Protein AF-0000000071407576 (afdb_homodimer)

Foldseek 3Di:
DPPDALVNDALVLLVVLLVLLPPFPLPWDLFDKDWPVPFPFDDPFAFTEIEGEQCPTRLRFLLLLLVSQVVVPDDQAAAAEEEDLDSNLSSNLSVCLVSVHAYEYEYEPPRDPVSVVNSVVSPYHYHYDHPVCRVVVVVCCCVVVVHHYDYRAQDPSSLSSLLSNLVSVCVVVVAFQEEEEEAALQSNVLSNQCNNVSSPNQNHAYEYEAAPQAPQLQVCLVVVAKDADCGDAQLVVRRDRIHHGNSSSSCNVGHNHYFYDHNLLLLVQQVSVVVRPDAAGSSQRRRVSCVVVVVDPDRHHGYYYTYRGGRPDDPVNNVPGDD/DPPDALVNDALVLLVVLLVLLPPFPLPWDLFDKAWPVPFPFDDPFAFTEIEGEQCPTRLRFLLLLLVSQVVVPDDQAAAAEEEDLDSNLSSNLSVCLVSVHAYEYEYEPPRDPVSVVNSVVSPYHYHYDHPVCRVVVVVCCCVVVVHHYDYRAQDPSSLSSLLSNLVSVCVVVVAFQEEEEEAALQSNVLSNQCNNVSVPNQNHAYEYEAAPQAPQLQVCLVVVAKDADCGDAQLVVRRDRIHHGNSSSSCNVGHNHYFYDHNLLLLVQQVSVVVRPDAAGSSQRRRVSCVVVVVDPDRHHGYYYTYRGGRPDDPVNNVPGDD

pLDDT: mean 95.44, std 6.48, range [39.06, 98.94]

Radius of gyration: 26.15 Å; Cα contacts (8 Å, |Δi|>4): 1557; chains: 2; bounding box: 48×75×64 Å

Secondary structure (DSSP, 8-state):
-----GGG--HHHHHHHHHHHHT-TT------EEEGGGS-----SS-EEEEEEGGGSGGGBTHHHHHHHHHHTS-TT-EEEEE-SSHHHHHHHHHHHHHT-EEEEEEETTS-HHHHHHHHHTT-EEEEE-GGGHHHHHHHHHHHH-PEE--SSS-HHHHHHHHHHHHHHHHH-SS-SEEEEE-SSSHHHHHHHHHHHHTT-TT-EEEEEEEGGG-HHHHHHHHTS--B-----S-GGG--SB--HHHHHHHHHH--EEEEE-HHHHHHHHHHHHHTTB---TGGGHHHHHHHTT-SSS-TT-EEEEEE-B----HHHHTTS--/-----GGG--HHHHHHHHHHHHT-TT------EEEGGGS-----SS-EEEEEEGGGSGGGBTHHHHHHHHHHTS-TT-EEEEE-SSHHHHHHHHHHHHHT-EEEEEEETTS-HHHHHHHHHTT-EEEEE-GGGHHHHHHHHHHHH-PEE--SSS-HHHHHHHHHHHHHHHHHSSS-SEEEEE-SSSHHHHHHHHHHHHTT-TT-EEEEEEEGGG-HHHHHHHHTS--B-----S-GGG--SB--HHHHHHHHHH--EEEEE-HHHHHHHHHHHHHTTB---TGGGHHHHHHHTT-SSS-TT-EEEEEE-B----HHHHTTS--

Solvent-accessible surface area (backbone atoms only — not comparable to full-atom values): 31237 Å² total; per-residue (Å²): 125,84,85,69,46,54,84,66,65,45,60,66,55,32,52,52,22,26,50,41,23,68,66,27,93,80,56,54,47,70,40,51,69,44,52,45,79,33,42,61,62,85,71,94,57,67,48,48,40,33,38,35,38,25,15,23,20,42,87,19,20,50,47,36,33,12,49,38,20,40,51,70,75,42,69,86,62,41,43,36,33,37,76,36,68,48,64,52,31,43,30,51,20,51,49,24,50,73,62,63,27,51,38,36,33,34,27,44,64,81,51,60,64,69,44,54,52,54,32,36,73,38,71,24,47,72,44,70,32,57,71,93,44,41,62,56,54,53,48,45,41,32,70,75,65,66,28,44,78,53,61,88,29,62,30,73,49,28,20,29,9,25,13,34,55,23,50,55,48,38,72,78,44,74,74,45,42,33,39,33,28,40,27,27,28,21,17,55,39,21,12,25,34,49,38,39,43,65,69,68,39,74,79,36,42,27,33,35,24,22,41,65,48,15,40,26,47,50,50,13,64,75,67,73,44,63,32,64,50,92,37,47,54,82,28,55,77,21,27,46,58,36,23,17,61,49,17,42,50,33,30,69,74,47,39,71,48,61,41,71,38,50,62,66,47,21,40,50,32,32,37,53,39,39,69,36,20,34,34,47,14,45,39,12,20,33,18,52,25,31,56,76,64,66,61,56,80,88,48,72,74,27,40,33,38,34,33,31,44,15,21,76,56,55,52,72,61,48,59,77,41,64,131,124,82,86,69,48,54,86,69,64,44,60,66,57,32,52,52,22,26,51,41,23,68,66,29,92,81,56,53,47,72,41,52,67,45,53,46,78,32,42,61,62,86,72,93,60,68,48,50,41,32,38,35,38,24,13,23,21,40,86,17,20,51,46,36,32,12,46,37,20,38,51,70,76,42,69,86,62,42,44,37,33,36,76,37,68,48,63,50,30,43,29,51,22,51,51,23,49,72,61,61,27,50,37,35,33,33,28,44,63,81,52,61,63,70,44,53,51,51,31,36,72,38,70,24,46,72,45,70,31,58,70,92,43,42,64,56,53,52,48,46,41,30,70,76,65,64,27,45,78,54,62,88,29,61,27,73,48,28,18,29,8,25,13,34,56,24,52,56,47,36,74,78,43,73,73,43,42,32,39,33,28,40,26,29,28,23,17,54,38,20,12,25,35,48,38,38,43,65,68,69,41,73,78,35,39,29,33,34,24,20,42,65,49,15,39,26,49,49,50,12,64,75,67,71,45,64,34,63,50,91,37,49,56,82,28,58,78,22,28,45,57,35,23,18,62,49,17,43,50,33,30,70,73,48,40,71,48,62,41,70,38,50,63,67,47,20,40,52,32,33,36,54,40,39,69,36,20,33,36,48,14,44,40,12,20,32,18,51,25,30,57,77,65,66,62,56,79,87,47,72,74,28,41,32,39,32,32,31,44,15,21,76,55,55,53,70,61,49,58,76,41,64,131

Structure (mmCIF, N/CA/C/O backbone):
data_AF-0000000071407576-model_v1
#
loop_
_entity.id
_entity.type
_entity.pdbx_description
1 polymer 'L-serine ammonia-lyase'
#
loop_
_atom_site.group_PDB
_atom_site.id
_atom_site.type_symbol
_atom_site.label_atom_id
_atom_site.label_alt_id
_atom_site.label_comp_id
_atom_site.label_asym_id
_atom_site.label_entity_id
_atom_site.label_seq_id
_atom_site.pdbx_PDB_ins_code
_atom_site.Cartn_x
_atom_site.Cartn_y
_atom_site.Cartn_z
_atom_site.occupancy
_atom_site.B_iso_or_equiv
_atom_site.auth_seq_id
_atom_site.auth_comp_id
_atom_site.auth_asym_id
_atom_site.auth_atom_id
_atom_site.pdbx_PDB_model_num
ATOM 1 N N . MET A 1 1 ? 9.75 -35.781 -19.766 1 39.06 1 MET A N 1
ATOM 2 C CA . MET A 1 1 ? 9.711 -34.906 -18.594 1 39.06 1 MET A CA 1
ATOM 3 C C . MET A 1 1 ? 9.719 -35.719 -17.312 1 39.06 1 MET A C 1
ATOM 5 O O . MET A 1 1 ? 8.906 -36.656 -17.156 1 39.06 1 MET A O 1
ATOM 9 N N . VAL A 1 2 ? 10.781 -35.969 -16.719 1 46.72 2 VAL A N 1
ATOM 10 C CA . VAL A 1 2 ? 10.875 -36.844 -15.539 1 46.72 2 VAL A CA 1
ATOM 11 C C . VAL A 1 2 ? 9.703 -36.562 -14.602 1 46.72 2 VAL A C 1
ATOM 13 O O . VAL A 1 2 ? 9.422 -35.406 -14.273 1 46.72 2 VAL A O 1
ATOM 16 N N . ASP A 1 3 ? 8.742 -37.531 -14.492 1 62.62 3 ASP A N 1
ATOM 17 C CA . ASP A 1 3 ? 7.527 -37.531 -13.688 1 62.62 3 ASP A CA 1
ATOM 18 C C . ASP A 1 3 ? 7.82 -37.125 -12.25 1 62.62 3 ASP A C 1
ATOM 20 O O . ASP A 1 3 ? 8.453 -37.875 -11.492 1 62.62 3 ASP A O 1
ATOM 24 N N . VAL A 1 4 ? 7.973 -35.688 -12.055 1 75.44 4 VAL A N 1
ATOM 25 C CA . VAL A 1 4 ? 8.281 -35.156 -10.727 1 75.44 4 VAL A CA 1
ATOM 26 C C . VAL A 1 4 ? 7.07 -35.344 -9.812 1 75.44 4 VAL A C 1
ATOM 28 O O . VAL A 1 4 ? 5.957 -34.938 -10.164 1 75.44 4 VAL A O 1
ATOM 31 N N . SER A 1 5 ? 7.188 -36.219 -8.898 1 87.25 5 SER A N 1
ATOM 32 C CA . SER A 1 5 ? 6.172 -36.375 -7.863 1 87.25 5 SER A CA 1
ATOM 33 C C . SER A 1 5 ? 6.453 -35.5 -6.648 1 87.25 5 SER A C 1
ATOM 35 O O . SER A 1 5 ? 7.52 -34.906 -6.551 1 87.25 5 SER A O 1
ATOM 37 N N . ALA A 1 6 ? 5.438 -35.344 -5.812 1 91.75 6 ALA A N 1
ATOM 38 C CA . ALA A 1 6 ? 5.57 -34.562 -4.598 1 91.75 6 ALA A CA 1
ATOM 39 C C . ALA A 1 6 ? 6.766 -35.031 -3.768 1 91.75 6 ALA A C 1
ATOM 41 O O . ALA A 1 6 ? 7.449 -34.219 -3.141 1 91.75 6 ALA A O 1
ATOM 42 N N . ASP A 1 7 ? 7.078 -36.281 -3.818 1 92.56 7 ASP A N 1
ATOM 43 C CA . ASP A 1 7 ? 8.156 -36.844 -3.012 1 92.56 7 ASP A CA 1
ATOM 44 C C . ASP A 1 7 ? 9.523 -36.438 -3.562 1 92.56 7 ASP A C 1
ATOM 46 O O . ASP A 1 7 ? 10.531 -36.531 -2.859 1 92.56 7 ASP A O 1
ATOM 50 N N . SER A 1 8 ? 9.469 -36.062 -4.781 1 94.19 8 SER A N 1
ATOM 51 C CA . SER A 1 8 ? 10.727 -35.656 -5.414 1 94.19 8 SER A CA 1
ATOM 52 C C . SER A 1 8 ? 11.133 -34.25 -5.031 1 94.19 8 SER A C 1
ATOM 54 O O . SER A 1 8 ? 12.273 -33.844 -5.246 1 94.19 8 SER A O 1
ATOM 56 N N . ILE A 1 9 ? 10.195 -33.531 -4.512 1 97.06 9 ILE A N 1
ATOM 57 C CA . ILE A 1 9 ? 10.477 -32.156 -4.09 1 97.06 9 ILE A CA 1
ATOM 58 C C . ILE A 1 9 ? 11.133 -32.156 -2.709 1 97.06 9 ILE A C 1
ATOM 60 O O . ILE A 1 9 ? 10.516 -32.594 -1.725 1 97.06 9 ILE A O 1
ATOM 64 N N . THR A 1 10 ? 12.391 -31.734 -2.627 1 97.5 10 THR A N 1
ATOM 65 C CA . THR A 1 10 ? 13.141 -31.75 -1.372 1 97.5 10 THR A CA 1
ATOM 66 C C . THR A 1 10 ? 13.414 -30.328 -0.892 1 97.5 10 THR A C 1
ATOM 68 O O . THR A 1 10 ? 13.273 -29.375 -1.658 1 97.5 10 THR A O 1
ATOM 71 N N . LEU A 1 11 ? 13.773 -30.266 0.368 1 98.31 11 LEU A N 1
ATOM 72 C CA . LEU A 1 11 ? 14.141 -28.984 0.939 1 98.31 11 LEU A CA 1
ATOM 73 C C . LEU A 1 11 ? 15.32 -28.375 0.199 1 98.31 11 LEU A C 1
ATOM 75 O O . LEU A 1 11 ? 15.367 -27.156 -0.024 1 98.31 11 LEU A O 1
ATOM 79 N N . GLU A 1 12 ? 16.25 -29.188 -0.174 1 98.19 12 GLU A N 1
ATOM 80 C CA . GLU A 1 12 ? 17.438 -28.719 -0.899 1 98.19 12 GLU A CA 1
ATOM 81 C C . GLU A 1 12 ? 17.062 -28.125 -2.25 1 98.19 12 GLU A C 1
ATOM 83 O O . GLU A 1 12 ? 17.562 -27.062 -2.633 1 98.19 12 GLU A O 1
ATOM 88 N N . MET A 1 13 ? 16.156 -28.781 -2.914 1 97.62 13 MET A N 1
ATOM 89 C CA . MET A 1 13 ? 15.664 -28.297 -4.195 1 97.62 13 MET A CA 1
ATOM 90 C C . MET A 1 13 ? 15 -26.922 -4.031 1 97.62 13 MET A C 1
ATOM 92 O O . MET A 1 13 ? 15.219 -26.016 -4.84 1 97.62 13 MET A O 1
ATOM 96 N N . LEU A 1 14 ? 14.203 -26.828 -2.98 1 98.75 14 LEU A N 1
ATOM 97 C CA . LEU A 1 14 ? 13.484 -25.578 -2.727 1 98.75 14 LEU A CA 1
ATOM 98 C C . LEU A 1 14 ? 14.453 -24.453 -2.381 1 98.75 14 LEU A C 1
ATOM 100 O O . LEU A 1 14 ? 14.281 -23.328 -2.826 1 98.75 14 LEU A O 1
ATOM 104 N N . ARG A 1 15 ? 15.453 -24.703 -1.637 1 98.69 15 ARG A N 1
ATOM 105 C CA . ARG A 1 15 ? 16.453 -23.703 -1.256 1 98.69 15 ARG A CA 1
ATOM 106 C C . ARG A 1 15 ? 17.25 -23.234 -2.467 1 98.69 15 ARG A C 1
ATOM 108 O O . ARG A 1 15 ? 17.547 -22.047 -2.596 1 98.69 15 ARG A O 1
ATOM 115 N N . GLU A 1 16 ? 17.594 -24.188 -3.295 1 98.38 16 GLU A N 1
ATOM 116 C CA . GLU A 1 16 ? 18.297 -23.844 -4.523 1 98.38 16 GLU A CA 1
ATOM 117 C C . GLU A 1 16 ? 17.438 -22.922 -5.398 1 98.38 16 GLU A C 1
ATOM 119 O O . GLU A 1 16 ? 17.953 -21.953 -5.969 1 98.38 16 GLU A O 1
ATOM 124 N N . ALA A 1 17 ? 16.188 -23.25 -5.531 1 98.62 17 ALA A N 1
ATOM 125 C CA . ALA A 1 17 ? 15.273 -22.422 -6.297 1 98.62 17 ALA A CA 1
ATOM 126 C C . ALA A 1 17 ? 15.156 -21.031 -5.684 1 98.62 17 ALA A C 1
ATOM 128 O O . ALA A 1 17 ? 15.062 -20.031 -6.402 1 98.62 17 ALA A O 1
ATOM 129 N N . CYS A 1 18 ? 15.133 -21 -4.352 1 98.69 18 CYS A N 1
ATOM 130 C CA . CYS A 1 18 ? 15.055 -19.719 -3.646 1 98.69 18 CYS A CA 1
ATOM 131 C C . CYS A 1 18 ? 16.25 -18.844 -3.988 1 98.69 18 CYS A C 1
ATOM 133 O O . CYS A 1 18 ? 16.094 -17.625 -4.195 1 98.69 18 CYS A O 1
ATOM 135 N N . VAL A 1 19 ? 17.406 -19.422 -4.066 1 98.38 19 VAL A N 1
ATOM 136 C CA . VAL A 1 19 ? 18.609 -18.688 -4.434 1 98.38 19 VAL A CA 1
ATOM 137 C C . VAL A 1 19 ? 18.484 -18.172 -5.867 1 98.38 19 VAL A C 1
ATOM 139 O O . VAL A 1 19 ? 18.812 -17.016 -6.152 1 98.38 19 VAL A O 1
ATOM 142 N N . SER A 1 20 ? 17.953 -19.031 -6.746 1 97.81 20 SER A N 1
ATOM 143 C CA . SER A 1 20 ? 17.734 -18.641 -8.141 1 97.81 20 SER A CA 1
ATOM 144 C C . SER A 1 20 ? 16.797 -17.453 -8.242 1 97.81 20 SER A C 1
ATOM 146 O O . SER A 1 20 ? 17.031 -16.531 -9.031 1 97.81 20 SER A O 1
ATOM 148 N N . VAL A 1 21 ? 15.781 -17.438 -7.453 1 98.69 21 VAL A N 1
ATOM 149 C CA . VAL A 1 21 ? 14.789 -16.359 -7.465 1 98.69 21 VAL A CA 1
ATOM 150 C C . VAL A 1 21 ? 15.406 -15.078 -6.914 1 98.69 21 VAL A C 1
ATOM 152 O O . VAL A 1 21 ? 15.297 -14.016 -7.531 1 98.69 21 VAL A O 1
ATOM 155 N N . ARG A 1 22 ? 16.156 -15.148 -5.82 1 97.81 22 ARG A N 1
ATOM 156 C CA . ARG A 1 22 ? 16.719 -13.992 -5.137 1 97.81 22 ARG A CA 1
ATOM 157 C C . ARG A 1 22 ? 17.797 -13.336 -5.984 1 97.81 22 ARG A C 1
ATOM 159 O O . ARG A 1 22 ? 17.969 -12.109 -5.949 1 97.81 22 ARG A O 1
ATOM 166 N N . CYS A 1 23 ? 18.453 -14.102 -6.797 1 97.38 23 CYS A N 1
ATOM 167 C CA . CYS A 1 23 ? 19.562 -13.594 -7.59 1 97.38 23 CYS A CA 1
ATOM 168 C C . CYS A 1 23 ? 19.172 -13.406 -9.047 1 97.38 23 CYS A C 1
ATOM 170 O O . CYS A 1 23 ? 20.016 -13.156 -9.906 1 97.38 23 CYS A O 1
ATOM 172 N N . SER A 1 24 ? 17.922 -13.555 -9.297 1 97.56 24 SER A N 1
ATOM 173 C CA . SER A 1 24 ? 17.453 -13.516 -10.672 1 97.56 24 SER A CA 1
ATOM 174 C C . SER A 1 24 ? 17.656 -12.141 -11.289 1 97.56 24 SER A C 1
ATOM 176 O O . SER A 1 24 ? 17.453 -11.117 -10.633 1 97.56 24 SER A O 1
ATOM 178 N N . PRO A 1 25 ? 18.047 -12.055 -12.555 1 96.19 25 PRO A N 1
ATOM 179 C CA . PRO A 1 25 ? 18.172 -10.766 -13.242 1 96.19 25 PRO A CA 1
ATOM 180 C C . PRO A 1 25 ? 16.828 -10.109 -13.516 1 96.19 25 PRO A C 1
ATOM 182 O O . PRO A 1 25 ? 16.766 -8.969 -13.961 1 96.19 25 PRO A O 1
ATOM 185 N N . LEU A 1 26 ? 15.75 -10.844 -13.219 1 97.38 26 LEU A N 1
ATOM 186 C CA . LEU A 1 26 ? 14.414 -10.297 -13.406 1 97.38 26 LEU A CA 1
ATOM 187 C C . LEU A 1 26 ? 14.039 -9.359 -12.266 1 97.38 26 LEU A C 1
ATOM 189 O O . LEU A 1 26 ? 12.945 -8.789 -12.258 1 97.38 26 LEU A O 1
ATOM 193 N N . ASP A 1 27 ? 14.852 -9.219 -11.312 1 96 27 ASP A N 1
ATOM 194 C CA . ASP A 1 27 ? 14.727 -8.258 -10.211 1 96 27 ASP A CA 1
ATOM 195 C C . ASP A 1 27 ? 13.492 -8.562 -9.367 1 96 27 ASP A C 1
ATOM 197 O O . ASP A 1 27 ? 12.656 -7.68 -9.141 1 96 27 ASP A O 1
ATOM 201 N N . VAL A 1 28 ? 13.383 -9.859 -9 1 98.38 28 VAL A N 1
ATOM 202 C CA . VAL A 1 28 ? 12.32 -10.266 -8.078 1 98.38 28 VAL A CA 1
ATOM 203 C C . VAL A 1 28 ? 12.539 -9.609 -6.719 1 98.38 28 VAL A C 1
ATOM 205 O O . VAL A 1 28 ? 13.648 -9.609 -6.191 1 98.38 28 VAL A O 1
ATOM 208 N N . ILE A 1 29 ? 11.477 -9.078 -6.184 1 97.38 29 ILE A N 1
ATOM 209 C CA . ILE A 1 29 ? 11.562 -8.297 -4.953 1 97.38 29 ILE A CA 1
ATOM 210 C C . ILE A 1 29 ? 11.211 -9.18 -3.76 1 97.38 29 ILE A C 1
ATOM 212 O O . ILE A 1 29 ? 10.305 -10.016 -3.84 1 97.38 29 ILE A O 1
ATOM 216 N N . ASN A 1 30 ? 12.039 -9.094 -2.65 1 98.31 30 ASN A N 1
ATOM 217 C CA . ASN A 1 30 ? 11.5 -9.523 -1.363 1 98.31 30 ASN A CA 1
ATOM 218 C C . ASN A 1 30 ? 10.453 -8.555 -0.839 1 98.31 30 ASN A C 1
ATOM 220 O O . ASN A 1 30 ? 10.781 -7.551 -0.202 1 98.31 30 ASN A O 1
ATOM 224 N N . THR A 1 31 ? 9.188 -8.789 -1.126 1 98.56 31 THR A N 1
ATOM 225 C CA . THR A 1 31 ? 8.109 -7.836 -0.88 1 98.56 31 THR A CA 1
ATOM 226 C C . THR A 1 31 ? 7.922 -7.609 0.616 1 98.56 31 THR A C 1
ATOM 228 O O . THR A 1 31 ? 8.312 -8.445 1.432 1 98.56 31 THR A O 1
ATOM 231 N N . PRO A 1 32 ? 7.305 -6.488 0.977 1 98.19 32 PRO A N 1
ATOM 232 C CA . PRO A 1 32 ? 7.094 -6.203 2.398 1 98.19 32 PRO A CA 1
ATOM 233 C C . PRO A 1 32 ? 6.121 -7.18 3.059 1 98.19 32 PRO A C 1
ATOM 235 O O . PRO A 1 32 ? 5.215 -7.691 2.4 1 98.19 32 PRO A O 1
ATOM 238 N N . MET A 1 33 ? 6.387 -7.488 4.25 1 98.19 33 MET A N 1
ATOM 239 C CA . MET A 1 33 ? 5.43 -8.102 5.164 1 98.19 33 MET A CA 1
ATOM 240 C C . MET A 1 33 ? 5.168 -7.199 6.363 1 98.19 33 MET A C 1
ATOM 242 O O . MET A 1 33 ? 6.102 -6.832 7.082 1 98.19 33 MET A O 1
ATOM 246 N N . ILE A 1 34 ? 3.898 -6.797 6.555 1 97.44 34 ILE A N 1
ATOM 247 C CA . ILE A 1 34 ? 3.613 -5.824 7.602 1 97.44 34 ILE A CA 1
ATOM 248 C C . ILE A 1 34 ? 2.607 -6.41 8.594 1 97.44 34 ILE A C 1
ATOM 250 O O . ILE A 1 34 ? 1.793 -7.262 8.227 1 97.44 34 ILE A O 1
ATOM 254 N N . PRO A 1 35 ? 2.699 -5.996 9.875 1 96.38 35 PRO A N 1
ATOM 255 C CA . PRO A 1 35 ? 1.669 -6.414 10.836 1 96.38 35 PRO A CA 1
ATOM 256 C C . PRO A 1 35 ? 0.309 -5.781 10.547 1 96.38 35 PRO A C 1
ATOM 258 O O . PRO A 1 35 ? 0.237 -4.613 10.156 1 96.38 35 PRO A O 1
ATOM 261 N N . TRP A 1 36 ? -0.654 -6.551 10.727 1 95.94 36 TRP A N 1
ATOM 262 C CA . TRP A 1 36 ? -2.023 -6.062 10.602 1 95.94 36 TRP A CA 1
ATOM 263 C C . TRP A 1 36 ? -2.26 -4.859 11.508 1 95.94 36 TRP A C 1
ATOM 265 O O . TRP A 1 36 ? -3.025 -3.957 11.164 1 95.94 36 TRP A O 1
ATOM 275 N N . SER A 1 37 ? -1.545 -4.766 12.656 1 93.88 37 SER A N 1
ATOM 276 C CA . SER A 1 37 ? -1.707 -3.701 13.641 1 93.88 37 SER A CA 1
ATOM 277 C C . SER A 1 37 ? -1.198 -2.367 13.109 1 93.88 37 SER A C 1
ATOM 279 O O . SER A 1 37 ? -1.493 -1.312 13.672 1 93.88 37 SER A O 1
ATOM 281 N N . GLN A 1 38 ? -0.494 -2.359 12.008 1 95.81 38 GLN A N 1
ATOM 282 C CA . GLN A 1 38 ? -0.009 -1.13 11.391 1 95.81 38 GLN A CA 1
ATOM 283 C C . GLN A 1 38 ? -0.892 -0.717 10.219 1 95.81 38 GLN A C 1
ATOM 285 O O . GLN A 1 38 ? -0.467 0.052 9.352 1 95.81 38 GLN A O 1
ATOM 290 N N . THR A 1 39 ? -2.029 -1.319 10.156 1 96.44 39 THR A N 1
ATOM 291 C CA . THR A 1 39 ? -2.996 -0.972 9.125 1 96.44 39 THR A CA 1
ATOM 292 C C . THR A 1 39 ? -4.312 -0.515 9.742 1 96.44 39 THR A C 1
ATOM 294 O O . THR A 1 39 ? -4.508 -0.631 10.953 1 96.44 39 THR A O 1
ATOM 297 N N . THR A 1 40 ? -5.172 0.024 8.898 1 96.81 40 THR A N 1
ATOM 298 C CA . THR A 1 40 ? -6.504 0.43 9.328 1 96.81 40 THR A CA 1
ATOM 299 C C . THR A 1 40 ? -7.516 -0.689 9.094 1 96.81 40 THR A C 1
ATOM 301 O O . THR A 1 40 ? -8.719 -0.483 9.227 1 96.81 40 THR A O 1
ATOM 304 N N . LEU A 1 41 ? -6.988 -1.859 8.664 1 95.38 41 LEU A N 1
ATOM 305 C CA . LEU A 1 41 ? -7.859 -2.984 8.352 1 95.38 41 LEU A CA 1
ATOM 306 C C . LEU A 1 41 ? -8.578 -3.486 9.594 1 95.38 41 LEU A C 1
ATOM 308 O O . LEU A 1 41 ? -8 -3.5 10.688 1 95.38 41 LEU A O 1
ATOM 312 N N . PRO A 1 42 ? -9.773 -3.9 9.414 1 88 42 PRO A N 1
ATOM 313 C CA . PRO A 1 42 ? -10.547 -4.375 10.562 1 88 42 PRO A CA 1
ATOM 314 C C . PRO A 1 42 ? -10.078 -5.746 11.055 1 88 42 PRO A C 1
ATOM 316 O O . PRO A 1 42 ? -9.688 -6.594 10.25 1 88 42 PRO A O 1
ATOM 319 N N . LEU A 1 43 ? -10.023 -5.797 12.352 1 81.25 43 LEU A N 1
ATOM 320 C CA . LEU A 1 43 ? -9.703 -7.082 12.961 1 81.25 43 LEU A CA 1
ATOM 321 C C . LEU A 1 43 ? -10.836 -7.551 13.867 1 81.25 43 LEU A C 1
ATOM 323 O O . LEU A 1 43 ? -11.211 -6.852 14.805 1 81.25 43 LEU A O 1
ATOM 327 N N . ASN A 1 44 ? -11.391 -8.633 13.523 1 76.94 44 ASN A N 1
ATOM 328 C CA . ASN A 1 44 ? -12.531 -9.141 14.281 1 76.94 44 ASN A CA 1
ATOM 329 C C . ASN A 1 44 ? -12.078 -9.953 15.492 1 76.94 44 ASN A C 1
ATOM 331 O O . ASN A 1 44 ? -12.836 -10.109 16.453 1 76.94 44 ASN A O 1
ATOM 335 N N . ASN A 1 45 ? -10.867 -10.531 15.406 1 77.19 45 ASN A N 1
ATOM 336 C CA . ASN A 1 45 ? -10.406 -11.398 16.484 1 77.19 45 ASN A CA 1
ATOM 337 C C . ASN A 1 45 ? -9.016 -11 16.969 1 77.19 45 ASN A C 1
ATOM 339 O O . ASN A 1 45 ? -8.266 -10.344 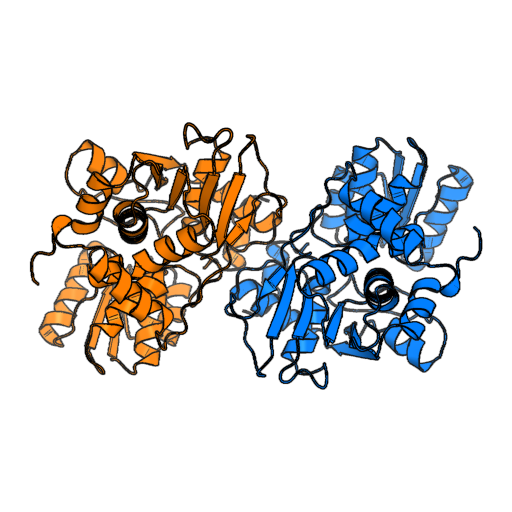16.25 1 77.19 45 ASN A O 1
ATOM 343 N N . PRO A 1 46 ? -8.859 -11.281 18.219 1 79.75 46 PRO A N 1
ATOM 344 C CA . PRO A 1 46 ? -7.52 -11.016 18.75 1 79.75 46 PRO A CA 1
ATOM 345 C C . PRO A 1 46 ? -6.453 -11.938 18.172 1 79.75 46 PRO A C 1
ATOM 347 O O . PRO A 1 46 ? -6.484 -13.148 18.406 1 79.75 46 PRO A O 1
ATOM 350 N N . CYS A 1 47 ? -5.875 -11.641 17.156 1 84.75 47 CYS A N 1
ATOM 351 C CA . CYS A 1 47 ? -4.781 -12.406 16.562 1 84.75 47 CYS A CA 1
ATOM 352 C C . CYS A 1 47 ? -3.666 -11.484 16.078 1 84.75 47 CYS A C 1
ATOM 354 O O . CYS A 1 47 ? -3.828 -10.258 16.062 1 84.75 47 CYS A O 1
ATOM 356 N N . HIS A 1 48 ? -2.541 -12.172 15.961 1 93.38 48 HIS A N 1
ATOM 357 C CA . HIS A 1 48 ? -1.404 -11.477 15.359 1 93.38 48 HIS A CA 1
ATOM 358 C C . HIS A 1 48 ? -1.283 -11.797 13.875 1 93.38 48 HIS A C 1
ATOM 360 O O . HIS A 1 48 ? -0.752 -12.852 13.5 1 93.38 48 HIS A O 1
ATOM 366 N N . ILE A 1 49 ? -1.739 -10.914 13.117 1 96.44 49 ILE A N 1
ATOM 367 C CA . ILE A 1 49 ? -1.782 -11.164 11.68 1 96.44 49 ILE A CA 1
ATOM 368 C C . ILE A 1 49 ? -0.688 -10.359 10.984 1 96.44 49 ILE A C 1
ATOM 370 O O . ILE A 1 49 ? -0.461 -9.195 11.312 1 96.44 49 ILE A O 1
ATOM 374 N N . HIS A 1 50 ? 0.053 -11.031 10.125 1 98 50 HIS A N 1
ATOM 375 C CA . HIS A 1 50 ? 0.955 -10.383 9.18 1 98 50 HIS A CA 1
ATOM 376 C C . HIS A 1 50 ? 0.44 -10.508 7.75 1 98 50 HIS A C 1
ATOM 378 O O . HIS A 1 50 ? -0.121 -11.539 7.375 1 98 50 HIS A O 1
ATOM 384 N N . ILE A 1 51 ? 0.637 -9.477 7.012 1 98.31 51 ILE A N 1
ATOM 385 C CA . ILE A 1 51 ? 0.207 -9.461 5.617 1 98.31 51 ILE A CA 1
ATOM 386 C C . ILE A 1 51 ? 1.428 -9.398 4.703 1 98.31 51 ILE A C 1
ATOM 388 O O . ILE A 1 51 ? 2.277 -8.516 4.852 1 98.31 51 ILE A O 1
ATOM 392 N N . LYS A 1 52 ? 1.604 -10.367 3.836 1 98.88 52 LYS A N 1
ATOM 393 C CA . LYS A 1 52 ? 2.668 -10.383 2.836 1 98.88 52 LYS A CA 1
ATOM 394 C C . LYS A 1 52 ? 2.211 -9.734 1.535 1 98.88 52 LYS A C 1
ATOM 396 O O . LYS A 1 52 ? 1.236 -10.172 0.921 1 98.88 52 LYS A O 1
ATOM 401 N N . LEU A 1 53 ? 2.916 -8.719 1.054 1 98.81 53 LEU A N 1
ATOM 402 C CA . LEU A 1 53 ? 2.402 -7.785 0.054 1 98.81 53 LEU A CA 1
ATOM 403 C C . LEU A 1 53 ? 2.963 -8.109 -1.327 1 98.81 53 LEU A C 1
ATOM 405 O O . LEU A 1 53 ? 3.652 -7.281 -1.929 1 98.81 53 LEU A O 1
ATOM 409 N N . GLU A 1 54 ? 2.498 -9.211 -1.929 1 98.81 54 GLU A N 1
ATOM 410 C CA . GLU A 1 54 ? 2.939 -9.586 -3.268 1 98.81 54 GLU A CA 1
ATOM 411 C C . GLU A 1 54 ? 2.273 -8.719 -4.332 1 98.81 54 GLU A C 1
ATOM 413 O O . GLU A 1 54 ? 2.676 -8.742 -5.496 1 98.81 54 GLU A O 1
ATOM 418 N N . ASN A 1 55 ? 1.242 -7.926 -3.951 1 98.69 55 ASN A N 1
ATOM 419 C CA . ASN A 1 55 ? 0.696 -6.914 -4.852 1 98.69 55 ASN A CA 1
ATOM 420 C C . ASN A 1 55 ? 1.749 -5.879 -5.234 1 98.69 55 ASN A C 1
ATOM 422 O O . ASN A 1 55 ? 1.567 -5.129 -6.195 1 98.69 55 ASN A O 1
ATOM 426 N N . MET A 1 56 ? 2.85 -5.895 -4.512 1 98.56 56 MET A N 1
ATOM 427 C CA . MET A 1 56 ? 3.908 -4.914 -4.742 1 98.56 56 MET A CA 1
ATOM 428 C C . MET A 1 56 ? 5.086 -5.547 -5.473 1 98.56 56 MET A C 1
ATOM 430 O O . MET A 1 56 ? 6.148 -4.934 -5.602 1 98.56 56 MET A O 1
ATOM 434 N N . GLN A 1 57 ? 4.984 -6.691 -5.98 1 98.75 57 GLN A N 1
ATOM 435 C CA . GLN A 1 57 ? 6.059 -7.445 -6.617 1 98.75 57 GLN A CA 1
ATOM 436 C C . GLN A 1 57 ? 6.27 -6.984 -8.062 1 98.75 57 GLN A C 1
ATOM 438 O O . GLN A 1 57 ? 5.383 -6.379 -8.656 1 98.75 57 GLN A O 1
ATOM 443 N N . ARG A 1 58 ? 7.508 -7.242 -8.547 1 98.12 58 ARG A N 1
ATOM 444 C CA . ARG A 1 58 ? 7.816 -7.062 -9.961 1 98.12 58 ARG A CA 1
ATOM 445 C C . ARG A 1 58 ? 6.754 -7.715 -10.844 1 98.12 58 ARG A C 1
ATOM 447 O O . ARG A 1 58 ? 6.312 -8.836 -10.562 1 98.12 58 ARG A O 1
ATOM 454 N N . THR A 1 59 ? 6.242 -7.02 -11.828 1 97.88 59 THR A N 1
ATOM 455 C CA . THR A 1 59 ? 5.176 -7.414 -12.734 1 97.88 59 THR A CA 1
ATOM 456 C C . THR A 1 59 ? 3.828 -7.418 -12.023 1 97.88 59 THR A C 1
ATOM 458 O O . THR A 1 59 ? 2.818 -7.84 -12.594 1 97.88 59 THR A O 1
ATOM 461 N N . GLY A 1 60 ? 3.77 -7.109 -10.742 1 98.06 60 GLY A N 1
ATOM 462 C CA . GLY A 1 60 ? 2.521 -6.828 -10.047 1 98.06 60 GLY A CA 1
ATOM 463 C C . GLY A 1 60 ? 1.946 -8.039 -9.336 1 98.06 60 GLY A C 1
ATOM 464 O O . GLY A 1 60 ? 0.822 -7.996 -8.836 1 98.06 60 GLY A O 1
ATOM 465 N N . SER A 1 61 ? 2.707 -9.18 -9.32 1 98.62 61 SER A N 1
ATOM 466 C CA . SER A 1 61 ? 2.172 -10.367 -8.656 1 98.62 61 SER A CA 1
ATOM 467 C C . SER A 1 61 ? 3.279 -11.359 -8.328 1 98.62 61 SER A C 1
ATOM 469 O O . SER A 1 61 ? 4.406 -11.227 -8.805 1 98.62 61 SER A O 1
ATOM 471 N N . PHE A 1 62 ? 2.918 -12.359 -7.609 1 98.81 62 PHE A N 1
ATOM 472 C CA . PHE A 1 62 ? 3.818 -13.414 -7.156 1 98.81 62 PHE A CA 1
ATOM 473 C C . PHE A 1 62 ? 4.352 -14.211 -8.336 1 98.81 62 PHE A C 1
ATOM 475 O O . PHE A 1 62 ? 5.363 -14.914 -8.219 1 98.81 62 PHE A O 1
ATOM 482 N N . LYS A 1 63 ? 3.719 -14.125 -9.516 1 98.81 63 LYS A N 1
ATOM 483 C CA . LYS A 1 63 ? 4.004 -15.031 -10.625 1 98.81 63 LYS A CA 1
ATOM 484 C C . LYS A 1 63 ? 5.465 -14.922 -11.055 1 98.81 63 LYS A C 1
ATOM 486 O O . LYS A 1 63 ? 6.062 -15.914 -11.484 1 98.81 63 LYS A O 1
ATOM 491 N N . ILE A 1 64 ? 6.039 -13.797 -10.883 1 98.81 64 ILE A N 1
ATOM 492 C CA . ILE A 1 64 ? 7.402 -13.57 -11.352 1 98.81 64 ILE A CA 1
ATOM 493 C C . ILE A 1 64 ? 8.367 -14.469 -10.586 1 98.81 64 ILE A C 1
ATOM 495 O O . ILE A 1 64 ? 9.453 -14.789 -11.078 1 98.81 64 ILE A O 1
ATOM 499 N N . ARG A 1 65 ? 8.055 -14.906 -9.352 1 98.88 65 ARG A N 1
ATOM 500 C CA . ARG A 1 65 ? 8.922 -15.781 -8.57 1 98.88 65 ARG A CA 1
ATOM 501 C C . ARG A 1 65 ? 9.125 -17.125 -9.281 1 98.88 65 ARG A C 1
ATOM 503 O O . ARG A 1 65 ? 10.266 -17.562 -9.453 1 98.88 65 ARG A O 1
ATOM 510 N N . GLY A 1 66 ? 7.977 -17.734 -9.633 1 98.75 66 GLY A N 1
ATOM 511 C CA . GLY A 1 66 ? 8.07 -18.984 -10.367 1 98.75 66 GLY A CA 1
ATOM 512 C C . GLY A 1 66 ? 8.734 -18.844 -11.719 1 98.75 66 GLY A C 1
ATOM 513 O O . GLY A 1 66 ? 9.57 -19.672 -12.094 1 98.75 66 GLY A O 1
ATOM 514 N N . VAL A 1 67 ? 8.359 -17.75 -12.422 1 98.5 67 VAL A N 1
ATOM 515 C CA . VAL A 1 67 ? 8.906 -17.484 -13.75 1 98.5 67 VAL A CA 1
ATOM 516 C C . VAL A 1 67 ? 10.422 -17.328 -13.672 1 98.5 67 VAL A C 1
ATOM 518 O O . VAL A 1 67 ? 11.148 -17.812 -14.539 1 98.5 67 VAL A O 1
ATOM 521 N N . ALA A 1 68 ? 10.906 -16.672 -12.633 1 98.56 68 ALA A N 1
ATOM 522 C CA . ALA A 1 68 ? 12.336 -16.469 -12.453 1 98.56 68 ALA A CA 1
ATOM 523 C C . ALA A 1 68 ? 13.086 -17.797 -12.406 1 98.56 68 ALA A C 1
ATOM 525 O O . ALA A 1 68 ? 14.102 -17.969 -13.078 1 98.56 68 ALA A O 1
ATOM 526 N N . ASN A 1 69 ? 12.578 -18.734 -11.641 1 98.5 69 ASN A N 1
ATOM 527 C CA . ASN A 1 69 ? 13.234 -20.031 -11.531 1 98.5 69 ASN A CA 1
ATOM 528 C C . ASN A 1 69 ? 13.023 -20.859 -12.797 1 98.5 69 ASN A C 1
ATOM 530 O O . ASN A 1 69 ? 13.93 -21.578 -13.227 1 98.5 69 ASN A O 1
ATOM 534 N N . GLN A 1 70 ? 11.797 -20.812 -13.32 1 96.81 70 GLN A N 1
ATOM 535 C CA . GLN A 1 70 ? 11.461 -21.531 -14.547 1 96.81 70 GLN A CA 1
ATOM 536 C C . GLN A 1 70 ? 12.422 -21.156 -15.672 1 96.81 70 GLN A C 1
ATOM 538 O O . GLN A 1 70 ? 12.93 -22.047 -16.375 1 96.81 70 GLN A O 1
ATOM 543 N N . PHE A 1 71 ? 12.727 -19.891 -15.859 1 96.31 71 PHE A N 1
ATOM 544 C CA . PHE A 1 71 ? 13.602 -19.406 -16.922 1 96.31 71 PHE A CA 1
ATOM 545 C C . PHE A 1 71 ? 15.062 -19.688 -16.594 1 96.31 71 PHE A C 1
ATOM 547 O O . PHE A 1 71 ? 15.867 -19.953 -17.484 1 96.31 71 PHE A O 1
ATOM 554 N N . ALA A 1 72 ? 15.414 -19.594 -15.328 1 95.12 72 ALA A N 1
ATOM 555 C CA . ALA A 1 72 ? 16.797 -19.875 -14.922 1 95.12 72 ALA A CA 1
ATOM 556 C C . ALA A 1 72 ? 17.188 -21.312 -15.258 1 95.12 72 ALA A C 1
ATOM 558 O O . ALA A 1 72 ? 18.359 -21.594 -15.492 1 95.12 72 ALA A O 1
ATOM 559 N N . ARG A 1 73 ? 16.203 -22.188 -15.305 1 92.06 73 ARG A N 1
ATOM 560 C CA . ARG A 1 73 ? 16.469 -23.609 -15.555 1 92.06 73 ARG A CA 1
ATOM 561 C C . ARG A 1 73 ? 16.453 -23.922 -17.047 1 92.06 73 ARG A C 1
ATOM 563 O O . ARG A 1 73 ? 16.641 -25.062 -17.453 1 92.06 73 ARG A O 1
ATOM 570 N N . ARG A 1 74 ? 16.25 -22.891 -17.781 1 88.69 74 ARG A N 1
ATOM 571 C CA . ARG A 1 74 ? 16.156 -23.109 -19.234 1 88.69 74 ARG A CA 1
ATOM 572 C C . ARG A 1 74 ? 17.234 -22.328 -19.969 1 88.69 74 ARG A C 1
ATOM 574 O O . ARG A 1 74 ? 17.781 -21.359 -19.438 1 88.69 74 ARG A O 1
ATOM 581 N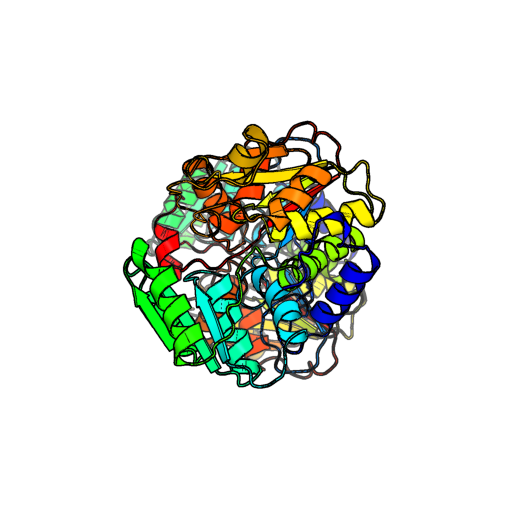 N . LEU A 1 75 ? 17.531 -22.797 -21.047 1 68.44 75 LEU A N 1
ATOM 582 C CA . LEU A 1 75 ? 18.641 -22.281 -21.828 1 68.44 75 LEU A CA 1
ATOM 583 C C . LEU A 1 75 ? 18.344 -20.875 -22.344 1 68.44 75 LEU A C 1
ATOM 585 O O . LEU A 1 75 ? 17.203 -20.562 -22.672 1 68.44 75 LEU A O 1
ATOM 589 N N . LYS A 1 76 ? 19.406 -20.125 -22.422 1 72.56 76 LYS A N 1
ATOM 590 C CA . LYS A 1 76 ? 19.344 -18.797 -23.016 1 72.56 76 LYS A CA 1
ATOM 591 C C . LYS A 1 76 ? 18.953 -18.875 -24.484 1 72.56 76 LYS A C 1
ATOM 593 O O . LYS A 1 76 ? 19.422 -19.75 -25.219 1 72.56 76 LYS A O 1
ATOM 598 N N . GLY A 1 77 ? 18 -18.078 -24.922 1 69.62 77 GLY A N 1
ATOM 599 C CA . GLY A 1 77 ? 17.594 -17.984 -26.312 1 69.62 77 GLY A CA 1
ATOM 600 C C . GLY A 1 77 ? 16.562 -19.016 -26.719 1 69.62 77 GLY A C 1
ATOM 601 O O . GLY A 1 77 ? 16.422 -19.328 -27.891 1 69.62 77 GLY A O 1
ATOM 602 N N . GLY A 1 78 ? 15.852 -19.516 -25.844 1 84.69 78 GLY A N 1
ATOM 603 C CA . GLY A 1 78 ? 14.82 -20.484 -26.156 1 84.69 78 GLY A CA 1
ATOM 604 C C . GLY A 1 78 ? 13.586 -19.875 -26.797 1 84.69 78 GLY A C 1
ATOM 605 O O . GLY A 1 78 ? 13.453 -18.656 -26.844 1 84.69 78 GLY A O 1
ATOM 606 N N . TYR A 1 79 ? 12.82 -20.734 -27.438 1 93.94 79 TYR A N 1
ATOM 607 C CA . TYR A 1 79 ? 11.523 -20.406 -28 1 93.94 79 TYR A CA 1
ATOM 608 C C . TYR A 1 79 ? 10.391 -21 -27.172 1 93.94 79 TYR A C 1
ATOM 610 O O . TYR A 1 79 ? 10.234 -22.219 -27.109 1 93.94 79 TYR A O 1
ATOM 618 N N . PHE A 1 80 ? 9.672 -20.062 -26.547 1 97 80 PHE A N 1
ATOM 619 C CA . PHE A 1 80 ? 8.727 -20.547 -25.562 1 97 80 PHE A CA 1
ATOM 620 C C . PHE A 1 80 ? 7.301 -20.172 -25.938 1 97 80 PHE A C 1
ATOM 622 O O . PHE A 1 80 ? 7.082 -19.141 -26.594 1 97 80 PHE A O 1
ATOM 629 N N . VAL A 1 81 ? 6.328 -21.016 -25.578 1 97.5 81 VAL A N 1
ATOM 630 C CA . VAL A 1 81 ? 4.91 -20.719 -25.75 1 97.5 81 VAL A CA 1
ATOM 631 C C . VAL A 1 81 ? 4.168 -21 -24.438 1 97.5 81 VAL A C 1
ATOM 633 O O . VAL A 1 81 ? 4.555 -21.891 -23.672 1 97.5 81 VAL A O 1
ATOM 636 N N . THR A 1 82 ? 3.211 -20.172 -24.125 1 97.31 82 THR A N 1
ATOM 637 C CA . THR A 1 82 ? 2.35 -20.406 -22.969 1 97.31 82 THR A CA 1
ATOM 638 C C . THR A 1 82 ? 0.908 -20.016 -23.281 1 97.31 82 THR A C 1
ATOM 640 O O . THR A 1 82 ? 0.614 -19.531 -24.375 1 97.31 82 THR A O 1
ATOM 643 N N . MET A 1 83 ? 0.061 -20.391 -22.344 1 95 83 MET A N 1
ATOM 644 C CA . MET A 1 83 ? -1.355 -20.047 -22.438 1 95 83 MET A CA 1
ATOM 645 C C . MET A 1 83 ? -1.806 -19.266 -21.203 1 95 83 MET A C 1
ATOM 647 O O . MET A 1 83 ? -2.066 -19.859 -20.156 1 95 83 MET A O 1
ATOM 651 N N . SER A 1 84 ? -1.916 -17.969 -21.266 1 93.62 84 SER A N 1
ATOM 652 C CA . SER A 1 84 ? -2.318 -17.141 -20.141 1 93.62 84 SER A CA 1
ATOM 653 C C . SER A 1 84 ? -2.496 -15.68 -20.547 1 93.62 84 SER A C 1
ATOM 655 O O . SER A 1 84 ? -1.586 -15.078 -21.109 1 93.62 84 SER A O 1
ATOM 657 N N . ALA A 1 85 ? -3.623 -15.164 -20.203 1 88.06 85 ALA A N 1
ATOM 658 C CA . ALA A 1 85 ? -3.865 -13.734 -20.422 1 88.06 85 ALA A CA 1
ATOM 659 C C . ALA A 1 85 ? -3.65 -12.945 -19.141 1 88.06 85 ALA A C 1
ATOM 661 O O . ALA A 1 85 ? -3.807 -11.719 -19.125 1 88.06 85 ALA A O 1
ATOM 662 N N . GLY A 1 86 ? -3.254 -13.562 -18.094 1 94.19 86 GLY A N 1
ATOM 663 C CA . GLY A 1 86 ? -3.221 -12.906 -16.797 1 94.19 86 GLY A CA 1
ATOM 664 C C . GLY A 1 86 ? -1.813 -12.664 -16.281 1 94.19 86 GLY A C 1
ATOM 665 O O . GLY A 1 86 ? -0.913 -12.336 -17.062 1 94.19 86 GLY A O 1
ATOM 666 N N . ASN A 1 87 ? -1.639 -12.805 -15.008 1 97.19 87 ASN A N 1
ATOM 667 C CA . ASN A 1 87 ? -0.402 -12.469 -14.312 1 97.19 87 ASN A CA 1
ATOM 668 C C . ASN A 1 87 ? 0.767 -13.312 -14.805 1 97.19 87 ASN A C 1
ATOM 670 O O . ASN A 1 87 ? 1.889 -12.82 -14.93 1 97.19 87 ASN A O 1
ATOM 674 N N . TYR A 1 88 ? 0.494 -14.562 -15.062 1 98 88 TYR A N 1
ATOM 675 C CA . TYR A 1 88 ? 1.582 -15.391 -15.578 1 98 88 TYR A CA 1
ATOM 676 C C . TYR A 1 88 ? 2.02 -14.922 -16.953 1 98 88 TYR A C 1
ATOM 678 O O . TYR A 1 88 ? 3.217 -14.828 -17.234 1 98 88 TYR A O 1
ATOM 686 N N . GLY A 1 89 ? 0.987 -14.695 -17.844 1 97.88 89 GLY A N 1
ATOM 687 C CA . GLY A 1 89 ? 1.315 -14.195 -19.172 1 97.88 89 GLY A CA 1
ATOM 688 C C . GLY A 1 89 ? 2.172 -12.945 -19.141 1 97.88 89 GLY A C 1
ATOM 689 O O . GLY A 1 89 ? 3.135 -12.828 -19.906 1 97.88 89 GLY A O 1
ATOM 690 N N . LYS A 1 90 ? 1.868 -12.07 -18.312 1 97.44 90 LYS A N 1
ATOM 691 C CA . LYS A 1 90 ? 2.623 -10.828 -18.156 1 97.44 90 LYS A CA 1
ATOM 692 C C . LYS A 1 90 ? 4.051 -11.109 -17.703 1 97.44 90 LYS A C 1
ATOM 694 O O . LYS A 1 90 ? 5.008 -10.562 -18.266 1 97.44 90 LYS A O 1
ATOM 699 N N . SER A 1 91 ? 4.223 -11.906 -16.656 1 98.44 91 SER A N 1
ATOM 700 C CA . SER A 1 91 ? 5.539 -12.242 -16.141 1 98.44 91 SER A CA 1
ATOM 701 C C . SER A 1 91 ? 6.375 -12.992 -17.172 1 98.44 91 SER A C 1
ATOM 703 O O . SER A 1 91 ? 7.582 -12.766 -17.281 1 98.44 91 SER A O 1
ATOM 705 N N . PHE A 1 92 ? 5.676 -13.898 -17.891 1 98 92 PHE A N 1
ATOM 706 C CA . PHE A 1 92 ? 6.305 -14.648 -18.969 1 98 92 PHE A CA 1
ATOM 707 C C . PHE A 1 92 ? 6.855 -13.703 -20.031 1 98 92 PHE A C 1
ATOM 709 O O . PHE A 1 92 ? 8.016 -13.812 -20.422 1 98 92 PHE A O 1
ATOM 716 N N . ALA A 1 93 ? 6.051 -12.766 -20.453 1 97.81 93 ALA A N 1
ATOM 717 C CA . ALA A 1 93 ? 6.461 -11.789 -21.453 1 97.81 93 ALA A CA 1
ATOM 718 C C . ALA A 1 93 ? 7.613 -10.93 -20.953 1 97.81 93 ALA A C 1
ATOM 720 O O . ALA A 1 93 ? 8.562 -10.656 -21.688 1 97.81 93 ALA A O 1
ATOM 721 N N . TYR A 1 94 ? 7.551 -10.531 -19.719 1 97.69 94 TYR A N 1
ATOM 722 C CA . TYR A 1 94 ? 8.609 -9.758 -19.078 1 97.69 94 TYR A CA 1
ATOM 723 C C . TYR A 1 94 ? 9.93 -10.508 -19.094 1 97.69 94 TYR A C 1
ATOM 725 O O . TYR A 1 94 ? 10.977 -9.938 -19.422 1 97.69 94 TYR A O 1
ATOM 733 N N . ALA A 1 95 ? 9.922 -11.773 -18.781 1 97.19 95 ALA A N 1
ATOM 734 C CA . ALA A 1 95 ? 11.117 -12.609 -18.766 1 97.19 95 ALA A CA 1
ATOM 735 C C . ALA A 1 95 ? 11.672 -12.797 -20.172 1 97.19 95 ALA A C 1
ATOM 737 O O . ALA A 1 95 ? 12.891 -12.734 -20.391 1 97.19 95 ALA A O 1
ATOM 738 N N . CYS A 1 96 ? 10.781 -13.07 -21.141 1 96.31 96 CYS A N 1
ATOM 739 C CA . CYS A 1 96 ? 11.219 -13.227 -22.531 1 96.31 96 CYS A CA 1
ATOM 740 C C . CYS A 1 96 ? 11.969 -11.984 -23.016 1 96.31 96 CYS A C 1
ATOM 742 O O . CYS A 1 96 ? 13.023 -12.102 -23.641 1 96.31 96 CYS A O 1
ATOM 744 N N . LYS A 1 97 ? 11.406 -10.859 -22.734 1 95 97 LYS A N 1
ATOM 745 C CA . LYS A 1 97 ? 12.031 -9.594 -23.141 1 95 97 LYS A CA 1
ATOM 746 C C . LYS A 1 97 ? 13.414 -9.453 -22.5 1 95 97 LYS A C 1
ATOM 748 O O . LYS A 1 97 ? 14.375 -9.094 -23.188 1 95 97 LYS A O 1
ATOM 753 N N . HIS A 1 98 ? 13.531 -9.734 -21.25 1 94.31 98 HIS A N 1
ATOM 754 C CA . HIS A 1 98 ? 14.789 -9.57 -20.531 1 94.31 98 HIS A CA 1
ATOM 755 C C . HIS A 1 98 ? 15.859 -10.508 -21.078 1 94.31 98 HIS A C 1
ATOM 757 O O . HIS A 1 98 ? 17.016 -10.102 -21.25 1 94.31 98 HIS A O 1
ATOM 763 N N . TYR A 1 99 ? 15.5 -11.734 -21.344 1 93.88 99 TYR A N 1
ATOM 764 C CA . TYR A 1 99 ? 16.469 -12.75 -21.75 1 93.88 99 TYR A CA 1
ATOM 765 C C . TYR A 1 99 ? 16.656 -12.75 -23.266 1 93.88 99 TYR A C 1
ATOM 767 O O . TYR A 1 99 ? 17.5 -13.477 -23.781 1 93.88 99 TYR A O 1
ATOM 775 N N . GLY A 1 100 ? 15.852 -11.938 -23.953 1 91.81 100 GLY A N 1
ATOM 776 C CA . GLY A 1 100 ? 15.914 -11.945 -25.406 1 91.81 100 GLY A CA 1
ATOM 777 C C . GLY A 1 100 ? 15.398 -13.227 -26.031 1 91.81 100 GLY A C 1
ATOM 778 O O . GLY A 1 100 ? 15.891 -13.664 -27.062 1 91.81 100 GLY A O 1
ATOM 779 N N . ALA A 1 101 ? 14.531 -13.914 -25.375 1 92.75 101 ALA A N 1
ATOM 780 C CA . ALA A 1 101 ? 13.93 -15.156 -25.859 1 92.75 101 ALA A CA 1
ATOM 781 C C . ALA A 1 101 ? 12.719 -14.867 -26.75 1 92.75 101 ALA A C 1
ATOM 783 O O . ALA A 1 101 ? 12.055 -13.836 -26.594 1 92.75 101 ALA A O 1
ATOM 784 N N . LYS A 1 102 ? 12.508 -15.719 -27.688 1 93.62 102 LYS A N 1
ATOM 785 C CA . LYS A 1 102 ? 11.273 -15.656 -28.453 1 93.62 102 LYS A CA 1
ATOM 786 C C . LYS A 1 102 ? 10.109 -16.281 -27.688 1 93.62 102 LYS A C 1
ATOM 788 O O . LYS A 1 102 ? 10.234 -17.391 -27.156 1 93.62 102 LYS A O 1
ATOM 793 N N . GLY A 1 103 ? 9.078 -15.477 -27.562 1 95.75 103 GLY A N 1
ATOM 794 C CA . GLY A 1 103 ? 7.941 -15.953 -26.797 1 95.75 103 GLY A CA 1
ATOM 795 C C . GLY A 1 103 ? 6.613 -15.75 -27.516 1 95.75 103 GLY A C 1
ATOM 796 O O . GLY A 1 103 ? 6.473 -14.836 -28.328 1 95.75 103 GLY A O 1
ATOM 797 N N . LYS A 1 104 ? 5.707 -16.656 -27.234 1 97.56 104 LYS A N 1
ATOM 798 C CA . LYS A 1 104 ? 4.328 -16.578 -27.703 1 97.56 104 LYS A CA 1
ATOM 799 C C . LYS A 1 104 ? 3.342 -16.828 -26.562 1 97.56 104 LYS A C 1
ATOM 801 O O . LYS A 1 104 ? 3.551 -17.734 -25.75 1 97.56 104 LYS A O 1
ATOM 806 N N . VAL A 1 105 ? 2.342 -15.969 -26.531 1 98 105 VAL A N 1
ATOM 807 C CA . VAL A 1 105 ? 1.265 -16.156 -25.562 1 98 105 VAL A CA 1
ATOM 808 C C . VAL A 1 105 ? -0.049 -16.422 -26.297 1 98 105 VAL A C 1
ATOM 810 O O . VAL A 1 105 ? -0.465 -15.625 -27.141 1 98 105 VAL A O 1
ATOM 813 N N . VAL A 1 106 ? -0.657 -17.594 -25.984 1 97.56 106 VAL A N 1
ATOM 814 C CA . VAL A 1 106 ? -1.989 -17.922 -26.484 1 97.56 106 VAL A CA 1
ATOM 815 C C . VAL A 1 106 ? -3.035 -17.578 -25.422 1 97.56 106 VAL A C 1
ATOM 817 O O . VAL A 1 106 ? -2.875 -17.922 -24.25 1 97.56 106 VAL A O 1
ATOM 820 N N . MET A 1 107 ? -4.066 -16.812 -25.797 1 96.19 107 MET A N 1
ATOM 821 C CA . MET A 1 107 ? -5.094 -16.422 -24.844 1 96.19 107 MET A CA 1
ATOM 822 C C . MET A 1 107 ? -6.48 -16.453 -25.484 1 96.19 107 MET A C 1
ATOM 824 O O . MET A 1 107 ? -6.602 -16.453 -26.703 1 96.19 107 MET A O 1
ATOM 828 N N . PRO A 1 108 ? -7.539 -16.594 -24.656 1 92.62 108 PRO A N 1
ATOM 829 C CA . PRO A 1 108 ? -8.898 -16.625 -25.203 1 92.62 108 PRO A CA 1
ATOM 830 C C . PRO A 1 108 ? -9.273 -15.312 -25.906 1 92.62 108 PRO A C 1
ATOM 832 O O . PRO A 1 108 ? -8.859 -14.234 -25.453 1 92.62 108 PRO A O 1
ATOM 835 N N . GLU A 1 109 ? -10.102 -15.414 -26.812 1 92.88 109 GLU A N 1
ATOM 836 C CA . GLU A 1 109 ? -10.602 -14.242 -27.516 1 92.88 109 GLU A CA 1
ATOM 837 C C . GLU A 1 109 ? -11.391 -13.328 -26.578 1 92.88 109 GLU A C 1
ATOM 839 O O . GLU A 1 109 ? -11.492 -12.125 -26.828 1 92.88 109 GLU A O 1
ATOM 844 N N . THR A 1 110 ? -11.844 -13.875 -25.531 1 87.88 110 THR A N 1
ATOM 845 C CA . THR A 1 110 ? -12.672 -13.141 -24.578 1 87.88 110 THR A CA 1
ATOM 846 C C . THR A 1 110 ? -11.805 -12.367 -23.594 1 87.88 110 THR A C 1
ATOM 848 O O . THR A 1 110 ? -12.305 -11.508 -22.859 1 87.88 110 THR A O 1
ATOM 851 N N . ALA A 1 111 ? -10.562 -12.648 -23.562 1 87.94 111 ALA A N 1
ATOM 852 C CA . ALA A 1 111 ? -9.68 -11.93 -22.641 1 87.94 111 ALA A CA 1
ATOM 853 C C . ALA A 1 111 ? -9.672 -10.438 -22.953 1 87.94 111 ALA A C 1
ATOM 855 O O . ALA A 1 111 ? -9.742 -10.031 -24.109 1 87.94 111 ALA A O 1
ATOM 856 N N . PRO A 1 112 ? -9.641 -9.633 -21.953 1 85.94 112 PRO A N 1
ATOM 857 C CA . PRO A 1 112 ? -9.609 -8.18 -22.172 1 85.94 112 PRO A CA 1
ATOM 858 C C . PRO A 1 112 ? -8.492 -7.754 -23.125 1 85.94 112 PRO A C 1
ATOM 860 O O . PRO A 1 112 ? -7.363 -8.234 -23.016 1 85.94 112 PRO A O 1
ATOM 863 N N . THR A 1 113 ? -8.812 -6.812 -23.969 1 90.5 113 THR A N 1
ATOM 864 C CA . THR A 1 113 ? -7.875 -6.316 -24.969 1 90.5 113 THR A CA 1
ATOM 865 C C . THR A 1 113 ? -6.688 -5.629 -24.297 1 90.5 113 THR A C 1
ATOM 867 O O . THR A 1 113 ? -5.562 -5.695 -24.812 1 90.5 113 THR A O 1
ATOM 870 N N . SER A 1 114 ? -6.992 -5.012 -23.172 1 88.88 114 SER A N 1
ATOM 871 C CA . SER A 1 114 ? -5.934 -4.309 -22.469 1 88.88 114 SER A CA 1
ATOM 872 C C . SER A 1 114 ? -4.812 -5.262 -22.062 1 88.88 114 SER A C 1
ATOM 874 O O . SER A 1 114 ? -3.635 -4.898 -22.109 1 88.88 114 SER A O 1
ATOM 876 N N . ARG A 1 115 ? -5.113 -6.469 -21.75 1 90.5 115 ARG A N 1
ATOM 877 C CA . ARG A 1 115 ? -4.121 -7.465 -21.359 1 90.5 115 ARG A CA 1
ATOM 878 C C . ARG A 1 115 ? -3.295 -7.914 -22.562 1 90.5 115 ARG A C 1
ATOM 880 O O . ARG A 1 115 ? -2.072 -8.055 -22.453 1 90.5 115 ARG A O 1
ATOM 887 N N . SER A 1 116 ? -4.02 -8.117 -23.625 1 93.75 116 SER A N 1
ATOM 888 C CA . SER A 1 116 ? -3.336 -8.516 -24.844 1 93.75 116 SER A CA 1
ATOM 889 C C . SER A 1 116 ? -2.348 -7.449 -25.312 1 93.75 116 SER A C 1
ATOM 891 O O . SER A 1 116 ? -1.215 -7.762 -25.672 1 93.75 116 SER A O 1
ATOM 893 N N . VAL A 1 117 ? -2.779 -6.238 -25.266 1 94.12 117 VAL A N 1
ATOM 894 C CA . VAL A 1 117 ? -1.946 -5.121 -25.703 1 94.12 117 VAL A CA 1
ATOM 895 C C . VAL A 1 117 ? -0.722 -5.004 -24.797 1 94.12 117 VAL A C 1
ATOM 897 O O . VAL A 1 117 ? 0.396 -4.809 -25.281 1 94.12 117 VAL A O 1
ATOM 900 N N . LEU A 1 118 ? -0.935 -5.148 -23.531 1 93.06 118 LEU A N 1
ATOM 901 C CA . LEU A 1 118 ? 0.164 -5.059 -22.578 1 93.06 118 LEU A CA 1
ATOM 902 C C . LEU A 1 118 ? 1.187 -6.164 -22.828 1 93.06 118 LEU A C 1
ATOM 904 O O . LEU A 1 118 ? 2.389 -5.898 -22.891 1 93.06 118 LEU A O 1
ATOM 908 N N . ILE A 1 119 ? 0.758 -7.352 -22.969 1 96 119 ILE A N 1
ATOM 909 C CA . ILE A 1 119 ? 1.634 -8.508 -23.156 1 96 119 ILE A CA 1
ATOM 910 C C . ILE A 1 119 ? 2.381 -8.375 -24.484 1 96 119 ILE A C 1
ATOM 912 O O . ILE A 1 119 ? 3.59 -8.609 -24.547 1 96 119 ILE A O 1
ATOM 916 N N . GLN A 1 120 ? 1.688 -7.91 -25.469 1 95.94 120 GLN A N 1
ATOM 917 C CA . GLN A 1 120 ? 2.309 -7.684 -26.781 1 95.94 120 GLN A CA 1
ATOM 918 C C . GLN A 1 120 ? 3.367 -6.586 -26.703 1 95.94 120 GLN A C 1
ATOM 920 O O . GLN A 1 120 ? 4.414 -6.68 -27.344 1 95.94 120 GLN A O 1
ATOM 925 N N . SER A 1 121 ? 3.092 -5.621 -25.969 1 95.75 121 SER A N 1
ATOM 926 C CA . SER A 1 121 ? 4.012 -4.496 -25.844 1 95.75 121 SER A CA 1
ATOM 927 C C . SER A 1 121 ? 5.328 -4.922 -25.203 1 95.75 121 SER A C 1
ATOM 929 O O . SER A 1 121 ? 6.34 -4.234 -25.328 1 95.75 121 SER A O 1
ATOM 931 N N . LEU A 1 122 ? 5.324 -6.047 -24.562 1 95.56 122 LEU A N 1
ATOM 932 C CA . LEU A 1 122 ? 6.535 -6.562 -23.922 1 95.56 122 LEU A CA 1
ATOM 933 C C . LEU A 1 122 ? 7.352 -7.391 -24.906 1 95.56 122 LEU A C 1
ATOM 935 O O . LEU A 1 122 ? 8.375 -7.969 -24.547 1 95.56 122 LEU A O 1
ATOM 939 N N . GLY A 1 123 ? 6.883 -7.543 -26.125 1 94.56 123 GLY A N 1
ATOM 940 C CA . GLY A 1 123 ? 7.73 -8.07 -27.188 1 94.56 123 GLY A CA 1
ATOM 941 C C . GLY A 1 123 ? 7.395 -9.5 -27.562 1 94.56 123 GLY A C 1
ATOM 942 O O . GLY A 1 123 ? 8.102 -10.125 -28.359 1 94.56 123 GLY A O 1
ATOM 943 N N . VAL A 1 124 ? 6.332 -10.055 -26.984 1 96.56 124 VAL A N 1
ATOM 944 C CA . VAL A 1 124 ? 5.988 -11.438 -27.312 1 96.56 124 VAL A CA 1
ATOM 945 C C . VAL A 1 124 ? 4.832 -11.469 -28.297 1 96.56 124 VAL A C 1
ATOM 947 O O . VAL A 1 124 ? 4.055 -10.508 -28.391 1 96.56 124 VAL A O 1
ATOM 950 N N . GLU A 1 125 ? 4.777 -12.531 -29.047 1 96.81 125 GLU A N 1
ATOM 951 C CA . GLU A 1 125 ? 3.629 -12.758 -29.922 1 96.81 125 GLU A CA 1
ATOM 952 C C . GLU A 1 125 ? 2.389 -13.141 -29.125 1 96.81 125 GLU A C 1
ATOM 954 O O . GLU A 1 125 ? 2.482 -13.891 -28.141 1 96.81 125 GLU A O 1
ATOM 959 N N . VAL A 1 126 ? 1.25 -12.586 -29.562 1 97.75 126 VAL A N 1
ATOM 960 C CA . VAL A 1 126 ? -0.01 -12.938 -28.922 1 97.75 126 VAL A CA 1
ATOM 961 C C . VAL A 1 126 ? -0.976 -13.516 -29.938 1 97.75 126 VAL A C 1
ATOM 963 O O . VAL A 1 126 ? -1.189 -12.93 -31 1 97.75 126 VAL A O 1
ATOM 966 N N . GLU A 1 127 ? -1.446 -14.664 -29.656 1 97.19 127 GLU A N 1
ATOM 967 C CA . GLU A 1 127 ? -2.484 -15.289 -30.469 1 97.19 127 GLU A CA 1
ATOM 968 C C . GLU A 1 127 ? -3.77 -15.484 -29.672 1 97.19 127 GLU A C 1
ATOM 970 O O . GLU A 1 127 ? -3.748 -16.047 -28.578 1 97.19 127 GLU A O 1
ATOM 975 N N . ARG A 1 128 ? -4.809 -14.953 -30.172 1 96.12 128 ARG A N 1
ATOM 976 C CA . ARG A 1 128 ? -6.117 -15.148 -29.562 1 96.12 128 ARG A CA 1
ATOM 977 C C . ARG A 1 128 ? -6.891 -16.25 -30.281 1 96.12 128 ARG A C 1
ATOM 979 O O . ARG A 1 128 ? -6.852 -16.359 -31.5 1 96.12 128 ARG A O 1
ATOM 986 N N . ALA A 1 129 ? -7.488 -17.156 -29.516 1 94.88 129 ALA A N 1
ATOM 987 C CA . ALA A 1 129 ? -8.242 -18.281 -30.047 1 94.88 129 ALA A CA 1
ATOM 988 C C . ALA A 1 129 ? -9.445 -18.609 -29.172 1 94.88 129 ALA A C 1
ATOM 990 O O . ALA A 1 129 ? -9.492 -18.203 -28 1 94.88 129 ALA A O 1
ATOM 991 N N . PRO A 1 130 ? -10.5 -19.25 -29.766 1 92.69 130 PRO A N 1
ATOM 992 C CA . PRO A 1 130 ? -11.578 -19.734 -28.906 1 92.69 130 PRO A CA 1
ATOM 993 C C . PRO A 1 130 ? -11.086 -20.672 -27.797 1 92.69 130 PRO A C 1
ATOM 995 O O . PRO A 1 130 ? -10.156 -21.453 -28.016 1 92.69 130 PRO A O 1
ATOM 998 N N . THR A 1 131 ? -11.711 -20.641 -26.688 1 87 131 THR A N 1
ATOM 999 C CA . THR A 1 131 ? -11.273 -21.344 -25.484 1 87 131 THR A CA 1
ATOM 1000 C C . THR A 1 131 ? -11.016 -22.828 -25.781 1 87 131 THR A C 1
ATOM 1002 O O . THR A 1 131 ? -9.984 -23.375 -25.391 1 87 131 THR A O 1
ATOM 1005 N N . PRO A 1 132 ? -11.891 -23.484 -26.516 1 87.12 132 PRO A N 1
ATOM 1006 C CA . PRO A 1 132 ? -11.68 -24.906 -26.75 1 87.12 132 PRO A CA 1
ATOM 1007 C C . PRO A 1 132 ? -10.477 -25.172 -27.656 1 87.12 132 PRO A C 1
ATOM 1009 O O . PRO A 1 132 ? -10 -26.312 -27.75 1 87.12 132 PRO A O 1
ATOM 1012 N N . ARG A 1 133 ? -9.961 -24.141 -28.312 1 92.56 133 ARG A N 1
ATOM 1013 C CA . ARG A 1 133 ? -8.906 -24.312 -29.312 1 92.56 133 ARG A CA 1
ATOM 1014 C C . ARG A 1 133 ? -7.578 -23.766 -28.797 1 92.56 133 ARG A C 1
ATOM 1016 O O . ARG A 1 133 ? -6.598 -23.719 -29.531 1 92.56 133 ARG A O 1
ATOM 1023 N N . LEU A 1 134 ? -7.543 -23.359 -27.594 1 92.62 134 LEU A N 1
ATOM 1024 C CA . LEU A 1 134 ? -6.336 -22.75 -27.047 1 92.62 134 LEU A CA 1
ATOM 1025 C C . LEU A 1 134 ? -5.18 -23.75 -27.062 1 92.62 134 LEU A C 1
ATOM 1027 O O . LEU A 1 134 ? -4.078 -23.422 -27.516 1 92.62 134 LEU A O 1
ATOM 1031 N N . MET A 1 135 ? -5.453 -24.953 -26.609 1 91.69 135 MET A N 1
ATOM 1032 C CA . MET A 1 135 ? -4.387 -25.953 -26.531 1 91.69 135 MET A CA 1
ATOM 1033 C C . MET A 1 135 ? -3.951 -26.375 -27.938 1 91.69 135 MET A C 1
ATOM 1035 O O . MET A 1 135 ? -2.785 -26.719 -28.156 1 91.69 135 MET A O 1
ATOM 1039 N N . ASP A 1 136 ? -4.859 -26.312 -28.828 1 95.12 136 ASP A N 1
ATOM 1040 C CA . ASP A 1 136 ? -4.508 -26.594 -30.219 1 95.12 136 ASP A CA 1
ATOM 1041 C C . ASP A 1 136 ? -3.479 -25.594 -30.734 1 95.12 136 ASP A C 1
ATOM 1043 O O . ASP A 1 136 ? -2.541 -25.969 -31.438 1 95.12 136 ASP A O 1
ATOM 1047 N N . ALA A 1 137 ? -3.736 -24.422 -30.406 1 95.75 137 ALA A N 1
ATOM 1048 C CA . ALA A 1 137 ? -2.809 -23.375 -30.812 1 95.75 137 ALA A CA 1
ATOM 1049 C C . ALA A 1 137 ? -1.434 -23.578 -30.188 1 95.75 137 ALA A C 1
ATOM 1051 O O . ALA A 1 137 ? -0.409 -23.406 -30.844 1 95.75 137 ALA A O 1
ATOM 1052 N N . VAL A 1 138 ? -1.394 -23.922 -28.953 1 96.12 138 VAL A N 1
ATOM 1053 C CA . VAL A 1 138 ? -0.143 -24.203 -28.25 1 96.12 138 VAL A CA 1
ATOM 1054 C C . VAL A 1 138 ? 0.574 -25.375 -28.906 1 96.12 138 VAL A C 1
ATOM 1056 O O . VAL A 1 138 ? 1.767 -25.281 -29.219 1 96.12 138 VAL A O 1
ATOM 1059 N N . ASN A 1 139 ? -0.17 -26.406 -29.188 1 96.5 139 ASN A N 1
ATOM 1060 C CA . ASN A 1 139 ? 0.406 -27.594 -29.797 1 96.5 139 ASN A CA 1
ATOM 1061 C C . ASN A 1 139 ? 0.958 -27.312 -31.188 1 96.5 139 ASN A C 1
ATOM 1063 O O . ASN A 1 139 ? 1.98 -27.875 -31.578 1 96.5 139 ASN A O 1
ATOM 1067 N N . ARG A 1 140 ? 0.244 -26.516 -31.875 1 96.75 140 ARG A N 1
ATOM 1068 C CA . ARG A 1 140 ? 0.726 -26.109 -33.188 1 96.75 140 ARG A CA 1
ATOM 1069 C C . ARG A 1 140 ? 2.072 -25.406 -33.094 1 96.75 140 ARG A C 1
ATOM 1071 O O . ARG A 1 140 ? 2.975 -25.656 -33.875 1 96.75 140 ARG A O 1
ATOM 1078 N N . SER A 1 141 ? 2.209 -24.531 -32.125 1 96 141 SER A N 1
ATOM 1079 C CA . SER A 1 141 ? 3.459 -23.812 -31.906 1 96 141 SER A CA 1
ATOM 1080 C C . SER A 1 141 ? 4.598 -24.766 -31.547 1 96 141 SER A C 1
ATOM 1082 O O . SER A 1 141 ? 5.73 -24.562 -32 1 96 141 SER A O 1
ATOM 1084 N N . ILE A 1 142 ? 4.293 -25.75 -30.766 1 95.56 142 ILE A N 1
ATOM 1085 C CA . ILE A 1 142 ? 5.281 -26.75 -30.375 1 95.56 142 ILE A CA 1
ATOM 1086 C C . ILE A 1 142 ? 5.715 -27.547 -31.609 1 95.56 142 ILE A C 1
ATOM 1088 O O . ILE A 1 142 ? 6.91 -27.688 -31.875 1 95.56 142 ILE A O 1
ATOM 1092 N N . ARG A 1 143 ? 4.762 -27.953 -32.406 1 96.44 143 ARG A N 1
ATOM 1093 C CA . ARG A 1 143 ? 5.023 -28.844 -33.531 1 96.44 143 ARG A CA 1
ATOM 1094 C C . ARG A 1 143 ? 5.68 -28.078 -34.688 1 96.44 143 ARG A C 1
ATOM 1096 O O . ARG A 1 143 ? 6.656 -28.562 -35.25 1 96.44 143 ARG A O 1
ATOM 1103 N N . GLU A 1 144 ? 5.152 -26.984 -34.938 1 95.56 144 GLU A N 1
ATOM 1104 C CA . GLU A 1 144 ? 5.559 -26.281 -36.156 1 95.56 144 GLU A CA 1
ATOM 1105 C C . GLU A 1 144 ? 6.781 -25.406 -35.906 1 95.56 144 GLU A C 1
ATOM 1107 O O . GLU A 1 144 ? 7.594 -25.188 -36.812 1 95.56 144 GLU A O 1
ATOM 1112 N N . HIS A 1 145 ? 6.941 -24.984 -34.75 1 93.75 145 HIS A N 1
ATOM 1113 C CA . HIS A 1 145 ? 8 -24.016 -34.5 1 93.75 145 HIS A CA 1
ATOM 1114 C C . HIS A 1 145 ? 8.969 -24.5 -33.438 1 93.75 145 HIS A C 1
ATOM 1116 O O . HIS A 1 145 ? 9.836 -23.766 -32.969 1 93.75 1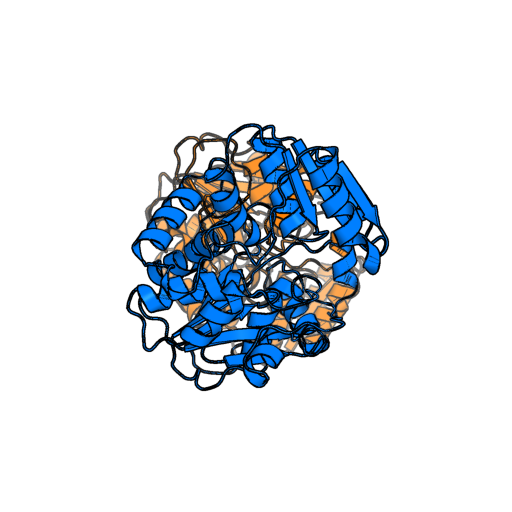45 HIS A O 1
ATOM 1122 N N . SER A 1 146 ? 8.758 -25.719 -32.938 1 93.75 146 SER A N 1
ATOM 1123 C CA . SER A 1 146 ? 9.625 -26.359 -31.953 1 93.75 146 SER A CA 1
ATOM 1124 C C . SER A 1 146 ? 9.719 -25.516 -30.688 1 93.75 146 SER A C 1
ATOM 1126 O O . SER A 1 146 ? 10.797 -25.391 -30.094 1 93.75 146 SER A O 1
ATOM 1128 N N . MET A 1 147 ? 8.562 -24.906 -30.375 1 95.44 147 MET A N 1
ATOM 1129 C CA . MET A 1 147 ? 8.531 -24.109 -29.141 1 95.44 147 MET A CA 1
ATOM 1130 C C . MET A 1 147 ? 8.375 -25.016 -27.922 1 95.44 147 MET A C 1
ATOM 1132 O O . MET A 1 147 ? 7.809 -26.109 -28.031 1 95.44 147 MET A O 1
ATOM 1136 N N . THR A 1 148 ? 8.945 -24.609 -26.844 1 95.12 148 THR A N 1
ATOM 1137 C CA . THR A 1 148 ? 8.773 -25.297 -25.578 1 95.12 148 THR A CA 1
ATOM 1138 C C . THR A 1 148 ? 7.613 -24.688 -24.781 1 95.12 148 THR A C 1
ATOM 1140 O O . THR A 1 148 ? 7.574 -23.484 -24.562 1 95.12 148 THR A O 1
ATOM 1143 N N . PHE A 1 149 ? 6.688 -25.547 -24.359 1 96.44 149 PHE A N 1
ATOM 1144 C CA . PHE A 1 149 ? 5.551 -25.078 -23.578 1 96.44 149 PHE A CA 1
ATOM 1145 C C . PHE A 1 149 ? 5.941 -24.875 -22.125 1 96.44 149 PHE A C 1
ATOM 1147 O O . PHE A 1 149 ? 6.488 -25.781 -21.5 1 96.44 149 PHE A O 1
ATOM 1154 N N . LEU A 1 150 ? 5.699 -23.75 -21.594 1 96.5 150 LEU A N 1
ATOM 1155 C CA . LEU A 1 150 ? 5.871 -23.453 -20.188 1 96.5 150 LEU A CA 1
ATOM 1156 C C . LEU A 1 150 ? 4.523 -23.328 -19.484 1 96.5 150 LEU A C 1
ATOM 1158 O O . LEU A 1 150 ? 3.734 -22.438 -19.797 1 96.5 150 LEU A O 1
ATOM 1162 N N . HIS A 1 151 ? 4.297 -24.188 -18.547 1 96.56 151 HIS A N 1
ATOM 1163 C CA . HIS A 1 151 ? 3.018 -24.219 -17.844 1 96.56 151 HIS A CA 1
ATOM 1164 C C . HIS A 1 151 ? 2.957 -23.156 -16.766 1 96.56 151 HIS A C 1
ATOM 1166 O O . HIS A 1 151 ? 3.951 -22.891 -16.078 1 96.56 151 HIS A O 1
ATOM 1172 N N . SER A 1 152 ? 1.794 -22.688 -16.484 1 97.19 152 SER A N 1
ATOM 1173 C CA . SER A 1 152 ? 1.647 -21.531 -15.609 1 97.19 152 SER A CA 1
ATOM 1174 C C . SER A 1 152 ? 1.439 -21.938 -14.156 1 97.19 152 SER A C 1
ATOM 1176 O O . SER A 1 152 ? 1.484 -21.109 -13.25 1 97.19 152 SER A O 1
ATOM 1178 N N . PHE A 1 153 ? 1.209 -23.281 -13.852 1 97.56 153 PHE A N 1
ATOM 1179 C CA . PHE A 1 153 ? 1.061 -23.656 -12.453 1 97.56 153 PHE A CA 1
ATOM 1180 C C . PHE A 1 153 ? 1.471 -25.109 -12.242 1 97.56 153 PHE A C 1
ATOM 1182 O O . PHE A 1 153 ? 1.734 -25.531 -11.109 1 97.56 153 PHE A O 1
ATOM 1189 N N . ASP A 1 154 ? 1.52 -25.922 -13.344 1 97.25 154 ASP A N 1
ATOM 1190 C CA . ASP A 1 154 ? 1.86 -27.344 -13.203 1 97.25 154 ASP A CA 1
ATOM 1191 C C . ASP A 1 154 ? 3.26 -27.625 -13.75 1 97.25 154 ASP A C 1
ATOM 1193 O O . ASP A 1 154 ? 3.436 -28.484 -14.609 1 97.25 154 ASP A O 1
ATOM 1197 N N . ASP A 1 155 ? 4.168 -26.906 -13.289 1 97.19 155 ASP A N 1
ATOM 1198 C CA . ASP A 1 155 ? 5.586 -26.969 -13.625 1 97.19 155 ASP A CA 1
ATOM 1199 C C . ASP A 1 155 ? 6.445 -26.984 -12.367 1 97.19 155 ASP A C 1
ATOM 1201 O O . ASP A 1 155 ? 6.406 -26.031 -11.57 1 97.19 155 ASP A O 1
ATOM 1205 N N . PRO A 1 156 ? 7.25 -28.125 -12.172 1 97.62 156 PRO A N 1
ATOM 1206 C CA . PRO A 1 156 ? 8.039 -28.234 -10.938 1 97.62 156 PRO A CA 1
ATOM 1207 C C . PRO A 1 156 ? 8.984 -27.047 -10.742 1 97.62 156 PRO A C 1
ATOM 1209 O O . PRO A 1 156 ? 9.188 -26.609 -9.609 1 97.62 156 PRO A O 1
ATOM 1212 N N . ASP A 1 157 ? 9.562 -26.547 -11.812 1 97.62 157 ASP A N 1
ATOM 1213 C CA . ASP A 1 157 ? 10.477 -25.406 -11.695 1 97.62 157 ASP A CA 1
ATOM 1214 C C . ASP A 1 157 ? 9.727 -24.156 -11.25 1 97.62 157 ASP A C 1
ATOM 1216 O O . ASP A 1 157 ? 10.258 -23.359 -10.469 1 97.62 157 ASP A O 1
ATOM 1220 N N . LEU A 1 158 ? 8.547 -24 -11.781 1 98.38 158 LEU A N 1
ATOM 1221 C CA . LEU A 1 158 ? 7.711 -22.875 -11.383 1 98.38 158 LEU A CA 1
ATOM 1222 C C . LEU A 1 158 ? 7.316 -22.984 -9.914 1 98.38 158 LEU A C 1
ATOM 1224 O O . LEU A 1 158 ? 7.457 -22.016 -9.156 1 98.38 158 LEU A O 1
ATOM 1228 N N . ILE A 1 159 ? 6.871 -24.125 -9.508 1 98.75 159 ILE A N 1
ATOM 1229 C CA . ILE A 1 159 ? 6.383 -24.375 -8.156 1 98.75 159 ILE A CA 1
ATOM 1230 C C . ILE A 1 159 ? 7.512 -24.156 -7.152 1 98.75 159 ILE A C 1
ATOM 1232 O O . ILE A 1 159 ? 7.316 -23.5 -6.125 1 98.75 159 ILE A O 1
ATOM 1236 N N . THR A 1 160 ? 8.719 -24.688 -7.469 1 98.69 160 THR A N 1
ATOM 1237 C CA . THR A 1 160 ? 9.844 -24.516 -6.562 1 98.69 160 THR A CA 1
ATOM 1238 C C . THR A 1 160 ? 10.266 -23.047 -6.484 1 98.69 160 THR A C 1
ATOM 1240 O O . THR A 1 160 ? 10.719 -22.594 -5.438 1 98.69 160 THR A O 1
ATOM 1243 N N . GLY A 1 161 ? 10.055 -22.297 -7.574 1 98.81 161 GLY A N 1
ATOM 1244 C CA . GLY A 1 161 ? 10.281 -20.859 -7.52 1 98.81 161 GLY A CA 1
ATOM 1245 C C . GLY A 1 161 ? 9.328 -20.141 -6.578 1 98.81 161 GLY A C 1
ATOM 1246 O O . GLY A 1 161 ? 9.742 -19.25 -5.832 1 98.81 161 GLY A O 1
ATOM 1247 N N . HIS A 1 162 ? 8.055 -20.547 -6.609 1 98.88 162 HIS A N 1
ATOM 1248 C CA . HIS A 1 162 ? 7.051 -19.953 -5.734 1 98.88 162 HIS A CA 1
ATOM 1249 C C . HIS A 1 162 ? 7.371 -20.219 -4.266 1 98.88 162 HIS A C 1
ATOM 1251 O O . HIS A 1 162 ? 6.961 -19.453 -3.389 1 98.88 162 HIS A O 1
ATOM 1257 N N . ALA A 1 163 ? 8.172 -21.266 -3.98 1 98.81 163 ALA A N 1
ATOM 1258 C CA . ALA A 1 163 ? 8.539 -21.641 -2.617 1 98.81 163 ALA A CA 1
ATOM 1259 C C . ALA A 1 163 ? 9.359 -20.531 -1.948 1 98.81 163 ALA A C 1
ATOM 1261 O O . ALA A 1 163 ? 9.422 -20.453 -0.719 1 98.81 163 ALA A O 1
ATOM 1262 N N . SER A 1 164 ? 9.984 -19.672 -2.746 1 98.88 164 SER A N 1
ATOM 1263 C CA . SER A 1 164 ? 10.773 -18.578 -2.193 1 98.88 164 SER A CA 1
ATOM 1264 C C . SER A 1 164 ? 9.922 -17.688 -1.28 1 98.88 164 SER A C 1
ATOM 1266 O O . SER A 1 164 ? 10.422 -17.172 -0.284 1 98.88 164 SER A O 1
ATOM 1268 N N . LEU A 1 165 ? 8.672 -17.594 -1.621 1 98.94 165 LEU A N 1
ATOM 1269 C CA . LEU A 1 165 ? 7.758 -16.812 -0.8 1 98.94 165 LEU A CA 1
ATOM 1270 C C . LEU A 1 165 ? 7.609 -17.422 0.587 1 98.94 165 LEU A C 1
ATOM 1272 O O . LEU A 1 165 ? 7.57 -16.703 1.589 1 98.94 165 LEU A O 1
ATOM 1276 N N . GLY A 1 166 ? 7.508 -18.75 0.635 1 98.94 166 GLY A N 1
ATOM 1277 C CA . GLY A 1 166 ? 7.441 -19.422 1.92 1 98.94 166 GLY A CA 1
ATOM 1278 C C . GLY A 1 166 ? 8.648 -19.156 2.801 1 98.94 166 GLY A C 1
ATOM 1279 O O . GLY A 1 166 ? 8.5 -18.938 4.004 1 98.94 166 GLY A O 1
ATOM 1280 N N . PHE A 1 167 ? 9.805 -19.156 2.221 1 98.88 167 PHE A N 1
ATOM 1281 C CA . PHE A 1 167 ? 11.031 -18.891 2.969 1 98.88 167 PHE A CA 1
ATOM 1282 C C . PHE A 1 167 ? 11.047 -17.469 3.494 1 98.88 167 PHE A C 1
ATOM 1284 O O . PHE A 1 167 ? 11.484 -17.219 4.617 1 98.88 167 PHE A O 1
ATOM 1291 N N . GLU A 1 168 ? 10.594 -16.547 2.676 1 98.81 168 GLU A N 1
ATOM 1292 C CA . GLU A 1 168 ? 10.531 -15.156 3.123 1 98.81 168 GLU A CA 1
ATOM 1293 C C . GLU A 1 168 ? 9.578 -15 4.305 1 98.81 168 GLU A C 1
ATOM 1295 O O . GLU A 1 168 ? 9.844 -14.219 5.223 1 98.81 168 GLU A O 1
ATOM 1300 N N . ILE A 1 169 ? 8.461 -15.695 4.25 1 98.81 169 ILE A N 1
ATOM 1301 C CA . ILE A 1 169 ? 7.52 -15.68 5.363 1 98.81 169 ILE A CA 1
ATOM 1302 C C . ILE A 1 169 ? 8.219 -16.141 6.637 1 98.81 169 ILE A C 1
ATOM 1304 O O . ILE A 1 169 ? 8.125 -15.477 7.676 1 98.81 169 ILE A O 1
ATOM 1308 N N . LEU A 1 170 ? 8.992 -17.219 6.578 1 98.75 170 LEU A N 1
ATOM 1309 C CA . LEU A 1 170 ? 9.633 -17.828 7.742 1 98.75 170 LEU A CA 1
ATOM 1310 C C . LEU A 1 170 ? 10.727 -16.906 8.297 1 98.75 170 LEU A C 1
ATOM 1312 O O . LEU A 1 170 ? 11.07 -17 9.477 1 98.75 170 LEU A O 1
ATOM 1316 N N . GLU A 1 171 ? 11.297 -16.047 7.406 1 98.06 171 GLU A N 1
ATOM 1317 C CA . GLU A 1 171 ? 12.297 -15.094 7.867 1 98.06 171 GLU A CA 1
ATOM 1318 C C . GLU A 1 171 ? 11.695 -14.086 8.844 1 98.06 171 GLU A C 1
ATOM 1320 O O . GLU A 1 171 ? 12.367 -13.633 9.766 1 98.06 171 GLU A O 1
ATOM 1325 N N . VAL A 1 172 ? 10.43 -13.766 8.695 1 97.5 172 VAL A N 1
ATOM 1326 C CA . VAL A 1 172 ? 9.766 -12.742 9.5 1 97.5 172 VAL A CA 1
ATOM 1327 C C . VAL A 1 172 ? 8.961 -13.406 10.617 1 97.5 172 VAL A C 1
ATOM 1329 O O . VAL A 1 172 ? 8.961 -12.922 11.75 1 97.5 172 VAL A O 1
ATOM 1332 N N . VAL A 1 173 ? 8.258 -14.461 10.273 1 98.06 173 VAL A N 1
ATOM 1333 C CA . VAL A 1 173 ? 7.492 -15.258 11.219 1 98.06 173 VAL A CA 1
ATOM 1334 C C . VAL A 1 173 ? 8.008 -16.703 11.219 1 98.06 173 VAL A C 1
ATOM 1336 O O . VAL A 1 173 ? 7.469 -17.562 10.516 1 98.06 173 VAL A O 1
ATOM 1339 N N . PRO A 1 174 ? 8.922 -17 12.039 1 97.44 174 PRO A N 1
ATOM 1340 C CA . PRO A 1 174 ? 9.641 -18.266 11.969 1 97.44 174 PRO A CA 1
ATOM 1341 C C . PRO A 1 174 ? 8.734 -19.469 12.195 1 97.44 174 PRO A C 1
ATOM 1343 O O . PRO A 1 174 ? 9.023 -20.578 11.703 1 97.44 174 PRO A O 1
ATOM 1346 N N . SER A 1 175 ? 7.676 -19.328 13 1 96.62 175 SER A N 1
ATOM 1347 C CA . SER A 1 175 ? 6.758 -20.422 13.273 1 96.62 175 SER A CA 1
ATOM 1348 C C . SER A 1 175 ? 5.305 -19.969 13.188 1 96.62 175 SER A C 1
ATOM 1350 O O . SER A 1 175 ? 4.586 -19.984 14.188 1 96.62 175 SER A O 1
ATOM 1352 N N . PRO A 1 176 ? 4.875 -19.641 12.023 1 98.56 176 PRO A N 1
ATOM 1353 C CA . PRO A 1 176 ? 3.471 -19.25 11.906 1 98.56 176 PRO A CA 1
ATOM 1354 C C . PRO A 1 176 ? 2.504 -20.375 12.266 1 98.56 176 PRO A C 1
ATOM 1356 O O . PRO A 1 176 ? 2.768 -21.531 11.961 1 98.56 176 PRO A O 1
ATOM 1359 N N . ASP A 1 177 ? 1.421 -19.984 12.938 1 98.56 177 ASP A N 1
ATOM 1360 C CA . ASP A 1 177 ? 0.387 -20.953 13.266 1 98.56 177 ASP A CA 1
ATOM 1361 C C . ASP A 1 177 ? -0.497 -21.25 12.055 1 98.56 177 ASP A C 1
ATOM 1363 O O . ASP A 1 177 ? -0.894 -22.391 11.82 1 98.56 177 ASP A O 1
ATOM 1367 N N . VAL A 1 178 ? -0.822 -20.203 11.344 1 98.56 178 VAL A N 1
ATOM 1368 C CA . VAL A 1 178 ? -1.743 -20.281 10.211 1 98.56 178 VAL A CA 1
ATOM 1369 C C . VAL A 1 178 ? -1.191 -19.469 9.039 1 98.56 178 VAL A C 1
ATOM 1371 O O . VAL A 1 178 ? -0.667 -18.375 9.219 1 98.56 178 VAL A O 1
ATOM 1374 N N . VAL A 1 179 ? -1.188 -20.031 7.855 1 98.88 179 VAL A N 1
ATOM 1375 C CA . VAL A 1 179 ? -0.862 -19.328 6.617 1 98.88 179 VAL A CA 1
ATOM 1376 C C . VAL A 1 179 ? -2.008 -19.484 5.617 1 98.88 179 VAL A C 1
ATOM 1378 O O . VAL A 1 179 ? -2.486 -20.609 5.383 1 98.88 179 VAL A O 1
ATOM 1381 N N . VAL A 1 180 ? -2.492 -18.375 5.09 1 98.88 180 VAL A N 1
ATOM 1382 C CA . VAL A 1 180 ? -3.621 -18.375 4.168 1 98.88 180 VAL A CA 1
ATOM 1383 C C . VAL A 1 180 ? -3.164 -17.906 2.793 1 98.88 180 VAL A C 1
ATOM 1385 O O . VAL A 1 180 ? -2.609 -16.812 2.66 1 98.88 180 VAL A O 1
ATOM 1388 N N . VAL A 1 181 ? -3.371 -18.75 1.761 1 98.94 181 VAL A N 1
ATOM 1389 C CA . VAL A 1 181 ? -2.812 -18.531 0.431 1 98.94 181 VAL A CA 1
ATOM 1390 C C . VAL A 1 181 ? -3.92 -18.609 -0.616 1 98.94 181 VAL A C 1
ATOM 1392 O O . VAL A 1 181 ? -4.785 -19.484 -0.542 1 98.94 181 VAL A O 1
ATOM 1395 N N . CYS A 1 182 ? -3.914 -17.688 -1.609 1 98.81 182 CYS A N 1
ATOM 1396 C CA . CYS A 1 182 ? -4.809 -17.797 -2.756 1 98.81 182 CYS A CA 1
ATOM 1397 C C . CYS A 1 182 ? -4.48 -19.031 -3.582 1 98.81 182 CYS A C 1
ATOM 1399 O O . CYS A 1 182 ? -3.311 -19.406 -3.721 1 98.81 182 CYS A O 1
ATOM 1401 N N . CYS A 1 183 ? -5.547 -19.609 -4.137 1 98.81 183 CYS A N 1
ATOM 1402 C CA . CYS A 1 183 ? -5.324 -20.844 -4.867 1 98.81 183 CYS A CA 1
ATOM 1403 C C . CYS A 1 183 ? -6.129 -20.875 -6.16 1 98.81 183 CYS A C 1
ATOM 1405 O O . CYS A 1 183 ? -7.344 -20.672 -6.145 1 98.81 183 CYS A O 1
ATOM 1407 N N . GLY A 1 184 ? -5.484 -21 -7.266 1 97.44 184 GLY A N 1
ATOM 1408 C CA . GLY A 1 184 ? -6.035 -21.375 -8.555 1 97.44 184 GLY A CA 1
ATOM 1409 C C . GLY A 1 184 ? -5.621 -22.766 -9 1 97.44 184 GLY A C 1
ATOM 1410 O O . GLY A 1 184 ? -6.027 -23.766 -8.398 1 97.44 184 GLY A O 1
ATOM 1411 N N . GLY A 1 185 ? -4.672 -22.797 -9.922 1 97.25 185 GLY A N 1
ATOM 1412 C CA . GLY A 1 185 ? -4.113 -24.078 -10.328 1 97.25 185 GLY A CA 1
ATOM 1413 C C . GLY A 1 185 ? -3.289 -24.734 -9.234 1 97.25 185 GLY A C 1
ATOM 1414 O O . GLY A 1 185 ? -2.945 -25.906 -9.336 1 97.25 185 GLY A O 1
ATOM 1415 N N . GLY A 1 186 ? -2.967 -24 -8.227 1 98.69 186 GLY A N 1
ATOM 1416 C CA . GLY A 1 186 ? -2.373 -24.531 -7.012 1 98.69 186 GLY A CA 1
ATOM 1417 C C . GLY A 1 186 ? -0.875 -24.312 -6.93 1 98.69 186 GLY A C 1
ATOM 1418 O O . GLY A 1 186 ? -0.242 -24.656 -5.93 1 98.69 186 GLY A O 1
ATOM 1419 N N . GLY A 1 187 ? -0.275 -23.688 -7.941 1 98.62 187 GLY A N 1
ATOM 1420 C CA . GLY A 1 187 ? 1.171 -23.531 -7.996 1 98.62 187 GLY A CA 1
ATOM 1421 C C . GLY A 1 187 ? 1.738 -22.781 -6.805 1 98.62 187 GLY A C 1
ATOM 1422 O O . GLY A 1 187 ? 2.689 -23.25 -6.172 1 98.62 187 GLY A O 1
ATOM 1423 N N . LEU A 1 188 ? 1.191 -21.625 -6.516 1 98.88 188 LEU A N 1
ATOM 1424 C CA . LEU A 1 188 ? 1.666 -20.828 -5.395 1 98.88 188 LEU A CA 1
ATOM 1425 C C . LEU A 1 188 ? 1.455 -21.562 -4.074 1 98.88 188 LEU A C 1
ATOM 1427 O O . LEU A 1 188 ? 2.377 -21.656 -3.264 1 98.88 188 LEU A O 1
ATOM 1431 N N . LEU A 1 189 ? 0.246 -22.062 -3.867 1 98.94 189 LEU A N 1
ATOM 1432 C CA . LEU A 1 189 ? -0.114 -22.766 -2.639 1 98.94 189 LEU A CA 1
ATOM 1433 C C . LEU A 1 189 ? 0.826 -23.938 -2.387 1 98.94 189 LEU A C 1
ATOM 1435 O O . LEU A 1 189 ? 1.339 -24.094 -1.277 1 98.94 189 LEU A O 1
ATOM 1439 N N . ALA A 1 190 ? 1.042 -24.688 -3.418 1 98.88 190 ALA A N 1
ATOM 1440 C CA . ALA A 1 190 ? 1.915 -25.859 -3.32 1 98.88 190 ALA A CA 1
ATOM 1441 C C . ALA A 1 190 ? 3.334 -25.438 -2.934 1 98.88 190 ALA A C 1
ATOM 1443 O O . ALA A 1 190 ? 3.932 -26.031 -2.029 1 98.88 190 ALA A O 1
ATOM 1444 N N . GLY A 1 191 ? 3.875 -24.453 -3.611 1 98.88 191 GLY A N 1
ATOM 1445 C CA . GLY A 1 191 ? 5.227 -24 -3.336 1 98.88 191 GLY A CA 1
ATOM 1446 C C . GLY A 1 191 ? 5.406 -23.484 -1.923 1 98.88 191 GLY A C 1
ATOM 1447 O O . GLY A 1 191 ? 6.34 -23.875 -1.224 1 98.88 191 GLY A O 1
ATOM 1448 N N . VAL A 1 192 ? 4.527 -22.609 -1.508 1 98.94 192 VAL A N 1
ATOM 1449 C CA . VAL A 1 192 ? 4.586 -22.016 -0.18 1 98.94 192 VAL A CA 1
ATOM 1450 C C . VAL A 1 192 ? 4.43 -23.094 0.885 1 98.94 192 VAL A C 1
ATOM 1452 O O . VAL A 1 192 ? 5.188 -23.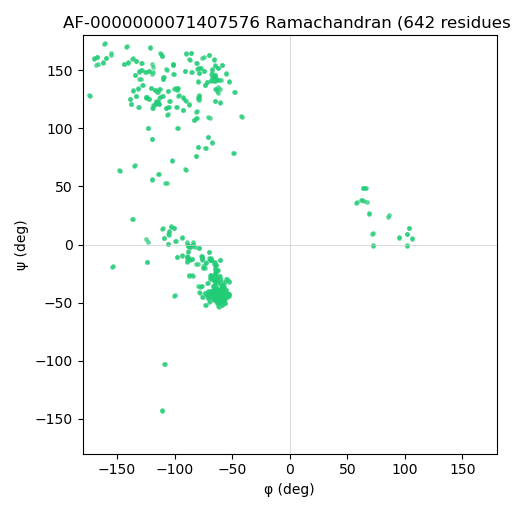141 1.856 1 98.94 192 VAL A O 1
ATOM 1455 N N . ALA A 1 193 ? 3.482 -24 0.678 1 98.94 193 ALA A N 1
ATOM 1456 C CA . ALA A 1 193 ? 3.23 -25.078 1.641 1 98.94 193 ALA A CA 1
ATOM 1457 C C . ALA A 1 193 ? 4.445 -25.984 1.779 1 98.94 193 ALA A C 1
ATOM 1459 O O . ALA A 1 193 ? 4.852 -26.328 2.893 1 98.94 193 ALA A O 1
ATOM 1460 N N . ALA A 1 194 ? 4.992 -26.375 0.678 1 98.88 194 ALA A N 1
ATOM 1461 C CA . ALA A 1 194 ? 6.16 -27.25 0.7 1 98.88 194 ALA A CA 1
ATOM 1462 C C . ALA A 1 194 ? 7.32 -26.594 1.449 1 98.88 194 ALA A C 1
ATOM 1464 O O . ALA A 1 194 ? 7.969 -27.234 2.281 1 98.88 194 ALA A O 1
ATOM 1465 N N . ALA A 1 195 ? 7.59 -25.297 1.162 1 98.88 195 ALA A N 1
ATOM 1466 C CA . ALA A 1 195 ? 8.688 -24.578 1.805 1 98.88 195 ALA A CA 1
ATOM 1467 C C . ALA A 1 195 ? 8.508 -24.547 3.32 1 98.88 195 ALA A C 1
ATOM 1469 O O . ALA A 1 195 ? 9.453 -24.828 4.066 1 98.88 195 ALA A O 1
ATOM 1470 N N . ILE A 1 196 ? 7.309 -24.266 3.75 1 98.88 196 ILE A N 1
ATOM 1471 C CA . ILE A 1 196 ? 7.039 -24.094 5.176 1 98.88 196 ILE A CA 1
ATOM 1472 C C . ILE A 1 196 ? 7.121 -25.453 5.875 1 98.88 196 ILE A C 1
ATOM 1474 O O . ILE A 1 196 ? 7.805 -25.594 6.895 1 98.88 196 ILE A O 1
ATOM 1478 N N . LYS A 1 197 ? 6.504 -26.516 5.316 1 98.81 197 LYS A N 1
ATOM 1479 C CA . LYS A 1 197 ? 6.441 -27.828 5.961 1 98.81 197 LYS A CA 1
ATOM 1480 C C . LYS A 1 197 ? 7.805 -28.5 5.949 1 98.81 197 LYS A C 1
ATOM 1482 O O . LYS A 1 197 ? 8.227 -29.078 6.957 1 98.81 197 LYS A O 1
ATOM 1487 N N . LEU A 1 198 ? 8.508 -28.422 4.879 1 98.56 198 LEU A N 1
ATOM 1488 C CA . LEU A 1 198 ? 9.805 -29.078 4.777 1 98.56 198 LEU A CA 1
ATOM 1489 C C . LEU A 1 198 ? 10.852 -28.344 5.613 1 98.56 198 LEU A C 1
ATOM 1491 O O . LEU A 1 198 ? 11.93 -28.875 5.879 1 98.56 198 LEU A O 1
ATOM 1495 N N . SER A 1 199 ? 10.531 -27.109 6.008 1 98.56 199 SER A N 1
ATOM 1496 C CA . SER A 1 199 ? 11.43 -26.344 6.875 1 98.56 199 SER A CA 1
ATOM 1497 C C . SER A 1 199 ? 11.219 -26.703 8.344 1 98.56 199 SER A C 1
ATOM 1499 O O . SER A 1 199 ? 11.781 -26.062 9.234 1 98.56 199 SER A O 1
ATOM 1501 N N . GLY A 1 200 ? 10.312 -27.609 8.609 1 97.94 200 GLY 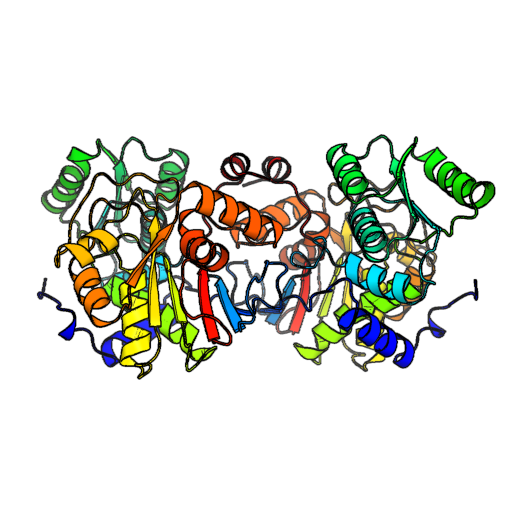A N 1
ATOM 1502 C CA . GLY A 1 200 ? 10.141 -28.125 9.961 1 97.94 200 GLY A CA 1
ATOM 1503 C C . GLY A 1 200 ? 8.945 -27.516 10.68 1 97.94 200 GLY A C 1
ATOM 1504 O O . GLY A 1 200 ? 8.781 -27.703 11.883 1 97.94 200 GLY A O 1
ATOM 1505 N N . CYS A 1 201 ? 8.125 -26.781 9.992 1 98.12 201 CYS A N 1
ATOM 1506 C CA . CYS A 1 201 ? 6.934 -26.172 10.586 1 98.12 201 CYS A CA 1
ATOM 1507 C C . CYS A 1 201 ? 5.734 -27.109 10.461 1 98.12 201 CYS A C 1
ATOM 1509 O O . CYS A 1 201 ? 4.699 -26.719 9.914 1 98.12 201 CYS A O 1
ATOM 1511 N N . ASP A 1 202 ? 5.781 -28.219 11.078 1 97.12 202 ASP A N 1
ATOM 1512 C CA . ASP A 1 202 ? 4.801 -29.297 10.93 1 97.12 202 ASP A CA 1
ATOM 1513 C C . ASP A 1 202 ? 3.449 -28.875 11.508 1 97.12 202 ASP A C 1
ATOM 1515 O O . ASP A 1 202 ? 2.404 -29.328 11.039 1 97.12 202 ASP A O 1
ATOM 1519 N N . ASN A 1 203 ? 3.49 -28 12.453 1 97.31 203 ASN A N 1
ATOM 1520 C CA . ASN A 1 203 ? 2.264 -27.641 13.156 1 97.31 203 ASN A CA 1
ATOM 1521 C C . ASN A 1 203 ? 1.544 -26.484 12.461 1 97.31 203 ASN A C 1
ATOM 1523 O O . ASN A 1 203 ? 0.411 -26.156 12.812 1 97.31 203 ASN A O 1
ATOM 1527 N N . THR A 1 204 ? 2.229 -25.844 11.492 1 98.62 204 THR A N 1
ATOM 1528 C CA . THR A 1 204 ? 1.597 -24.75 10.758 1 98.62 204 THR A CA 1
ATOM 1529 C C . THR A 1 204 ? 0.412 -25.266 9.945 1 98.62 204 THR A C 1
ATOM 1531 O O . THR A 1 204 ? 0.542 -26.234 9.188 1 98.62 204 THR A O 1
ATOM 1534 N N . LYS A 1 205 ? -0.735 -24.719 10.148 1 98.75 205 LYS A N 1
ATOM 1535 C CA . LYS A 1 205 ? -1.896 -25 9.312 1 98.75 205 LYS A CA 1
ATOM 1536 C C . LYS A 1 205 ? -1.944 -24.078 8.102 1 98.75 205 LYS A C 1
ATOM 1538 O O . LYS A 1 205 ? -2.02 -22.859 8.25 1 98.75 205 LYS A O 1
ATOM 1543 N N . ILE A 1 206 ? -1.92 -24.641 6.941 1 98.88 206 ILE A N 1
ATOM 1544 C CA . ILE A 1 206 ? -1.91 -23.875 5.703 1 98.88 206 ILE A CA 1
ATOM 1545 C C . ILE A 1 206 ? -3.242 -24.047 4.977 1 98.88 206 ILE A C 1
ATOM 1547 O O . ILE A 1 206 ? -3.705 -25.172 4.773 1 98.88 206 ILE A O 1
ATOM 1551 N N . TYR A 1 207 ? -3.857 -22.938 4.625 1 98.94 207 TYR A N 1
ATOM 1552 C CA . TYR A 1 207 ? -5.148 -22.953 3.947 1 98.94 207 TYR A CA 1
ATOM 1553 C C . TYR A 1 207 ? -5.043 -22.344 2.559 1 98.94 207 TYR A C 1
ATOM 1555 O O . TYR A 1 207 ? -4.379 -21.312 2.379 1 98.94 207 TYR A O 1
ATOM 1563 N N . GLY A 1 208 ? -5.59 -23 1.575 1 98.94 208 GLY A N 1
ATOM 1564 C CA . GLY A 1 208 ? -5.84 -22.391 0.28 1 98.94 208 GLY A CA 1
ATOM 1565 C C . GLY A 1 208 ? -7.215 -21.75 0.174 1 98.94 208 GLY A C 1
ATOM 1566 O O . GLY A 1 208 ? -8.172 -22.219 0.8 1 98.94 208 GLY A O 1
ATOM 1567 N N . VAL A 1 209 ? -7.316 -20.703 -0.624 1 98.94 209 VAL A N 1
ATOM 1568 C CA . VAL A 1 209 ? -8.602 -20.016 -0.773 1 98.94 209 VAL A CA 1
ATOM 1569 C C . VAL A 1 209 ? -8.984 -19.969 -2.25 1 98.94 209 VAL A C 1
ATOM 1571 O O . VAL A 1 209 ? -8.188 -19.547 -3.09 1 98.94 209 VAL A O 1
ATOM 1574 N N . GLU A 1 210 ? -10.141 -20.422 -2.58 1 98.94 210 GLU A N 1
ATOM 1575 C CA . GLU A 1 210 ? -10.703 -20.375 -3.93 1 98.94 210 GLU A CA 1
ATOM 1576 C C . GLU A 1 210 ? -12.062 -19.688 -3.941 1 98.94 210 GLU A C 1
ATOM 1578 O O . GLU A 1 210 ? -12.789 -19.719 -2.943 1 98.94 210 GLU A O 1
ATOM 1583 N N . PRO A 1 211 ? -12.375 -19 -5.094 1 98.75 211 PRO A N 1
ATOM 1584 C CA . PRO A 1 211 ? -13.766 -18.578 -5.23 1 98.75 211 PRO A CA 1
ATOM 1585 C C . PRO A 1 211 ? -14.734 -19.75 -5.395 1 98.75 211 PRO A C 1
ATOM 1587 O O . PRO A 1 211 ? -14.383 -20.75 -6.008 1 98.75 211 PRO A O 1
ATOM 1590 N N . GLU A 1 212 ? -15.938 -19.594 -4.973 1 98.5 212 GLU A N 1
ATOM 1591 C CA . GLU A 1 212 ? -16.953 -20.625 -5.066 1 98.5 212 GLU A CA 1
ATOM 1592 C C . GLU A 1 212 ? -17.188 -21.047 -6.52 1 98.5 212 GLU A C 1
ATOM 1594 O O . GLU A 1 212 ? -17.406 -22.219 -6.805 1 98.5 212 GLU A O 1
ATOM 1599 N N . GLY A 1 213 ? -17.109 -20.078 -7.422 1 98.19 213 GLY A N 1
ATOM 1600 C CA . GLY A 1 213 ? -17.375 -20.344 -8.82 1 98.19 213 GLY A CA 1
ATOM 1601 C C . GLY A 1 213 ? -16.188 -20.922 -9.562 1 98.19 213 GLY A C 1
ATOM 1602 O O . GLY A 1 213 ? -16.281 -21.25 -10.75 1 98.19 213 GLY A O 1
ATOM 1603 N N . ALA A 1 214 ? -15.086 -21.094 -8.953 1 97.75 214 ALA A N 1
ATOM 1604 C CA . ALA A 1 214 ? -13.852 -21.609 -9.539 1 97.75 214 ALA A CA 1
ATOM 1605 C C . ALA A 1 214 ? -13.047 -22.391 -8.508 1 97.75 214 ALA A C 1
ATOM 1607 O O . ALA A 1 214 ? -11.883 -22.078 -8.234 1 97.75 214 ALA A O 1
ATOM 1608 N N . CYS A 1 215 ? -13.594 -23.5 -8.023 1 98.56 215 CYS A N 1
ATOM 1609 C CA . CYS A 1 215 ? -13.008 -24.203 -6.898 1 98.56 215 CYS A CA 1
ATOM 1610 C C . CYS A 1 215 ? -12.484 -25.578 -7.324 1 98.56 215 CYS A C 1
ATOM 1612 O O . CYS A 1 215 ? -12.859 -26.594 -6.746 1 98.56 215 CYS A O 1
ATOM 1614 N N . THR A 1 216 ? -11.531 -25.609 -8.25 1 98.25 216 THR A N 1
ATOM 1615 C CA . THR A 1 216 ? -10.992 -26.844 -8.812 1 98.25 216 THR A CA 1
ATOM 1616 C C . THR A 1 216 ? -10.172 -27.594 -7.773 1 98.25 216 THR A C 1
ATOM 1618 O O . THR A 1 216 ? -10.242 -28.812 -7.688 1 98.25 216 THR A O 1
ATOM 1621 N N . MET A 1 217 ? -9.391 -26.938 -6.965 1 98.81 217 MET A N 1
ATOM 1622 C CA . MET A 1 217 ? -8.578 -27.594 -5.945 1 98.81 217 MET A CA 1
ATOM 1623 C C . MET A 1 217 ? -9.453 -28.141 -4.82 1 98.81 217 MET A C 1
ATOM 1625 O O . MET A 1 217 ? -9.227 -29.25 -4.332 1 98.81 217 MET A O 1
ATOM 1629 N N . TYR A 1 218 ? -10.461 -27.328 -4.461 1 98.81 218 TYR A N 1
ATOM 1630 C CA . TYR A 1 218 ? -11.422 -27.781 -3.461 1 98.81 218 TYR A CA 1
ATOM 1631 C C . TYR A 1 218 ? -12.07 -29.109 -3.881 1 98.81 218 TYR A C 1
ATOM 1633 O O . TYR A 1 218 ? -12.094 -30.062 -3.105 1 98.81 218 TYR A O 1
ATOM 1641 N N . LYS A 1 219 ? -12.562 -29.156 -5.078 1 98.62 219 LYS A N 1
ATOM 1642 C CA . LYS A 1 219 ? -13.188 -30.359 -5.609 1 98.62 219 LYS A CA 1
ATOM 1643 C C . LYS A 1 219 ? -12.18 -31.5 -5.734 1 98.62 219 LYS A C 1
ATOM 1645 O O . LYS A 1 219 ? -12.523 -32.656 -5.551 1 98.62 219 LYS A O 1
ATOM 1650 N N . SER A 1 220 ? -10.984 -31.141 -6.078 1 98.75 220 SER A N 1
ATOM 1651 C CA . SER A 1 220 ? -9.93 -32.125 -6.184 1 98.75 220 SER A CA 1
ATOM 1652 C C . SER A 1 220 ? -9.695 -32.844 -4.844 1 98.75 220 SER A C 1
ATOM 1654 O O . SER A 1 220 ? -9.414 -34.031 -4.801 1 98.75 220 SER A O 1
ATOM 1656 N N . PHE A 1 221 ? -9.719 -32.094 -3.77 1 98.56 221 PHE A N 1
ATOM 1657 C CA . PHE A 1 221 ? -9.586 -32.688 -2.438 1 98.56 221 PHE A CA 1
ATOM 1658 C C . PHE A 1 221 ? -10.711 -33.656 -2.164 1 98.56 221 PHE A C 1
ATOM 1660 O O . PHE A 1 221 ? -10.477 -34.75 -1.603 1 98.56 221 PHE A O 1
ATOM 1667 N N . ILE A 1 222 ? -11.883 -33.344 -2.574 1 98.25 222 ILE A N 1
ATOM 1668 C CA . ILE A 1 222 ? -13.055 -34.156 -2.348 1 98.25 222 ILE A CA 1
ATOM 1669 C C . ILE A 1 222 ? -12.953 -35.438 -3.193 1 98.25 222 ILE A C 1
ATOM 1671 O O . ILE A 1 222 ? -13.188 -36.531 -2.697 1 98.25 222 ILE A O 1
ATOM 1675 N N . GLU A 1 223 ? -12.523 -35.281 -4.414 1 98.19 223 GLU A N 1
ATOM 1676 C CA . GLU A 1 223 ? -12.508 -36.406 -5.363 1 98.19 223 GLU A CA 1
ATOM 1677 C C . GLU A 1 223 ? -11.195 -37.156 -5.281 1 98.19 223 GLU A C 1
ATOM 1679 O O . GLU A 1 223 ? -11.047 -38.219 -5.91 1 98.19 223 GLU A O 1
ATOM 1684 N N . LYS A 1 224 ? -10.258 -36.688 -4.637 1 98 224 LYS A N 1
ATOM 1685 C CA . LYS A 1 224 ? -8.969 -37.312 -4.391 1 98 224 LYS A CA 1
ATOM 1686 C C . LYS A 1 224 ? -8.195 -37.5 -5.691 1 98 224 LYS A C 1
ATOM 1688 O O . LYS A 1 224 ? -7.594 -38.562 -5.914 1 98 224 LYS A O 1
ATOM 1693 N N . LYS A 1 225 ? -8.312 -36.562 -6.543 1 97.62 225 LYS A N 1
ATOM 1694 C CA . LYS A 1 225 ? -7.574 -36.438 -7.793 1 97.62 225 LYS A CA 1
ATOM 1695 C C . LYS A 1 225 ? -7.746 -35.031 -8.391 1 97.62 225 LYS A C 1
ATOM 1697 O O . LYS A 1 225 ? -8.75 -34.375 -8.125 1 97.62 225 LYS A O 1
ATOM 1702 N N . PRO A 1 226 ? -6.797 -34.625 -9.188 1 97.75 226 PRO A N 1
ATOM 1703 C CA . PRO A 1 226 ? -7.012 -33.312 -9.844 1 97.75 226 PRO A CA 1
ATOM 1704 C C . PRO A 1 226 ? -8.242 -33.312 -10.75 1 97.75 226 PRO A C 1
ATOM 1706 O O . PRO A 1 226 ? -8.461 -34.281 -11.508 1 97.75 226 PRO A O 1
ATOM 1709 N N . VAL A 1 227 ? -9.062 -32.281 -10.68 1 97.56 227 VAL A N 1
ATOM 1710 C CA . VAL A 1 227 ? -10.273 -32.219 -11.5 1 97.56 227 VAL A CA 1
ATOM 1711 C C . VAL A 1 227 ? -10.391 -30.859 -12.148 1 97.56 227 VAL A C 1
ATOM 1713 O O . VAL A 1 227 ? -9.703 -29.906 -11.75 1 97.56 227 VAL A O 1
ATOM 1716 N N . GLY A 1 228 ? -11.141 -30.812 -13.227 1 95.88 228 GLY A N 1
ATOM 1717 C CA . GLY A 1 228 ? -11.453 -29.578 -13.922 1 95.88 228 GLY A CA 1
ATOM 1718 C C . GLY A 1 228 ? -12.914 -29.172 -13.789 1 95.88 228 GLY A C 1
ATOM 1719 O O . GLY A 1 228 ? -13.742 -29.969 -13.359 1 95.88 228 GLY A O 1
ATOM 1720 N N . MET A 1 229 ? -13.211 -27.938 -14.062 1 95.38 229 MET A N 1
ATOM 1721 C CA . MET A 1 229 ? -14.586 -27.438 -14.109 1 95.38 229 MET A CA 1
ATOM 1722 C C . MET A 1 229 ? -14.688 -26.203 -15 1 95.38 229 MET A C 1
ATOM 1724 O O . MET A 1 229 ? -13.664 -25.656 -15.414 1 95.38 229 MET A O 1
ATOM 1728 N N . ASP A 1 230 ? -15.883 -25.859 -15.398 1 94.12 230 ASP A N 1
ATOM 1729 C CA . ASP A 1 230 ? -16.125 -24.562 -16.047 1 94.12 230 ASP A CA 1
ATOM 1730 C C . ASP A 1 230 ? -16.047 -23.422 -15.039 1 94.12 230 ASP A C 1
ATOM 1732 O O . ASP A 1 230 ? -17.078 -22.922 -14.586 1 94.12 230 ASP A O 1
ATOM 1736 N N . ALA A 1 231 ? -14.875 -22.969 -14.758 1 93.31 231 ALA A N 1
ATOM 1737 C CA . ALA A 1 231 ? -14.586 -22.031 -13.68 1 93.31 231 ALA A CA 1
ATOM 1738 C C . ALA A 1 231 ? -14.945 -20.609 -14.094 1 93.31 231 ALA A C 1
ATOM 1740 O O . ALA A 1 231 ? -14.594 -20.156 -15.188 1 93.31 231 ALA A O 1
ATOM 1741 N N . LYS A 1 232 ? -15.727 -19.906 -13.266 1 94.56 232 LYS A N 1
ATOM 1742 C CA . LYS A 1 232 ? -16.109 -18.516 -13.477 1 94.56 232 LYS A CA 1
ATOM 1743 C C . LYS A 1 232 ? -16.062 -17.719 -12.172 1 94.56 232 LYS A C 1
ATOM 1745 O O . LYS A 1 232 ? -16.688 -18.125 -11.188 1 94.56 232 LYS A O 1
ATOM 1750 N N . SER A 1 233 ? -15.305 -16.641 -12.227 1 96.62 233 SER A N 1
ATOM 1751 C CA . SER A 1 233 ? -15.219 -15.75 -11.07 1 96.62 233 SER A CA 1
ATOM 1752 C C . SER A 1 233 ? -14.664 -14.383 -11.469 1 96.62 233 SER A C 1
ATOM 1754 O O . SER A 1 233 ? -14.016 -14.25 -12.508 1 96.62 233 SER A O 1
ATOM 1756 N N . ILE A 1 234 ? -14.977 -13.367 -10.672 1 95.94 234 ILE A N 1
ATOM 1757 C CA . ILE A 1 234 ? -14.352 -12.062 -10.859 1 95.94 234 ILE A CA 1
ATOM 1758 C C . ILE A 1 234 ? -12.852 -12.164 -10.594 1 95.94 234 ILE A C 1
ATOM 1760 O O . ILE A 1 234 ? -12.07 -11.328 -11.062 1 95.94 234 ILE A O 1
ATOM 1764 N N . ALA A 1 235 ? -12.445 -13.109 -9.758 1 97 235 ALA A N 1
ATOM 1765 C CA . ALA A 1 235 ? -11.031 -13.43 -9.555 1 97 235 ALA A CA 1
ATOM 1766 C C . ALA A 1 235 ? -10.516 -14.352 -10.656 1 97 235 ALA A C 1
ATOM 1768 O O . ALA A 1 235 ? -10.211 -15.516 -10.406 1 97 235 ALA A O 1
ATOM 1769 N N . SER A 1 236 ? -10.289 -13.805 -11.773 1 93.75 236 SER A N 1
ATOM 1770 C CA . SER A 1 236 ? -9.969 -14.586 -12.961 1 93.75 236 SER A CA 1
ATOM 1771 C C . SER A 1 236 ? -8.641 -15.32 -12.805 1 93.75 236 SER A C 1
ATOM 1773 O O . SER A 1 236 ? -8.453 -16.406 -13.352 1 93.75 236 SER A O 1
ATOM 1775 N N . GLY A 1 237 ? -7.711 -14.773 -12.031 1 94.81 237 GLY A N 1
ATOM 1776 C CA . GLY A 1 237 ? -6.43 -15.414 -11.789 1 94.81 237 GLY A CA 1
ATOM 1777 C C . GLY A 1 237 ? -6.539 -16.672 -10.953 1 94.81 237 GLY A C 1
ATOM 1778 O O . GLY A 1 237 ? -5.602 -17.469 -10.891 1 94.81 237 GLY A O 1
ATOM 1779 N N . LEU A 1 238 ? -7.656 -16.891 -10.375 1 97.88 238 LEU A N 1
ATOM 1780 C CA . LEU A 1 238 ? -7.906 -18.062 -9.539 1 97.88 238 LEU A CA 1
ATOM 1781 C C . LEU A 1 238 ? -8.898 -19.016 -10.219 1 97.88 238 LEU A C 1
ATOM 1783 O O . LEU A 1 238 ? -9.422 -19.922 -9.578 1 97.88 238 LEU A O 1
ATOM 1787 N N . ALA A 1 239 ? -9.141 -18.781 -11.555 1 95.44 239 ALA A N 1
ATOM 1788 C CA . ALA A 1 239 ? -10.18 -19.547 -12.219 1 95.44 239 ALA A CA 1
ATOM 1789 C C . ALA A 1 239 ? -9.594 -20.359 -13.375 1 95.44 239 ALA A C 1
ATOM 1791 O O . ALA A 1 239 ? -10.102 -20.297 -14.5 1 95.44 239 ALA A O 1
ATOM 1792 N N . PRO A 1 240 ? -8.586 -21.172 -13.055 1 93.12 240 PRO A N 1
ATOM 1793 C CA . PRO A 1 240 ? -8.125 -22.094 -14.102 1 93.12 240 PRO A CA 1
ATOM 1794 C C . PRO A 1 240 ? -9.133 -23.188 -14.406 1 93.12 240 PRO A C 1
ATOM 1796 O O . PRO A 1 240 ? -10.023 -23.469 -13.602 1 93.12 240 PRO A O 1
ATOM 1799 N N . PRO A 1 241 ? -8.922 -23.812 -15.57 1 92.56 241 PRO A N 1
ATOM 1800 C CA . PRO A 1 241 ? -9.891 -24.844 -15.961 1 92.56 241 PRO A CA 1
ATOM 1801 C C . PRO A 1 241 ? -9.703 -26.156 -15.195 1 92.56 241 PRO A C 1
ATOM 1803 O O . PRO A 1 241 ? -10.586 -27.016 -15.219 1 92.56 241 PRO A O 1
ATOM 1806 N N . PHE A 1 242 ? -8.594 -26.344 -14.492 1 95.38 242 PHE A N 1
ATOM 1807 C CA . PHE A 1 242 ? -8.328 -27.547 -13.711 1 95.38 242 PHE A CA 1
ATOM 1808 C C . PHE A 1 242 ? -7.27 -27.266 -12.648 1 95.38 242 PHE A C 1
ATOM 1810 O O . PHE A 1 242 ? -6.531 -26.281 -12.742 1 95.38 242 PHE A O 1
ATOM 1817 N N . ALA A 1 243 ? -7.219 -28.125 -11.625 1 98 243 ALA A N 1
ATOM 1818 C CA . ALA A 1 243 ? -6.109 -28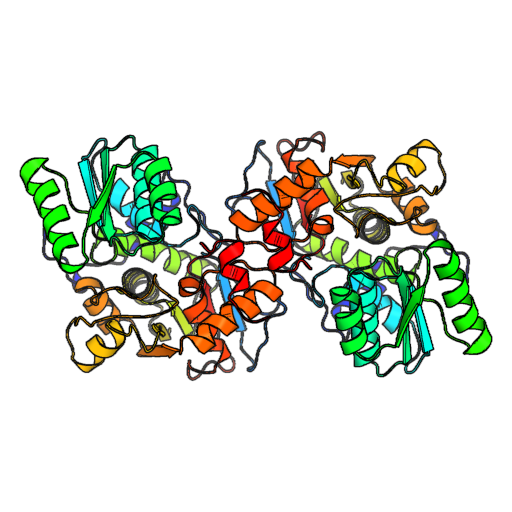.125 -10.672 1 98 243 ALA A CA 1
ATOM 1819 C C . ALA A 1 243 ? -4.891 -28.844 -11.242 1 98 243 ALA A C 1
ATOM 1821 O O . ALA A 1 243 ? -5.023 -29.859 -11.922 1 98 243 ALA A O 1
ATOM 1822 N N . GLY A 1 244 ? -3.729 -28.312 -10.992 1 97.75 244 GLY A N 1
ATOM 1823 C CA . GLY A 1 244 ? -2.521 -29 -11.43 1 97.75 244 GLY A CA 1
ATOM 1824 C C . GLY A 1 244 ? -2.316 -30.344 -10.742 1 97.75 244 GLY A C 1
ATOM 1825 O O . GLY A 1 244 ? -2.734 -30.531 -9.602 1 97.75 244 GLY A O 1
ATOM 1826 N N . SER A 1 245 ? -1.608 -31.219 -11.422 1 97.75 245 SER A N 1
ATOM 1827 C CA . SER A 1 245 ? -1.352 -32.562 -10.867 1 97.75 245 SER A CA 1
ATOM 1828 C C . SER A 1 245 ? -0.327 -32.5 -9.742 1 97.75 245 SER A C 1
ATOM 1830 O O . SER A 1 245 ? -0.591 -32.938 -8.633 1 97.75 245 SER A O 1
ATOM 1832 N N . LEU A 1 246 ? 0.764 -31.906 -10.016 1 98.06 246 LEU A N 1
ATOM 1833 C CA . LEU A 1 246 ? 1.804 -31.812 -9 1 98.06 246 LEU A CA 1
ATOM 1834 C C . LEU A 1 246 ? 1.358 -30.906 -7.855 1 98.06 246 LEU A C 1
ATOM 1836 O O . LEU A 1 246 ? 1.556 -31.234 -6.684 1 98.06 246 LEU A O 1
ATOM 1840 N N . PRO A 1 247 ? 0.758 -29.719 -8.172 1 98.56 247 PRO A N 1
ATOM 1841 C CA . PRO A 1 247 ? 0.225 -28.891 -7.086 1 98.56 247 PRO A CA 1
ATOM 1842 C C . PRO A 1 247 ? -0.746 -29.656 -6.188 1 98.56 247 PRO A C 1
ATOM 1844 O O . PRO A 1 247 ? -0.678 -29.531 -4.961 1 98.56 247 PRO A O 1
ATOM 1847 N N . TYR A 1 248 ? -1.584 -30.438 -6.797 1 98.56 248 TYR A N 1
ATOM 1848 C CA . TYR A 1 248 ? -2.541 -31.203 -6.012 1 98.56 248 TYR A CA 1
ATOM 1849 C C . TYR A 1 248 ? -1.825 -32.156 -5.07 1 98.56 248 TYR A C 1
ATOM 1851 O O . TYR A 1 248 ? -2.17 -32.25 -3.891 1 98.56 248 TYR A O 1
ATOM 1859 N N . GLU A 1 249 ? -0.866 -32.875 -5.594 1 98.5 249 GLU A N 1
ATOM 1860 C CA . GLU A 1 249 ? -0.121 -33.844 -4.777 1 98.5 249 GLU A CA 1
ATOM 1861 C C . GLU A 1 249 ? 0.538 -33.156 -3.584 1 98.5 249 GLU A C 1
ATOM 1863 O O . GLU A 1 249 ? 0.489 -33.656 -2.463 1 98.5 249 GLU A O 1
ATOM 1868 N N . LEU A 1 250 ? 1.128 -32.031 -3.811 1 98.75 250 LEU A N 1
ATOM 1869 C CA . LEU A 1 250 ? 1.796 -31.281 -2.75 1 98.75 250 LEU A CA 1
ATOM 1870 C C . LEU A 1 250 ? 0.782 -30.719 -1.76 1 98.75 250 LEU A C 1
ATOM 1872 O O . LEU A 1 250 ? 1.012 -30.75 -0.548 1 98.75 250 LEU A O 1
ATOM 1876 N N . CYS A 1 251 ? -0.322 -30.234 -2.271 1 98.75 251 CYS A N 1
ATOM 1877 C CA . CYS A 1 251 ? -1.352 -29.672 -1.4 1 98.75 251 CYS A CA 1
ATOM 1878 C C . CYS A 1 251 ? -1.96 -30.75 -0.515 1 98.75 251 CYS A C 1
ATOM 1880 O O . CYS A 1 251 ? -2.232 -30.516 0.663 1 98.75 251 CYS A O 1
ATOM 1882 N N . GLN A 1 252 ? -2.193 -31.906 -1.114 1 98.06 252 GLN A N 1
ATOM 1883 C CA . GLN A 1 252 ? -2.725 -33 -0.33 1 98.06 252 GLN A CA 1
ATOM 1884 C C . GLN A 1 252 ? -1.812 -33.344 0.848 1 98.06 252 GLN A C 1
ATOM 1886 O O . GLN A 1 252 ? -2.287 -33.688 1.934 1 98.06 252 GLN A O 1
ATOM 1891 N N . LYS A 1 253 ? -0.608 -33.219 0.642 1 97.88 253 LYS A N 1
ATOM 1892 C CA . LYS A 1 253 ? 0.4 -33.562 1.635 1 97.88 253 LYS A CA 1
ATOM 1893 C C . LYS A 1 253 ? 0.54 -32.5 2.697 1 97.88 253 LYS A C 1
ATOM 1895 O O . LYS A 1 253 ? 0.743 -32.781 3.877 1 97.88 253 LYS A O 1
ATOM 1900 N N . TYR A 1 254 ? 0.409 -31.188 2.316 1 98.62 254 TYR A N 1
ATOM 1901 C CA . TYR A 1 254 ? 0.932 -30.141 3.197 1 98.62 254 TYR A CA 1
ATOM 1902 C C . TYR A 1 254 ? -0.155 -29.141 3.57 1 98.62 254 TYR A C 1
ATOM 1904 O O . TYR A 1 254 ? 0.012 -28.359 4.5 1 98.62 254 TYR A O 1
ATOM 1912 N N . VAL A 1 255 ? -1.276 -29.109 2.887 1 98.81 255 VAL A N 1
ATOM 1913 C CA . VAL A 1 255 ? -2.305 -28.094 3.07 1 98.81 255 VAL A CA 1
ATOM 1914 C C . VAL A 1 255 ? -3.436 -28.641 3.932 1 98.81 255 VAL A C 1
ATOM 1916 O O . VAL A 1 255 ? -3.885 -29.781 3.725 1 98.81 255 VAL A O 1
ATOM 1919 N N . GLU A 1 256 ? -3.871 -27.906 4.867 1 98.56 256 GLU A N 1
ATOM 1920 C CA . GLU A 1 256 ? -4.91 -28.328 5.805 1 98.56 256 GLU A CA 1
ATOM 1921 C C . GLU A 1 256 ? -6.266 -28.438 5.109 1 98.56 256 GLU A C 1
ATOM 1923 O O . GLU A 1 256 ? -6.992 -29.406 5.316 1 98.56 256 GLU A O 1
ATOM 1928 N N . ASN A 1 257 ? -6.598 -27.422 4.391 1 98.31 257 ASN A N 1
ATOM 1929 C CA . ASN A 1 257 ? -7.887 -27.391 3.711 1 98.31 257 ASN A CA 1
ATOM 1930 C C . ASN A 1 257 ? -7.965 -26.266 2.691 1 98.31 257 ASN A C 1
ATOM 1932 O O . ASN A 1 257 ? -7.141 -25.344 2.713 1 98.31 257 ASN A O 1
ATOM 1936 N N . ILE A 1 258 ? -8.93 -26.422 1.777 1 98.81 258 ILE A N 1
ATOM 1937 C CA . ILE A 1 258 ? -9.281 -25.359 0.837 1 98.81 258 ILE A CA 1
ATOM 1938 C C . ILE A 1 258 ? -10.594 -24.703 1.264 1 98.81 258 ILE A C 1
ATOM 1940 O O . ILE A 1 258 ? -11.617 -25.391 1.41 1 98.81 258 ILE A O 1
ATOM 1944 N N . VAL A 1 259 ? -10.547 -23.438 1.454 1 98.56 259 VAL A N 1
ATOM 1945 C CA . VAL A 1 259 ? -11.75 -22.719 1.865 1 98.56 259 VAL A CA 1
ATOM 1946 C C . VAL A 1 259 ? -12.281 -21.891 0.696 1 98.56 259 VAL A C 1
ATOM 1948 O O . VAL A 1 259 ? -11.531 -21.516 -0.204 1 98.56 259 VAL A O 1
ATOM 1951 N N . LEU A 1 260 ? -13.602 -21.703 0.707 1 98.81 260 LEU A N 1
ATOM 1952 C CA . LEU A 1 260 ? -14.25 -21.016 -0.405 1 98.81 260 LEU A CA 1
ATOM 1953 C C . LEU A 1 260 ? -14.75 -19.641 0.025 1 98.81 260 LEU A C 1
ATOM 1955 O O . LEU A 1 260 ? -15.172 -19.453 1.17 1 98.81 260 LEU A O 1
ATOM 1959 N N . VAL A 1 261 ? -14.68 -18.688 -0.865 1 98.81 261 VAL A N 1
ATOM 1960 C CA . VAL A 1 261 ? -15.234 -17.344 -0.674 1 98.81 261 VAL A CA 1
ATOM 1961 C C . VAL A 1 261 ? -16.109 -16.984 -1.866 1 98.81 261 VAL A C 1
ATOM 1963 O O . VAL A 1 261 ? -15.953 -17.531 -2.959 1 98.81 261 VAL A O 1
ATOM 1966 N N . THR A 1 262 ? -17.062 -16.062 -1.688 1 98.69 262 THR A N 1
ATOM 1967 C CA . THR A 1 262 ? -17.938 -15.609 -2.766 1 98.69 262 THR A CA 1
ATOM 1968 C C . THR A 1 262 ? -17.297 -14.453 -3.523 1 98.69 262 THR A C 1
ATOM 1970 O O . THR A 1 262 ? -16.391 -13.797 -3.012 1 98.69 262 THR A O 1
ATOM 1973 N N . ASP A 1 263 ? -17.781 -14.258 -4.742 1 98.31 263 ASP A N 1
ATOM 1974 C CA . ASP A 1 263 ? -17.328 -13.109 -5.52 1 98.31 263 ASP A CA 1
ATOM 1975 C C . ASP A 1 263 ? -17.625 -11.805 -4.789 1 98.31 263 ASP A C 1
ATOM 1977 O O . ASP A 1 263 ? -16.828 -10.859 -4.859 1 98.31 263 ASP A O 1
ATOM 1981 N N . GLU A 1 264 ? -18.719 -11.727 -4.113 1 98.06 264 GLU A N 1
ATOM 1982 C CA . GLU A 1 264 ? -19.078 -10.531 -3.361 1 98.06 264 GLU A CA 1
ATOM 1983 C C . GLU A 1 264 ? -18.094 -10.266 -2.232 1 98.06 264 GLU A C 1
ATOM 1985 O O . GLU A 1 264 ? -17.734 -9.109 -1.976 1 98.06 264 GLU A O 1
ATOM 1990 N N . GLU A 1 265 ? -17.688 -11.312 -1.548 1 98.06 265 GLU A N 1
ATOM 1991 C CA . GLU A 1 265 ? -16.703 -11.18 -0.488 1 98.06 265 GLU A CA 1
ATOM 1992 C C . GLU A 1 265 ? -15.359 -10.688 -1.042 1 98.06 265 GLU A C 1
ATOM 1994 O O . GLU A 1 265 ? -14.68 -9.883 -0.408 1 98.06 265 GLU A O 1
ATOM 1999 N N . ILE A 1 266 ? -15.016 -11.172 -2.203 1 98.56 266 ILE A N 1
ATOM 2000 C CA . ILE A 1 266 ? -13.773 -10.766 -2.85 1 98.56 266 ILE A CA 1
ATOM 2001 C C . ILE A 1 266 ? -13.859 -9.289 -3.244 1 98.56 266 ILE A C 1
ATOM 2003 O O . ILE A 1 266 ? -12.914 -8.523 -3.023 1 98.56 266 ILE A O 1
ATOM 2007 N N . LYS A 1 267 ? -15 -8.883 -3.811 1 98.19 267 LYS A N 1
ATOM 2008 C CA . LYS A 1 267 ? -15.188 -7.484 -4.176 1 98.19 267 LYS A CA 1
ATOM 2009 C C . LYS A 1 267 ? -15.047 -6.574 -2.961 1 98.19 267 LYS A C 1
ATOM 2011 O O . LYS A 1 267 ? -14.375 -5.539 -3.029 1 98.19 267 LYS A O 1
ATOM 2016 N N . SER A 1 268 ? -15.664 -6.969 -1.913 1 97.69 268 SER A N 1
ATOM 2017 C CA . SER A 1 268 ? -15.594 -6.199 -0.675 1 97.69 268 SER A CA 1
ATOM 2018 C C . SER A 1 268 ? -14.164 -6.117 -0.159 1 97.69 268 SER A C 1
ATOM 2020 O O . SER A 1 268 ? -13.742 -5.082 0.356 1 97.69 268 SER A O 1
ATOM 2022 N N . ALA A 1 269 ? -13.445 -7.203 -0.259 1 97.94 269 ALA A N 1
ATOM 2023 C CA . ALA A 1 269 ? -12.047 -7.242 0.175 1 97.94 269 ALA A CA 1
ATOM 2024 C C . ALA A 1 269 ? -11.203 -6.25 -0.617 1 97.94 269 ALA A C 1
ATOM 2026 O O . ALA A 1 269 ? -10.375 -5.531 -0.045 1 97.94 269 ALA A O 1
ATOM 2027 N N . VAL A 1 270 ? -11.422 -6.188 -1.928 1 98.38 270 VAL A N 1
ATOM 2028 C CA . VAL A 1 270 ? -10.68 -5.262 -2.777 1 98.38 270 VAL A CA 1
ATOM 2029 C C . VAL A 1 270 ? -10.922 -3.826 -2.311 1 98.38 270 VAL A C 1
ATOM 2031 O O . VAL A 1 270 ? -9.977 -3.059 -2.133 1 98.38 270 VAL A O 1
ATOM 2034 N N . SER A 1 271 ? -12.164 -3.486 -2.047 1 97.38 271 SER A N 1
ATOM 2035 C CA . SER A 1 271 ? -12.531 -2.143 -1.621 1 97.38 271 SER A CA 1
ATOM 2036 C C . SER A 1 271 ? -11.945 -1.811 -0.255 1 97.38 271 SER A C 1
ATOM 2038 O O . SER A 1 271 ? -11.453 -0.701 -0.038 1 97.38 271 SER A O 1
ATOM 2040 N N . THR A 1 272 ? -12.023 -2.773 0.629 1 97.38 272 THR A N 1
ATOM 2041 C CA . THR A 1 272 ? -11.5 -2.574 1.977 1 97.38 272 THR A CA 1
ATOM 2042 C C . THR A 1 272 ? -9.992 -2.324 1.942 1 97.38 272 THR A C 1
ATOM 2044 O O . THR A 1 272 ? -9.5 -1.418 2.613 1 97.38 272 THR A O 1
ATOM 2047 N N . LEU A 1 273 ? -9.273 -3.121 1.161 1 98.25 273 LEU A N 1
ATOM 2048 C CA . LEU A 1 273 ? -7.824 -2.971 1.041 1 98.25 273 LEU A CA 1
ATOM 2049 C C . LEU A 1 273 ? -7.473 -1.653 0.358 1 98.25 273 LEU A C 1
ATOM 2051 O O . LEU A 1 273 ? -6.512 -0.987 0.746 1 98.25 273 LEU A O 1
ATOM 2055 N N . TYR A 1 274 ? -8.281 -1.253 -0.587 1 97.62 274 TYR A N 1
ATOM 2056 C CA . TYR A 1 274 ? -8.07 0.029 -1.251 1 97.62 274 TYR A CA 1
ATOM 2057 C C . TYR A 1 274 ? -8.164 1.18 -0.257 1 97.62 274 TYR A C 1
ATOM 2059 O O . TYR A 1 274 ? -7.305 2.062 -0.237 1 97.62 274 TYR A O 1
ATOM 2067 N N . ARG A 1 275 ? -9.156 1.166 0.577 1 95.88 275 ARG A N 1
ATOM 2068 C CA . ARG A 1 275 ? -9.359 2.219 1.567 1 95.88 275 ARG A CA 1
ATOM 2069 C C . ARG A 1 275 ? -8.219 2.236 2.582 1 95.88 275 ARG A C 1
ATOM 2071 O O . ARG A 1 275 ? -7.922 3.277 3.174 1 95.88 275 ARG A O 1
ATOM 2078 N N . ALA A 1 276 ? -7.586 1.101 2.711 1 97.5 276 ALA A N 1
ATOM 2079 C CA . ALA A 1 276 ? -6.473 0.993 3.652 1 97.5 276 ALA A CA 1
ATOM 2080 C C . ALA A 1 276 ? -5.152 1.38 2.988 1 97.5 276 ALA A C 1
ATOM 2082 O O . ALA A 1 276 ? -4.094 1.327 3.619 1 97.5 276 ALA A O 1
ATOM 2083 N N . GLY A 1 277 ? -5.191 1.72 1.708 1 98 277 GLY A N 1
ATOM 2084 C CA . GLY A 1 277 ? -4.012 2.266 1.056 1 98 277 GLY A CA 1
ATOM 2085 C C . GLY A 1 277 ? -3.303 1.261 0.168 1 98 277 GLY A C 1
ATOM 2086 O O . GLY A 1 277 ? -2.178 1.501 -0.274 1 98 277 GLY A O 1
ATOM 2087 N N . LEU A 1 278 ? -3.961 0.109 -0.163 1 98.44 278 LEU A N 1
ATOM 2088 C CA . LEU A 1 278 ? -3.312 -0.952 -0.925 1 98.44 278 LEU A CA 1
ATOM 2089 C C . LEU A 1 278 ? -4.059 -1.218 -2.229 1 98.44 278 LEU A C 1
ATOM 2091 O O . LEU A 1 278 ? -5.289 -1.237 -2.252 1 98.44 278 LEU A O 1
ATOM 2095 N N . VAL A 1 279 ? -3.297 -1.346 -3.316 1 98.25 279 VAL A N 1
ATOM 2096 C CA . VAL A 1 279 ? -3.857 -1.721 -4.609 1 98.25 279 VAL A CA 1
ATOM 2097 C C . VAL A 1 279 ? -3.781 -3.234 -4.785 1 98.25 279 VAL A C 1
ATOM 2099 O O . VAL A 1 279 ? -2.691 -3.807 -4.848 1 98.25 279 VAL A O 1
ATOM 2102 N N . VAL A 1 280 ? -4.914 -3.836 -4.859 1 98.44 280 VAL A N 1
ATOM 2103 C CA . VAL A 1 280 ? -4.945 -5.285 -5.039 1 98.44 280 VAL A CA 1
ATOM 2104 C C . VAL A 1 280 ? -5.961 -5.648 -6.121 1 98.44 280 VAL A C 1
ATOM 2106 O O . VAL A 1 280 ? -6.938 -4.926 -6.332 1 98.44 280 VAL A O 1
ATOM 2109 N N . GLU A 1 281 ? -5.684 -6.68 -6.875 1 98.12 281 GLU A N 1
ATOM 2110 C CA . GLU A 1 281 ? -6.652 -7.25 -7.809 1 98.12 281 GLU A CA 1
ATOM 2111 C C . GLU A 1 281 ? -7.551 -8.266 -7.113 1 98.12 281 GLU A C 1
ATOM 2113 O O . GLU A 1 281 ? -7.207 -8.789 -6.051 1 98.12 281 GLU A O 1
ATOM 2118 N N . PRO A 1 282 ? -8.672 -8.656 -7.719 1 98.12 282 PRO A N 1
ATOM 2119 C CA . PRO A 1 282 ? -9.594 -9.594 -7.074 1 98.12 282 PRO A CA 1
ATOM 2120 C C . PRO A 1 282 ? -8.922 -10.914 -6.703 1 98.12 282 PRO A C 1
ATOM 2122 O O . PRO A 1 282 ? -9.062 -11.391 -5.57 1 98.12 282 PRO A O 1
ATOM 2125 N N . SER A 1 283 ? -8.18 -11.477 -7.613 1 98.44 283 SER A N 1
ATOM 2126 C CA . SER A 1 283 ? -7.492 -12.734 -7.34 1 98.44 283 SER A CA 1
ATOM 2127 C C . SER A 1 283 ? -6.547 -12.602 -6.152 1 98.44 283 SER A C 1
ATOM 2129 O O . SER A 1 283 ? -6.406 -13.531 -5.355 1 98.44 283 SER A O 1
ATOM 2131 N N . GLY A 1 284 ? -5.93 -11.477 -6.039 1 98.69 284 GLY A N 1
ATOM 2132 C CA . GLY A 1 284 ? -4.934 -11.258 -5.004 1 98.69 284 GLY A CA 1
ATOM 2133 C C . GLY A 1 284 ? -5.543 -11.023 -3.633 1 98.69 284 GLY A C 1
ATOM 2134 O O . GLY A 1 284 ? -4.844 -11.078 -2.619 1 98.69 284 GLY A O 1
ATOM 2135 N N . ALA A 1 285 ? -6.863 -10.836 -3.549 1 98.69 285 ALA A N 1
ATOM 2136 C CA . ALA A 1 285 ? -7.52 -10.438 -2.305 1 98.69 285 ALA A CA 1
ATOM 2137 C C . ALA A 1 285 ? -8.266 -11.617 -1.682 1 98.69 285 ALA A C 1
ATOM 2139 O O . ALA A 1 285 ? -8.836 -11.492 -0.594 1 98.69 285 ALA A O 1
ATOM 2140 N N . ALA A 1 286 ? -8.203 -12.75 -2.305 1 98.88 286 ALA A N 1
ATOM 2141 C CA . ALA A 1 286 ? -9.039 -13.875 -1.885 1 98.88 286 ALA A CA 1
ATOM 2142 C C . ALA A 1 286 ? -8.664 -14.344 -0.484 1 98.88 286 ALA A C 1
ATOM 2144 O O . ALA A 1 286 ? -9.539 -14.617 0.344 1 98.88 286 ALA A O 1
ATOM 2145 N N . ALA A 1 287 ? -7.383 -14.469 -0.192 1 98.75 287 ALA A N 1
ATOM 2146 C CA . ALA A 1 287 ? -6.938 -14.906 1.13 1 98.75 287 ALA A CA 1
ATOM 2147 C C . ALA A 1 287 ? -7.41 -13.938 2.211 1 98.75 287 ALA A C 1
ATOM 2149 O O . ALA A 1 287 ? -7.883 -14.359 3.268 1 98.75 287 ALA A O 1
ATOM 2150 N N . PHE A 1 288 ? -7.281 -12.641 1.932 1 98.31 288 PHE A N 1
ATOM 2151 C CA . PHE A 1 288 ? -7.762 -11.609 2.848 1 98.31 288 PHE A CA 1
ATOM 2152 C C . PHE A 1 288 ? -9.266 -11.75 3.072 1 98.31 288 PHE A C 1
ATOM 2154 O O . PHE A 1 288 ? -9.734 -11.664 4.207 1 98.31 288 PHE A O 1
ATOM 2161 N N . ALA A 1 289 ? -10.008 -11.945 1.975 1 98.12 289 ALA A N 1
ATOM 2162 C CA . ALA A 1 289 ? -11.453 -12.125 2.062 1 98.12 289 ALA A CA 1
ATOM 2163 C C . ALA A 1 289 ? -11.805 -13.289 2.99 1 98.12 289 ALA A C 1
ATOM 2165 O O . ALA A 1 289 ? -12.734 -13.195 3.789 1 98.12 289 ALA A O 1
ATOM 2166 N N . ALA A 1 290 ? -11.07 -14.383 2.906 1 98.12 290 ALA A N 1
ATOM 2167 C CA . ALA A 1 290 ? -11.344 -15.555 3.736 1 98.12 290 ALA A CA 1
ATOM 2168 C C . ALA A 1 290 ? -11.156 -15.227 5.215 1 98.12 290 ALA A C 1
ATOM 2170 O O . ALA A 1 290 ? -11.984 -15.609 6.051 1 98.12 290 ALA A O 1
ATOM 2171 N N . VAL A 1 291 ? -10.094 -14.539 5.562 1 96.88 291 VAL A N 1
ATOM 2172 C CA . VAL A 1 291 ? -9.773 -14.219 6.953 1 96.88 291 VAL A CA 1
ATOM 2173 C C . VAL A 1 291 ? -10.805 -13.242 7.516 1 96.88 291 VAL A C 1
ATOM 2175 O O . VAL A 1 291 ? -11.305 -13.43 8.625 1 96.88 291 VAL A O 1
ATOM 2178 N N . THR A 1 292 ? -11.195 -12.211 6.742 1 95.31 292 THR A N 1
ATOM 2179 C CA . THR A 1 292 ? -12.07 -11.156 7.238 1 95.31 292 THR A CA 1
ATOM 2180 C C . THR A 1 292 ? -13.508 -11.648 7.34 1 95.31 292 THR A C 1
ATOM 2182 O O . THR A 1 292 ? -14.336 -11.031 8.016 1 95.31 292 THR A O 1
ATOM 2185 N N . ASN A 1 293 ? -13.805 -12.703 6.641 1 95.38 293 ASN A N 1
ATOM 2186 C CA . ASN A 1 293 ? -15.148 -13.266 6.719 1 95.38 293 ASN A CA 1
ATOM 2187 C C . ASN A 1 293 ? -15.18 -14.523 7.578 1 95.38 293 ASN A C 1
ATOM 2189 O O . ASN A 1 293 ? -16.094 -15.352 7.453 1 95.38 293 ASN A O 1
ATOM 2193 N N . ASP A 1 294 ? -14.164 -14.766 8.367 1 93.94 294 ASP A N 1
ATOM 2194 C CA . ASP A 1 294 ? -14.086 -15.805 9.391 1 93.94 294 ASP A CA 1
ATOM 2195 C C . ASP A 1 294 ? -14.211 -17.203 8.781 1 93.94 294 ASP A C 1
ATOM 2197 O O . ASP A 1 294 ? -14.938 -18.047 9.297 1 93.94 294 ASP A O 1
ATOM 2201 N N . ARG A 1 295 ? -13.578 -17.344 7.582 1 95.06 295 ARG A N 1
ATOM 2202 C CA . ARG A 1 295 ? -13.594 -18.641 6.926 1 95.06 295 ARG A CA 1
ATOM 2203 C C . ARG A 1 295 ? -12.445 -19.516 7.414 1 95.06 295 ARG A C 1
ATOM 2205 O O . ARG A 1 295 ? -12.414 -20.719 7.145 1 95.06 295 ARG A O 1
ATOM 2212 N N . ILE A 1 296 ? -11.484 -18.938 8.109 1 96.56 296 ILE A N 1
ATOM 2213 C CA . ILE A 1 296 ? -10.328 -19.672 8.633 1 96.56 296 ILE A CA 1
ATOM 2214 C C . ILE A 1 296 ? -10.555 -20.016 10.102 1 96.56 296 ILE A C 1
ATOM 2216 O O . ILE A 1 296 ? -10.672 -19.125 10.945 1 96.56 296 ILE A O 1
ATOM 2220 N N . PRO A 1 297 ? -10.586 -21.25 10.414 1 93.56 297 PRO A N 1
ATOM 2221 C CA . PRO A 1 297 ? -10.859 -21.625 11.805 1 93.56 297 PRO A CA 1
ATOM 2222 C C . PRO A 1 297 ? -9.641 -21.453 12.711 1 93.56 297 PRO A C 1
ATOM 2224 O O . PRO A 1 297 ? -8.5 -21.469 12.234 1 93.56 297 PRO A O 1
ATOM 2227 N N . ASP A 1 298 ? -9.82 -21.203 13.969 1 88.94 298 ASP A N 1
ATOM 2228 C CA . ASP A 1 298 ? -8.844 -21.297 15.047 1 88.94 298 ASP A CA 1
ATOM 2229 C C . ASP A 1 298 ? -7.723 -20.281 14.875 1 88.94 298 ASP A C 1
ATOM 2231 O O . ASP A 1 298 ? -6.543 -20.641 14.891 1 88.94 298 ASP A O 1
ATOM 2235 N N . THR A 1 299 ? -8.094 -19.047 14.625 1 91.75 299 THR A N 1
ATOM 2236 C CA . THR A 1 299 ? -7.078 -18.016 14.445 1 91.75 299 THR A CA 1
ATOM 2237 C C . THR A 1 299 ? -6.863 -17.234 15.734 1 91.75 299 THR A C 1
ATOM 2239 O O . THR A 1 299 ? -5.922 -16.453 15.844 1 91.75 299 THR A O 1
ATOM 2242 N N . ASN A 1 300 ? -7.734 -17.406 16.75 1 90.06 300 ASN A N 1
ATOM 2243 C CA . ASN A 1 300 ? -7.668 -16.609 17.969 1 90.06 300 ASN A CA 1
ATOM 2244 C C . ASN A 1 300 ? -6.332 -16.797 18.672 1 90.06 300 ASN A C 1
ATOM 2246 O O . ASN A 1 300 ? -5.934 -17.922 18.984 1 90.06 300 ASN A O 1
ATOM 2250 N N . GLY A 1 301 ? -5.641 -15.648 18.875 1 92.44 301 GLY A N 1
ATOM 2251 C CA . GLY A 1 301 ? -4.379 -15.648 19.594 1 92.44 301 GLY A CA 1
ATOM 2252 C C . GLY A 1 301 ? -3.238 -16.266 18.812 1 92.44 301 GLY A C 1
ATOM 2253 O O . GLY A 1 301 ? -2.154 -16.484 19.344 1 92.44 301 GLY A O 1
ATOM 2254 N N . LYS A 1 302 ? -3.451 -16.547 17.547 1 95.25 302 LYS A N 1
ATOM 2255 C CA . LYS A 1 302 ? -2.467 -17.234 16.734 1 95.25 302 LYS A CA 1
ATOM 2256 C C . LYS A 1 302 ? -1.706 -16.266 15.836 1 95.25 302 LYS A C 1
ATOM 2258 O O . LYS A 1 302 ? -2.16 -15.133 15.617 1 95.25 302 LYS A O 1
ATOM 2263 N N . ASN A 1 303 ? -0.519 -16.656 15.461 1 97.38 303 ASN A N 1
ATOM 2264 C CA . ASN A 1 303 ? 0.231 -15.961 14.422 1 97.38 303 ASN A CA 1
ATOM 2265 C C . ASN A 1 303 ? -0.228 -16.359 13.023 1 97.38 303 ASN A C 1
ATOM 2267 O O . ASN A 1 303 ? -0.006 -17.5 12.602 1 97.38 303 ASN A O 1
ATOM 2271 N N . VAL A 1 304 ? -0.877 -15.453 12.383 1 97.75 304 VAL A N 1
ATOM 2272 C CA . VAL A 1 304 ? -1.487 -15.727 11.086 1 97.75 304 VAL A CA 1
ATOM 2273 C C . VAL A 1 304 ? -0.777 -14.914 10 1 97.75 304 VAL A C 1
ATOM 2275 O O . VAL A 1 304 ? -0.432 -13.75 10.219 1 97.75 304 VAL A O 1
ATOM 2278 N N . VAL A 1 305 ? -0.446 -15.523 8.891 1 98.69 305 VAL A N 1
ATOM 2279 C CA . VAL A 1 305 ? 0.094 -14.828 7.723 1 98.69 305 VAL A CA 1
ATOM 2280 C C . VAL A 1 305 ? -0.908 -14.891 6.574 1 98.69 305 VAL A C 1
ATOM 2282 O O . VAL A 1 305 ? -1.402 -15.969 6.23 1 98.69 305 VAL A O 1
ATOM 2285 N N . VAL A 1 306 ? -1.227 -13.758 6.043 1 98.5 306 VAL A N 1
ATOM 2286 C CA . VAL A 1 306 ? -2.137 -13.633 4.91 1 98.5 306 VAL A CA 1
ATOM 2287 C C . VAL A 1 306 ? -1.382 -13.086 3.699 1 98.5 306 VAL A C 1
ATOM 2289 O O . VAL A 1 306 ? -0.682 -12.078 3.797 1 98.5 306 VAL A O 1
ATOM 2292 N N . ILE A 1 307 ? -1.532 -13.711 2.545 1 98.88 307 ILE A N 1
ATOM 2293 C CA . ILE A 1 307 ? -0.78 -13.312 1.362 1 98.88 307 ILE A CA 1
ATOM 2294 C C . ILE A 1 307 ? -1.698 -12.562 0.396 1 98.88 307 ILE A C 1
ATOM 2296 O O . ILE A 1 307 ? -2.717 -13.102 -0.044 1 98.88 307 ILE A O 1
ATOM 2300 N N . LEU A 1 308 ? -1.418 -11.312 0.095 1 98.88 308 LEU A N 1
ATOM 2301 C CA . LEU A 1 308 ? -1.984 -10.609 -1.051 1 98.88 308 LEU A CA 1
ATOM 2302 C C . LEU A 1 308 ? -1.199 -10.914 -2.32 1 98.88 308 LEU A C 1
ATOM 2304 O O . LEU A 1 308 ? -0.12 -10.359 -2.539 1 98.88 308 LEU A O 1
ATOM 2308 N N . SER A 1 309 ? -1.715 -11.688 -3.221 1 98.81 309 SER A N 1
ATOM 2309 C CA . SER A 1 309 ? -0.89 -12.391 -4.199 1 98.81 309 SER A CA 1
ATOM 2310 C C . SER A 1 309 ? -0.678 -11.539 -5.449 1 98.81 309 SER A C 1
ATOM 2312 O O . SER A 1 309 ? 0.177 -11.852 -6.281 1 98.81 309 SER A O 1
ATOM 2314 N N . GLY A 1 310 ? -1.483 -10.445 -5.645 1 98.56 310 GLY A N 1
ATOM 2315 C CA . GLY A 1 310 ? -1.317 -9.617 -6.828 1 98.56 310 GLY A CA 1
ATOM 2316 C C . GLY A 1 310 ? -2.109 -8.328 -6.77 1 98.56 310 GLY A C 1
ATOM 2317 O O . GLY A 1 310 ? -3.082 -8.219 -6.02 1 98.56 310 GLY A O 1
ATOM 2318 N N . GLY A 1 311 ? -1.661 -7.391 -7.598 1 98 311 GLY A N 1
ATOM 2319 C CA . GLY A 1 311 ? -2.289 -6.078 -7.594 1 98 311 GLY A CA 1
ATOM 2320 C C . GLY A 1 311 ? -2.531 -5.531 -8.984 1 98 311 GLY A C 1
ATOM 2321 O O . GLY A 1 311 ? -2.613 -4.312 -9.172 1 98 311 GLY A O 1
ATOM 2322 N N . ASN A 1 312 ? -2.596 -6.414 -10 1 96.5 312 ASN A N 1
ATOM 2323 C CA . ASN A 1 312 ? -2.809 -5.969 -11.375 1 96.5 312 ASN A CA 1
ATOM 2324 C C . ASN A 1 312 ? -4.277 -5.66 -11.641 1 96.5 312 ASN A C 1
ATOM 2326 O O . ASN A 1 312 ? -5.004 -6.504 -12.172 1 96.5 312 ASN A O 1
ATOM 2330 N N . ILE A 1 313 ? -4.695 -4.469 -11.305 1 95.12 313 ILE A N 1
ATOM 2331 C CA . ILE A 1 313 ? -6.051 -3.973 -11.531 1 95.12 313 ILE A CA 1
ATOM 2332 C C . ILE A 1 313 ? -5.992 -2.566 -12.125 1 95.12 313 ILE A C 1
ATOM 2334 O O . ILE A 1 313 ? -5.293 -1.695 -11.609 1 95.12 313 ILE A O 1
ATOM 2338 N N . GLU A 1 314 ? -6.68 -2.393 -13.211 1 90.88 314 GLU A N 1
ATOM 2339 C CA . GLU A 1 314 ? -6.691 -1.081 -13.852 1 90.88 314 GLU A CA 1
ATOM 2340 C C . GLU A 1 314 ? -7.562 -0.095 -13.078 1 90.88 314 GLU A C 1
ATOM 2342 O O . GLU A 1 314 ? -8.547 -0.489 -12.445 1 90.88 314 GLU A O 1
ATOM 2347 N N . LYS A 1 315 ? -7.188 1.201 -13.141 1 92.19 315 LYS A N 1
ATOM 2348 C CA . LYS A 1 315 ? -7.895 2.26 -12.422 1 92.19 315 LYS A CA 1
ATOM 2349 C C . LYS A 1 315 ? -9.383 2.266 -12.773 1 92.19 315 LYS A C 1
ATOM 2351 O O . LYS A 1 315 ? -10.227 2.416 -11.891 1 92.19 315 LYS A O 1
ATOM 2356 N N . ASP A 1 316 ? -9.719 2.037 -14.031 1 88.44 316 ASP A N 1
ATOM 2357 C CA . ASP A 1 316 ? -11.109 2.059 -14.477 1 88.44 316 ASP A CA 1
ATOM 2358 C C . ASP A 1 316 ? -11.875 0.85 -13.945 1 88.44 316 ASP A C 1
ATOM 2360 O O . ASP A 1 316 ? -13.078 0.933 -13.695 1 88.44 316 ASP A O 1
ATOM 2364 N N . GLU A 1 317 ? -11.172 -0.26 -13.812 1 90.25 317 GLU A N 1
ATOM 2365 C CA . GLU A 1 317 ? -11.789 -1.472 -13.289 1 90.25 317 GLU A CA 1
ATOM 2366 C C . GLU A 1 317 ? -12.219 -1.282 -11.836 1 90.25 317 GLU A C 1
ATOM 2368 O O . GLU A 1 317 ? -13.227 -1.845 -11.406 1 90.25 317 GLU A O 1
ATOM 2373 N N . LEU A 1 318 ? -11.484 -0.465 -11.125 1 91.81 318 LEU A N 1
ATOM 2374 C CA . LEU A 1 318 ? -11.734 -0.237 -9.703 1 91.81 318 LEU A CA 1
ATOM 2375 C C . LEU A 1 318 ? -13.102 0.404 -9.492 1 91.81 318 LEU A C 1
ATOM 2377 O O . LEU A 1 318 ? -13.734 0.193 -8.453 1 91.81 318 LEU A O 1
ATOM 2381 N N . SER A 1 319 ? -13.547 1.167 -10.461 1 87.31 319 SER A N 1
ATOM 2382 C CA . SER A 1 319 ? -14.812 1.883 -10.344 1 87.31 319 SER A CA 1
ATOM 2383 C C . SER A 1 319 ? -15.992 0.915 -10.266 1 87.31 319 SER A C 1
ATOM 2385 O O . SER A 1 319 ? -17.078 1.291 -9.844 1 87.31 319 SER A O 1
ATOM 2387 N N . ASN A 1 320 ? -15.75 -0.354 -10.625 1 88.44 320 ASN A N 1
ATOM 2388 C CA . ASN A 1 320 ? -16.797 -1.37 -10.602 1 88.44 320 ASN A CA 1
ATOM 2389 C C . ASN A 1 320 ? -16.922 -2.023 -9.234 1 88.44 320 ASN A C 1
ATOM 2391 O O . ASN A 1 320 ? -17.797 -2.857 -9.016 1 88.44 320 ASN A O 1
ATOM 2395 N N . PHE A 1 321 ? -16.094 -1.629 -8.352 1 92.25 321 PHE A N 1
ATOM 2396 C CA . PHE A 1 321 ? -16.109 -2.209 -7.012 1 92.25 321 PHE A CA 1
ATOM 2397 C C . PHE A 1 321 ? -16.812 -1.283 -6.027 1 92.25 321 PHE A C 1
ATOM 2399 O O . PHE A 1 321 ? -16.812 -0.064 -6.207 1 92.25 321 PHE A O 1
ATOM 2406 N N . PRO A 1 322 ? -17.484 -1.853 -5.066 1 85.06 322 PRO A N 1
ATOM 2407 C CA . PRO A 1 322 ? -18.234 -1.036 -4.109 1 85.06 322 PRO A CA 1
ATOM 2408 C C . PRO A 1 322 ? -17.344 -0.043 -3.359 1 85.06 322 PRO A C 1
ATOM 2410 O O . PRO A 1 322 ? -16.141 -0.257 -3.236 1 85.06 322 PRO A O 1
ATOM 2413 N N . ASP A 1 323 ? -17.922 1.065 -2.887 1 79.56 323 ASP A N 1
ATOM 2414 C CA . ASP A 1 323 ? -17.188 2.07 -2.125 1 79.56 323 ASP A CA 1
ATOM 2415 C C . ASP A 1 323 ? -17.031 1.643 -0.668 1 79.56 323 ASP A C 1
ATOM 2417 O O . ASP A 1 323 ? -17.891 0.963 -0.113 1 79.56 323 ASP A O 1
ATOM 2421 N N . MET B 1 1 ? -4.539 33.188 23.953 1 39.09 1 MET B N 1
ATOM 2422 C CA . MET B 1 1 ? -3.766 32.062 23.422 1 39.09 1 MET B CA 1
ATOM 2423 C C . MET B 1 1 ? -2.271 32.281 23.641 1 39.09 1 MET B C 1
ATOM 2425 O O . MET B 1 1 ? -1.731 33.312 23.281 1 39.09 1 MET B O 1
ATOM 2429 N N . VAL B 1 2 ? -1.706 31.828 24.656 1 46.66 2 VAL B N 1
ATOM 2430 C CA . VAL B 1 2 ? -0.305 32.094 24.984 1 46.66 2 VAL B CA 1
ATOM 2431 C C . VAL B 1 2 ? 0.54 31.984 23.703 1 46.66 2 VAL B C 1
ATOM 2433 O O . VAL B 1 2 ? 0.425 31.031 22.953 1 46.66 2 VAL B O 1
ATOM 2436 N N . ASP B 1 3 ? 1.07 33.156 23.219 1 62.38 3 ASP B N 1
ATOM 2437 C CA . ASP B 1 3 ? 1.9 33.344 22.031 1 62.38 3 ASP B CA 1
ATOM 2438 C C . ASP B 1 3 ? 3.047 32.312 22 1 62.38 3 ASP B C 1
ATOM 2440 O O . ASP B 1 3 ? 3.988 32.438 22.797 1 62.38 3 ASP B O 1
ATOM 2444 N N . VAL B 1 4 ? 2.676 30.984 21.562 1 75.19 4 VAL B N 1
ATOM 2445 C CA . VAL B 1 4 ? 3.684 29.922 21.516 1 75.19 4 VAL B CA 1
ATOM 2446 C C . VAL B 1 4 ? 4.664 30.188 20.375 1 75.19 4 VAL B C 1
ATOM 2448 O O . VAL B 1 4 ? 4.25 30.406 19.234 1 75.19 4 VAL B O 1
ATOM 2451 N N . SER B 1 5 ? 5.824 30.531 20.719 1 87.19 5 SER B N 1
ATOM 2452 C CA . SER B 1 5 ? 6.906 30.688 19.75 1 87.19 5 SER B CA 1
ATOM 2453 C C . SER B 1 5 ? 7.664 29.375 19.562 1 87.19 5 SER B C 1
ATOM 2455 O O . SER B 1 5 ? 7.457 28.422 20.312 1 87.19 5 SER B O 1
ATOM 2457 N N . ALA B 1 6 ? 8.43 29.312 18.5 1 91.62 6 ALA B N 1
ATOM 2458 C CA . ALA B 1 6 ? 9.234 28.141 18.203 1 91.62 6 ALA B CA 1
ATOM 2459 C C . ALA B 1 6 ? 10.102 27.75 19.391 1 91.62 6 ALA B C 1
ATOM 2461 O O . ALA B 1 6 ? 10.32 26.562 19.641 1 91.62 6 ALA B O 1
ATOM 2462 N N . ASP B 1 7 ? 10.523 28.703 20.172 1 92.38 7 ASP B N 1
ATOM 2463 C CA . ASP B 1 7 ? 11.422 28.453 21.297 1 92.38 7 ASP B CA 1
ATOM 2464 C C . ASP B 1 7 ? 10.672 27.797 22.453 1 92.38 7 ASP B C 1
ATOM 2466 O O . ASP B 1 7 ? 11.289 27.203 23.344 1 92.38 7 ASP B O 1
ATOM 2470 N N . SER B 1 8 ? 9.406 27.938 22.359 1 94 8 SER B N 1
ATOM 2471 C CA . SER B 1 8 ? 8.594 27.375 23.438 1 94 8 SER B CA 1
ATOM 2472 C C . SER B 1 8 ? 8.375 25.875 23.234 1 94 8 SER B C 1
ATOM 2474 O O . SER B 1 8 ? 7.949 25.172 24.141 1 94 8 SER B O 1
ATOM 2476 N N . ILE B 1 9 ? 8.617 25.438 22.031 1 96.94 9 ILE B N 1
ATOM 2477 C CA . ILE B 1 9 ? 8.461 24.016 21.734 1 96.94 9 ILE B CA 1
ATOM 2478 C C . ILE B 1 9 ? 9.695 23.25 22.203 1 96.94 9 ILE B C 1
ATOM 2480 O O . ILE B 1 9 ? 10.797 23.469 21.688 1 96.94 9 ILE B O 1
ATOM 2484 N N . THR B 1 10 ? 9.539 22.359 23.188 1 97.5 10 THR B N 1
ATOM 2485 C CA . THR B 1 10 ? 10.656 21.609 23.75 1 97.5 10 THR B CA 1
ATOM 2486 C C . THR B 1 10 ? 10.531 20.125 23.406 1 97.5 10 THR B C 1
ATOM 2488 O O . THR B 1 10 ? 9.461 19.672 23 1 97.5 10 THR B O 1
ATOM 2491 N N . LEU B 1 11 ? 11.641 19.453 23.594 1 98.31 11 LEU B N 1
ATOM 2492 C CA . LEU B 1 11 ? 11.648 18.016 23.375 1 98.31 11 LEU B CA 1
ATOM 2493 C C . LEU B 1 11 ? 10.656 17.312 24.312 1 98.31 11 LEU B C 1
ATOM 2495 O O . LEU B 1 11 ? 9.984 16.375 23.906 1 98.31 11 LEU B O 1
ATOM 2499 N N . GLU B 1 12 ? 10.578 17.781 25.516 1 98.12 12 GLU B N 1
ATOM 2500 C CA . GLU B 1 12 ? 9.664 17.219 26.5 1 98.12 12 GLU B CA 1
ATOM 2501 C C . GLU B 1 12 ? 8.211 17.375 26.047 1 98.12 12 GLU B C 1
ATOM 2503 O O . GLU B 1 12 ? 7.414 16.438 26.172 1 98.12 12 GLU B O 1
ATOM 2508 N N . MET B 1 13 ? 7.902 18.531 25.547 1 97.62 13 MET B N 1
ATOM 2509 C CA . MET B 1 13 ? 6.562 18.781 25.031 1 97.62 13 MET B CA 1
ATOM 2510 C C . MET B 1 13 ? 6.223 17.844 23.891 1 97.62 13 MET B C 1
ATOM 2512 O O . MET B 1 13 ? 5.117 17.297 23.828 1 97.62 13 MET B O 1
ATOM 2516 N N . LEU B 1 14 ? 7.199 17.672 23.016 1 98.75 14 LEU B N 1
ATOM 2517 C CA . LEU B 1 14 ? 6.992 16.797 21.844 1 98.75 14 LEU B CA 1
ATOM 2518 C C . LEU B 1 14 ? 6.816 15.352 22.281 1 98.75 14 LEU B C 1
ATOM 2520 O O . LEU B 1 14 ? 5.977 14.633 21.734 1 98.75 14 LEU B O 1
ATOM 2524 N N . ARG B 1 15 ? 7.539 14.898 23.219 1 98.69 15 ARG B N 1
ATOM 2525 C CA . ARG B 1 15 ? 7.441 13.523 23.719 1 98.69 15 ARG B CA 1
ATOM 2526 C C . ARG B 1 15 ? 6.098 13.281 24.391 1 98.69 15 ARG B C 1
ATOM 2528 O O . ARG B 1 15 ? 5.5 12.219 24.234 1 98.69 15 ARG B O 1
ATOM 2535 N N . GLU B 1 16 ? 5.691 14.266 25.156 1 98.38 16 GLU B N 1
ATOM 2536 C CA . GLU B 1 16 ? 4.379 14.156 25.781 1 98.38 16 GLU B CA 1
ATOM 2537 C C . GLU B 1 16 ? 3.27 14.055 24.75 1 98.38 16 GLU B C 1
ATOM 2539 O O . GLU B 1 16 ? 2.342 13.258 24.906 1 98.38 16 GLU B O 1
ATOM 2544 N N . ALA B 1 17 ? 3.354 14.875 23.734 1 98.62 17 ALA B N 1
ATOM 2545 C CA . ALA B 1 17 ? 2.381 14.82 22.656 1 98.62 17 ALA B CA 1
ATOM 2546 C C . ALA B 1 17 ? 2.41 13.469 21.953 1 98.62 17 ALA B C 1
ATOM 2548 O O . ALA B 1 17 ? 1.366 12.938 21.562 1 98.62 17 ALA B O 1
ATOM 2549 N N . CYS B 1 18 ? 3.619 12.945 21.781 1 98.62 18 CYS B N 1
ATOM 2550 C CA . CYS B 1 18 ? 3.777 11.641 21.156 1 98.62 18 CYS B CA 1
ATOM 2551 C C . CYS B 1 18 ? 3.047 10.562 21.953 1 98.62 18 CYS B C 1
ATOM 2553 O O . CYS B 1 18 ? 2.395 9.695 21.375 1 98.62 18 CYS B O 1
ATOM 2555 N N . VAL B 1 19 ? 3.137 10.633 23.25 1 98.38 19 VAL B N 1
ATOM 2556 C CA . VAL B 1 19 ? 2.439 9.688 24.109 1 98.38 19 VAL B CA 1
ATOM 2557 C C . VAL B 1 19 ? 0.93 9.852 23.938 1 98.38 19 VAL B C 1
ATOM 2559 O O . VAL B 1 19 ? 0.2 8.867 23.844 1 98.38 19 VAL B O 1
ATOM 2562 N N . SER B 1 20 ? 0.479 11.102 23.875 1 97.75 20 SER B N 1
ATOM 2563 C CA . SER B 1 20 ? -0.935 11.398 23.672 1 97.75 20 SER B CA 1
ATOM 2564 C C . SER B 1 20 ? -1.44 10.797 22.359 1 97.75 20 SER B C 1
ATOM 2566 O O . SER B 1 20 ? -2.541 10.242 22.312 1 97.75 20 SER B O 1
ATOM 2568 N N . VAL B 1 21 ? -0.66 10.875 21.328 1 98.69 21 VAL B N 1
ATOM 2569 C CA . VAL B 1 21 ? -1.028 10.375 20.016 1 98.69 21 VAL B CA 1
ATOM 2570 C C . VAL B 1 21 ? -1.058 8.844 20.031 1 98.69 21 VAL B C 1
ATOM 2572 O O . VAL B 1 21 ? -2.027 8.227 19.594 1 98.69 21 VAL B O 1
ATOM 2575 N N . ARG B 1 22 ? -0.055 8.211 20.641 1 97.81 22 ARG B N 1
ATOM 2576 C CA . ARG B 1 22 ? 0.089 6.754 20.641 1 97.81 22 ARG B CA 1
ATOM 2577 C C . ARG B 1 22 ? -1.008 6.098 21.484 1 97.81 22 ARG B C 1
ATOM 2579 O O . ARG B 1 22 ? -1.461 4.996 21.156 1 97.81 22 ARG B O 1
ATOM 2586 N N . CYS B 1 23 ? -1.497 6.789 22.453 1 97.38 23 CYS B N 1
ATOM 2587 C CA . CYS B 1 23 ? -2.484 6.23 23.359 1 97.38 23 CYS B CA 1
ATOM 2588 C C . CYS B 1 23 ? -3.875 6.781 23.078 1 97.38 23 CYS B C 1
ATOM 2590 O O . CYS B 1 23 ? -4.809 6.566 23.844 1 97.38 23 CYS B O 1
ATOM 2592 N N . SER B 1 24 ? -3.977 7.477 22.016 1 97.5 24 SER B N 1
ATOM 2593 C CA . SER B 1 24 ? -5.234 8.148 21.703 1 97.5 24 SER B CA 1
ATOM 2594 C C . SER B 1 24 ? -6.348 7.141 21.438 1 97.5 24 SER B C 1
ATOM 2596 O O . SER B 1 24 ? -6.125 6.121 20.781 1 97.5 24 SER B O 1
ATOM 2598 N N . PRO B 1 25 ? -7.559 7.402 21.891 1 96.12 25 PRO B N 1
ATOM 2599 C CA . PRO B 1 25 ? -8.695 6.531 21.578 1 96.12 25 PRO B CA 1
ATOM 2600 C C . PRO B 1 25 ? -9.117 6.617 20.109 1 96.12 25 PRO B C 1
ATOM 2602 O O . PRO B 1 25 ? -9.977 5.848 19.672 1 96.12 25 PRO B O 1
ATOM 2605 N N . LEU B 1 26 ? -8.5 7.539 19.375 1 97.31 26 LEU B N 1
ATOM 2606 C CA . LEU B 1 26 ? -8.812 7.672 17.953 1 97.31 26 LEU B CA 1
ATOM 2607 C C . LEU B 1 26 ? -8.102 6.598 17.141 1 97.31 26 LEU B C 1
ATOM 2609 O O . LEU B 1 26 ? -8.25 6.543 15.914 1 97.31 26 LEU B O 1
ATOM 2613 N N . ASP B 1 27 ? -7.328 5.797 17.734 1 95.88 27 ASP B N 1
ATOM 2614 C CA . ASP B 1 27 ? -6.68 4.629 17.141 1 95.88 27 ASP B CA 1
ATOM 2615 C C . ASP B 1 27 ? -5.707 5.043 16.031 1 95.88 27 ASP B C 1
ATOM 2617 O O . ASP B 1 27 ? -5.785 4.551 14.906 1 95.88 27 ASP B O 1
ATOM 2621 N N . VAL B 1 28 ? -4.867 6.047 16.391 1 98.38 28 VAL B N 1
ATOM 2622 C CA . VAL B 1 28 ? -3.797 6.453 15.492 1 98.38 28 VAL B CA 1
ATOM 2623 C C . VAL B 1 28 ? -2.814 5.301 15.305 1 98.38 28 VAL B C 1
ATOM 2625 O O . VAL B 1 28 ? -2.398 4.668 16.281 1 98.38 28 VAL B O 1
ATOM 2628 N N . ILE B 1 29 ? -2.459 5.062 14.07 1 97.31 29 ILE B N 1
ATOM 2629 C CA . ILE B 1 29 ? -1.634 3.908 13.734 1 97.31 29 ILE B CA 1
ATOM 2630 C C . ILE B 1 29 ? -0.172 4.332 13.617 1 97.31 29 ILE B C 1
ATOM 2632 O O . ILE B 1 29 ? 0.13 5.414 13.102 1 97.31 29 ILE B O 1
ATOM 2636 N N . ASN B 1 30 ? 0.771 3.516 14.234 1 98.31 30 ASN B N 1
ATOM 2637 C CA . ASN B 1 30 ? 2.152 3.6 13.773 1 98.31 30 ASN B CA 1
ATOM 2638 C C . ASN B 1 30 ? 2.316 2.998 12.383 1 98.31 30 ASN B C 1
ATOM 2640 O O . ASN B 1 30 ? 2.496 1.786 12.242 1 98.31 30 ASN B O 1
ATOM 2644 N N . THR B 1 31 ? 2.215 3.793 11.344 1 98.56 31 THR B N 1
ATOM 2645 C CA . THR B 1 31 ? 2.133 3.324 9.969 1 98.56 31 THR B CA 1
ATOM 2646 C C . THR B 1 31 ? 3.43 2.635 9.555 1 98.56 31 THR B C 1
ATOM 2648 O O . THR B 1 31 ? 4.484 2.879 10.141 1 98.56 31 THR B O 1
ATOM 2651 N N . PRO B 1 32 ? 3.361 1.807 8.523 1 98.19 32 PRO B N 1
ATOM 2652 C CA . PRO B 1 32 ? 4.566 1.108 8.078 1 98.19 32 PRO B CA 1
ATOM 2653 C C . PRO B 1 32 ? 5.613 2.055 7.484 1 98.19 32 PRO B C 1
ATOM 2655 O O . PRO B 1 32 ? 5.258 3.09 6.914 1 98.19 32 PRO B O 1
ATOM 2658 N N . MET B 1 33 ? 6.809 1.755 7.715 1 98.19 33 MET B N 1
ATOM 2659 C CA . MET B 1 33 ? 7.945 2.297 6.973 1 98.19 33 MET B CA 1
ATOM 2660 C C . MET B 1 33 ? 8.719 1.186 6.273 1 98.19 33 MET B C 1
ATOM 2662 O O . MET B 1 33 ? 9.188 0.245 6.918 1 98.19 33 MET B O 1
ATOM 2666 N N . ILE B 1 34 ? 8.812 1.263 4.93 1 97.44 34 ILE B N 1
ATOM 2667 C CA . ILE B 1 34 ? 9.422 0.159 4.191 1 97.44 34 ILE B CA 1
ATOM 2668 C C . ILE B 1 34 ? 10.609 0.667 3.385 1 97.44 34 ILE B C 1
ATOM 2670 O O . ILE B 1 34 ? 10.656 1.837 2.996 1 97.44 34 ILE B O 1
ATOM 2674 N N . PRO B 1 35 ? 11.625 -0.201 3.18 1 96.31 35 PRO B N 1
ATOM 2675 C CA . PRO B 1 35 ? 12.719 0.19 2.293 1 96.31 35 PRO B CA 1
ATOM 2676 C C . PRO B 1 35 ? 12.289 0.297 0.832 1 96.31 35 PRO B C 1
ATOM 2678 O O . PRO B 1 35 ? 11.484 -0.509 0.362 1 96.31 35 PRO B O 1
ATOM 2681 N N . TRP B 1 36 ? 12.812 1.241 0.223 1 95.88 36 TRP B N 1
ATOM 2682 C CA . TRP B 1 36 ? 12.586 1.414 -1.209 1 95.88 36 TRP B CA 1
ATOM 2683 C C . TRP B 1 36 ? 12.969 0.152 -1.976 1 95.88 36 TRP B C 1
ATOM 2685 O O . TRP B 1 36 ? 12.344 -0.178 -2.988 1 95.88 36 TRP B O 1
ATOM 2695 N N . SER B 1 37 ? 13.953 -0.642 -1.464 1 93.94 37 SER B N 1
ATOM 2696 C CA . SER B 1 37 ? 14.453 -1.846 -2.119 1 93.94 37 SER B CA 1
ATOM 2697 C C . SER B 1 37 ? 13.406 -2.959 -2.102 1 93.94 37 SER B C 1
ATOM 2699 O O . SER B 1 37 ? 13.531 -3.943 -2.834 1 93.94 37 SER B O 1
ATOM 2701 N N . GLN B 1 38 ? 12.352 -2.828 -1.344 1 95.81 38 GLN B N 1
ATOM 2702 C CA . GLN B 1 38 ? 11.281 -3.814 -1.304 1 95.81 38 GLN B CA 1
ATOM 2703 C C . GLN B 1 38 ? 10.094 -3.371 -2.156 1 95.81 38 GLN B C 1
ATOM 2705 O O . GLN B 1 38 ? 8.977 -3.855 -1.974 1 95.81 38 GLN B O 1
ATOM 2710 N N . THR B 1 39 ? 10.336 -2.396 -2.967 1 96.44 39 THR B N 1
ATOM 2711 C CA . THR B 1 39 ? 9.312 -1.917 -3.885 1 96.44 39 THR B CA 1
ATOM 2712 C C . THR B 1 39 ? 9.789 -2.023 -5.332 1 96.44 39 THR B C 1
ATOM 2714 O O . THR B 1 39 ? 10.961 -2.316 -5.586 1 96.44 39 THR B O 1
ATOM 2717 N N . THR B 1 40 ? 8.852 -1.814 -6.234 1 96.81 40 THR B N 1
ATOM 2718 C CA . THR B 1 40 ? 9.172 -1.8 -7.656 1 96.81 40 THR B CA 1
ATOM 2719 C C . THR B 1 40 ? 9.461 -0.377 -8.133 1 96.81 40 THR B C 1
ATOM 2721 O O . THR B 1 40 ? 9.57 -0.131 -9.336 1 96.81 40 THR B O 1
ATOM 2724 N N . LEU B 1 41 ? 9.5 0.562 -7.16 1 95.38 41 LEU B N 1
ATOM 2725 C CA . LEU B 1 41 ? 9.703 1.966 -7.5 1 95.38 41 LEU B CA 1
ATOM 2726 C C . LEU B 1 41 ? 11.086 2.189 -8.094 1 95.38 41 LEU B C 1
ATOM 2728 O O . LEU B 1 41 ? 12.062 1.563 -7.664 1 95.38 41 LEU B O 1
ATOM 2732 N N . PRO B 1 42 ? 11.156 3.066 -9.016 1 87.94 42 PRO B N 1
ATOM 2733 C CA . PRO B 1 42 ? 12.445 3.318 -9.656 1 87.94 42 PRO B CA 1
ATOM 2734 C C . PRO B 1 42 ? 13.406 4.094 -8.758 1 87.94 42 PRO B C 1
ATOM 2736 O O . PRO B 1 42 ? 12.977 4.957 -7.988 1 87.94 42 PRO B O 1
ATOM 2739 N N . LEU B 1 43 ? 14.617 3.615 -8.805 1 81.06 43 LEU B N 1
ATOM 2740 C CA . LEU B 1 43 ? 15.656 4.336 -8.078 1 81.06 43 LEU B CA 1
ATOM 2741 C C . LEU B 1 43 ? 16.734 4.832 -9.031 1 81.06 43 LEU B C 1
ATOM 2743 O O . LEU B 1 43 ? 17.359 4.039 -9.742 1 81.06 43 LEU B O 1
ATOM 2747 N N . ASN B 1 44 ? 16.875 6.074 -9.094 1 76.44 44 ASN B N 1
ATOM 2748 C CA . ASN B 1 44 ? 17.828 6.672 -10.016 1 76.44 44 ASN B CA 1
ATOM 2749 C C . ASN B 1 44 ? 19.234 6.711 -9.422 1 76.44 44 ASN B C 1
ATOM 2751 O O . ASN B 1 44 ? 20.219 6.762 -10.156 1 76.44 44 ASN B O 1
ATOM 2755 N N . ASN B 1 45 ? 19.312 6.758 -8.078 1 76.75 45 ASN B N 1
ATOM 2756 C CA . ASN B 1 45 ? 20.609 6.902 -7.434 1 76.75 45 ASN B CA 1
ATOM 2757 C C . ASN B 1 45 ? 20.828 5.84 -6.363 1 76.75 45 ASN B C 1
ATOM 2759 O O . ASN B 1 45 ? 19.859 5.262 -5.855 1 76.75 45 ASN B O 1
ATOM 2763 N N . PRO B 1 46 ? 22.078 5.543 -6.238 1 79.38 46 PRO B N 1
ATOM 2764 C CA . PRO B 1 46 ? 22.391 4.594 -5.168 1 79.38 46 PRO B CA 1
ATOM 2765 C C . PRO B 1 46 ? 22.141 5.172 -3.775 1 79.38 46 PRO B C 1
ATOM 2767 O O . PRO B 1 46 ? 22.828 6.105 -3.357 1 79.38 46 PRO B O 1
ATOM 2770 N N . CYS B 1 47 ? 21.031 5.09 -3.258 1 84.25 47 CYS B N 1
ATOM 2771 C CA . CYS B 1 47 ? 20.719 5.531 -1.904 1 84.25 47 CYS B CA 1
ATOM 2772 C C . CYS B 1 47 ? 19.859 4.504 -1.186 1 84.25 47 CYS B C 1
ATOM 2774 O O . CYS B 1 47 ? 19.375 3.555 -1.803 1 84.25 47 CYS B O 1
ATOM 2776 N N . HIS B 1 48 ? 19.938 4.699 0.124 1 93.19 48 HIS B N 1
ATOM 2777 C CA . HIS B 1 48 ? 19.047 3.908 0.961 1 93.19 48 HIS B CA 1
ATOM 2778 C C . HIS B 1 48 ? 17.797 4.699 1.341 1 93.19 48 HIS B C 1
ATOM 2780 O O . HIS B 1 48 ? 17.828 5.52 2.262 1 93.19 48 HIS B O 1
ATOM 2786 N N . ILE B 1 49 ? 16.781 4.418 0.657 1 96.38 49 ILE B N 1
ATOM 2787 C CA . ILE B 1 49 ? 15.562 5.191 0.858 1 96.38 49 ILE B CA 1
ATOM 2788 C C . ILE B 1 49 ? 14.539 4.355 1.625 1 96.38 49 ILE B C 1
ATOM 2790 O O . ILE B 1 49 ? 14.375 3.164 1.354 1 96.38 49 ILE B O 1
ATOM 2794 N N . HIS B 1 50 ? 13.969 4.957 2.648 1 98 50 HIS B N 1
ATOM 2795 C CA . HIS B 1 50 ? 12.789 4.418 3.322 1 98 50 HIS B CA 1
ATOM 2796 C C . HIS B 1 50 ? 11.555 5.27 3.045 1 98 50 HIS B C 1
ATOM 2798 O O . HIS B 1 50 ? 11.648 6.496 2.959 1 98 50 HIS B O 1
ATOM 2804 N N . ILE B 1 51 ? 10.469 4.609 2.906 1 98.31 51 ILE B N 1
ATOM 2805 C CA . ILE B 1 51 ? 9.203 5.297 2.648 1 98.31 51 ILE B CA 1
ATOM 2806 C C . ILE B 1 51 ? 8.266 5.109 3.836 1 98.31 51 ILE B C 1
ATOM 2808 O O . ILE B 1 51 ? 8.008 3.982 4.262 1 98.31 51 ILE B O 1
ATOM 2812 N N . LYS B 1 52 ? 7.832 6.188 4.449 1 98.88 52 LYS B N 1
ATOM 2813 C CA . LYS B 1 52 ? 6.855 6.164 5.539 1 98.88 52 LYS B CA 1
ATOM 2814 C C . LYS B 1 52 ? 5.434 6.289 5.004 1 98.88 52 LYS B C 1
ATOM 2816 O O . LYS B 1 52 ? 5.098 7.27 4.336 1 98.88 52 LYS B O 1
ATOM 2821 N N . LEU B 1 53 ? 4.555 5.344 5.32 1 98.81 53 LEU B N 1
ATOM 2822 C CA . LEU B 1 53 ? 3.305 5.145 4.594 1 98.81 53 LEU B CA 1
ATOM 2823 C C . LEU B 1 53 ? 2.127 5.719 5.379 1 98.81 53 LEU B C 1
ATOM 2825 O O . LEU B 1 53 ? 1.216 4.984 5.766 1 98.81 53 LEU B O 1
ATOM 2829 N N . GLU B 1 54 ? 2.025 7.062 5.43 1 98.81 54 GLU B N 1
ATOM 2830 C CA . GLU B 1 54 ? 0.915 7.715 6.117 1 98.81 54 GLU B CA 1
ATOM 2831 C C . GLU B 1 54 ? -0.363 7.648 5.281 1 98.81 54 GLU B C 1
ATOM 2833 O O . GLU B 1 54 ? -1.449 7.953 5.781 1 98.81 54 GLU B O 1
ATOM 2838 N N . ASN B 1 55 ? -0.254 7.242 3.994 1 98.69 55 ASN B N 1
ATOM 2839 C CA . ASN B 1 55 ? -1.443 6.949 3.201 1 98.69 55 ASN B CA 1
ATOM 2840 C C . ASN B 1 55 ? -2.26 5.812 3.816 1 98.69 55 ASN B C 1
ATOM 2842 O O . ASN B 1 55 ? -3.424 5.621 3.463 1 98.69 55 ASN B O 1
ATOM 2846 N N . MET B 1 56 ? -1.647 5.121 4.754 1 98.56 56 MET B N 1
ATOM 2847 C CA . MET B 1 56 ? -2.301 3.975 5.379 1 98.56 56 MET B CA 1
ATOM 2848 C C . MET B 1 56 ? -2.795 4.324 6.781 1 98.56 56 MET B C 1
ATOM 2850 O O . MET B 1 56 ? -3.221 3.445 7.531 1 98.56 56 MET B O 1
ATOM 2854 N N . GLN B 1 57 ? -2.803 5.516 7.176 1 98.75 57 GLN B N 1
ATOM 2855 C CA . GLN B 1 57 ? -3.164 5.973 8.516 1 98.75 57 GLN B CA 1
ATOM 2856 C C . GLN B 1 57 ? -4.68 6.051 8.68 1 98.75 57 GLN B C 1
ATOM 2858 O O . GLN B 1 57 ? -5.414 6.117 7.688 1 98.75 57 GLN B O 1
ATOM 2863 N N . ARG B 1 58 ? -5.117 5.957 9.953 1 98.12 58 ARG B N 1
ATOM 2864 C CA . ARG B 1 58 ? -6.508 6.227 10.305 1 98.12 58 ARG B CA 1
ATOM 2865 C C . ARG B 1 58 ? -6.996 7.523 9.672 1 98.12 58 ARG B C 1
ATOM 2867 O O . ARG B 1 58 ? -6.277 8.523 9.664 1 98.12 58 ARG B O 1
ATOM 2874 N N . THR B 1 59 ? -8.141 7.512 9.031 1 97.88 59 THR B N 1
ATOM 2875 C CA . THR B 1 59 ? -8.766 8.602 8.297 1 97.88 59 THR B CA 1
ATOM 2876 C C . THR B 1 59 ? -8.023 8.867 6.984 1 97.88 59 THR B C 1
ATOM 2878 O O . THR B 1 59 ? -8.328 9.828 6.273 1 97.88 59 THR B O 1
ATOM 2881 N N . GLY B 1 60 ? -6.961 8.141 6.688 1 98 60 GLY B N 1
ATOM 2882 C CA . GLY B 1 60 ? -6.359 8.125 5.367 1 98 60 GLY B CA 1
ATOM 2883 C C . GLY B 1 60 ? -5.199 9.094 5.227 1 98 60 GLY B C 1
ATOM 2884 O O . GLY B 1 60 ? -4.688 9.305 4.129 1 98 60 GLY B O 1
ATOM 2885 N N . SER B 1 61 ? -4.785 9.758 6.363 1 98.62 61 SER B N 1
ATOM 2886 C CA . SER B 1 61 ? -3.682 10.711 6.254 1 98.62 61 SER B CA 1
ATOM 2887 C C . SER B 1 61 ? -3.059 10.984 7.617 1 98.62 61 SER B C 1
ATOM 2889 O O . SER B 1 61 ? -3.621 10.617 8.648 1 98.62 61 SER B O 1
ATOM 2891 N N . PHE B 1 62 ? -1.99 11.703 7.609 1 98.81 62 PHE B N 1
ATOM 2892 C CA . PHE B 1 62 ? -1.221 12.062 8.797 1 98.81 62 PHE B CA 1
ATOM 2893 C C . PHE B 1 62 ? -2.031 12.977 9.711 1 98.81 62 PHE B C 1
ATOM 2895 O O . PHE B 1 62 ? -1.711 13.117 10.891 1 98.81 62 PHE B O 1
ATOM 2902 N N . LYS B 1 63 ? -3.105 13.578 9.203 1 98.81 63 LYS B N 1
ATOM 2903 C CA . LYS B 1 63 ? -3.793 14.641 9.914 1 98.81 63 LYS B CA 1
ATOM 2904 C C . LYS B 1 63 ? -4.32 14.156 11.266 1 98.81 63 LYS B C 1
ATOM 2906 O O . LYS B 1 63 ? -4.363 14.914 12.234 1 98.81 63 LYS B O 1
ATOM 2911 N N . ILE B 1 64 ? -4.629 12.922 11.352 1 98.81 64 ILE B N 1
ATOM 2912 C CA . ILE B 1 64 ? -5.23 12.375 12.562 1 98.81 64 ILE B CA 1
ATOM 2913 C C . ILE B 1 64 ? -4.234 12.461 13.719 1 98.81 64 ILE B C 1
ATOM 2915 O O . ILE B 1 64 ? -4.633 12.5 14.883 1 98.81 64 ILE B O 1
ATOM 2919 N N . ARG B 1 65 ? -2.918 12.484 13.469 1 98.88 65 ARG B N 1
ATOM 2920 C CA . ARG B 1 65 ? -1.911 12.594 14.516 1 98.88 65 ARG B CA 1
ATOM 2921 C C . ARG B 1 65 ? -2.059 13.898 15.289 1 98.88 65 ARG B C 1
ATOM 2923 O O . ARG B 1 65 ? -2.113 13.898 16.516 1 98.88 65 ARG B O 1
ATOM 2930 N N . GLY B 1 66 ? -2.074 15 14.508 1 98.75 66 GLY B N 1
ATOM 2931 C CA . GLY B 1 66 ? -2.268 16.297 15.141 1 98.75 66 GLY B CA 1
ATOM 2932 C C . GLY B 1 66 ? -3.609 16.422 15.836 1 98.75 66 GLY B C 1
ATOM 2933 O O . GLY B 1 66 ? -3.689 16.938 16.953 1 98.75 66 GLY B O 1
ATOM 2934 N N . VAL B 1 67 ? -4.648 15.922 15.141 1 98.5 67 VAL B N 1
ATOM 2935 C CA . VAL B 1 67 ? -6.004 15.992 15.672 1 98.5 67 VAL B CA 1
ATOM 2936 C C . VAL B 1 67 ? -6.086 15.242 17 1 98.5 67 VAL B C 1
ATOM 2938 O O . VAL B 1 67 ? -6.742 15.695 17.938 1 98.5 67 VAL B O 1
ATOM 2941 N N . ALA B 1 68 ? -5.418 14.109 17.094 1 98.5 68 ALA B N 1
ATOM 2942 C CA . ALA B 1 68 ? -5.418 13.305 18.312 1 98.5 68 ALA B CA 1
ATOM 2943 C C . ALA B 1 68 ? -4.902 14.117 19.5 1 98.5 68 ALA B C 1
ATOM 2945 O O . ALA B 1 68 ? -5.516 14.117 20.562 1 98.5 68 ALA B O 1
ATOM 2946 N N . ASN B 1 69 ? -3.812 14.805 19.312 1 98.5 69 ASN B N 1
ATOM 2947 C CA . ASN B 1 69 ? -3.252 15.602 20.391 1 98.5 69 ASN B CA 1
ATOM 2948 C C . ASN B 1 69 ? -4.074 16.859 20.656 1 98.5 69 ASN B C 1
ATOM 2950 O O . ASN B 1 69 ? -4.25 17.266 21.797 1 98.5 69 ASN B O 1
ATOM 2954 N N . GLN B 1 70 ? -4.504 17.484 19.547 1 96.75 70 GLN B N 1
ATOM 2955 C CA . GLN B 1 70 ? -5.336 18.672 19.641 1 96.75 70 GLN B CA 1
ATOM 2956 C C . GLN B 1 70 ? -6.57 18.422 20.5 1 96.75 70 GLN B C 1
ATOM 2958 O O . GLN B 1 70 ? -6.906 19.234 21.359 1 96.75 70 GLN B O 1
ATOM 2963 N N . PHE B 1 71 ? -7.25 17.312 20.328 1 96.25 71 PHE B N 1
ATOM 2964 C CA . PHE B 1 71 ? -8.469 16.969 21.047 1 96.25 71 PHE B CA 1
ATOM 2965 C C . PHE B 1 71 ? -8.141 16.5 22.469 1 96.25 71 PHE B C 1
ATOM 2967 O O . PHE B 1 71 ? -8.906 16.75 23.391 1 96.25 71 PHE B O 1
ATOM 2974 N N . ALA B 1 72 ? -7.039 15.812 22.625 1 95.06 72 ALA B N 1
ATOM 2975 C CA . ALA B 1 72 ? -6.637 15.352 23.953 1 95.06 72 ALA B CA 1
ATOM 2976 C C . ALA B 1 72 ? -6.414 16.531 24.891 1 95.06 72 ALA B C 1
ATOM 2978 O O . ALA B 1 72 ? -6.582 16.406 26.109 1 95.06 72 ALA B O 1
ATOM 2979 N N . ARG B 1 73 ? -6.066 17.672 24.344 1 92 73 ARG B N 1
ATOM 2980 C CA . ARG B 1 73 ? -5.758 18.859 25.141 1 92 73 ARG B CA 1
ATOM 2981 C C . ARG B 1 73 ? -7.012 19.688 25.406 1 92 73 ARG B C 1
ATOM 2983 O O . ARG B 1 73 ? -6.945 20.734 26.047 1 92 73 ARG B O 1
ATOM 2990 N N . ARG B 1 74 ? -8.062 19.188 24.891 1 88.69 74 ARG B N 1
ATOM 2991 C CA . ARG B 1 74 ? -9.305 19.938 25.031 1 88.69 74 ARG B CA 1
ATOM 2992 C C . ARG B 1 74 ? -10.352 19.141 25.797 1 88.69 74 ARG B C 1
ATOM 2994 O O . ARG B 1 74 ? -10.273 17.906 25.859 1 88.69 74 ARG B O 1
ATOM 3001 N N . LEU B 1 75 ? -11.164 19.828 26.391 1 68.25 75 LEU B N 1
ATOM 3002 C CA . LEU B 1 75 ? -12.148 19.234 27.297 1 68.25 75 LEU B CA 1
ATOM 3003 C C . LEU B 1 75 ? -13.148 18.391 26.531 1 68.25 75 LEU B C 1
ATOM 3005 O O . LEU B 1 75 ? -13.516 18.719 25.406 1 68.25 75 LEU B O 1
ATOM 3009 N N . LYS B 1 76 ? -13.578 17.375 27.188 1 72.19 76 LYS B N 1
ATOM 3010 C CA . LYS B 1 76 ? -14.641 16.516 26.688 1 72.19 76 LYS B CA 1
ATOM 3011 C C . LYS B 1 76 ? -15.938 17.297 26.516 1 72.19 76 LYS B C 1
ATOM 3013 O O . LYS B 1 76 ? -16.297 18.125 27.359 1 72.19 76 LYS B O 1
ATOM 3018 N N . GLY B 1 77 ? -16.578 17.188 25.391 1 69.19 77 GLY B N 1
ATOM 3019 C CA . GLY B 1 77 ? -17.875 17.781 25.109 1 69.19 77 GLY B CA 1
ATOM 3020 C C . GLY B 1 77 ? -17.781 19.203 24.609 1 69.19 77 GLY B C 1
ATOM 3021 O O . GLY B 1 77 ? -18.734 19.969 24.719 1 69.19 77 GLY B O 1
ATOM 3022 N N . GLY B 1 78 ? -16.75 19.562 24.047 1 84.44 78 GLY B N 1
ATOM 3023 C CA . GLY B 1 78 ? -16.594 20.906 23.516 1 84.44 78 GLY B CA 1
ATOM 3024 C C . GLY B 1 78 ? -17.344 21.125 22.203 1 84.44 78 GLY B C 1
ATOM 3025 O O . GLY B 1 78 ? -17.859 20.172 21.609 1 84.44 78 GLY B O 1
ATOM 3026 N N . TYR B 1 79 ? -17.562 22.375 21.906 1 93.81 79 TYR B N 1
ATOM 3027 C CA . TYR B 1 79 ? -18.141 22.828 20.641 1 93.81 79 TYR B CA 1
ATOM 3028 C C . TYR B 1 79 ? -17.062 23.453 19.75 1 93.81 79 TYR B C 1
ATOM 3030 O O . TYR B 1 79 ? -16.516 24.5 20.062 1 93.81 79 TYR B O 1
ATOM 3038 N N . PHE B 1 80 ? -16.812 22.719 18.656 1 97 80 PHE B N 1
ATOM 3039 C CA . PHE B 1 80 ? -15.664 23.109 17.875 1 97 80 PHE B CA 1
ATOM 3040 C C . PHE B 1 80 ? -16.078 23.484 16.453 1 97 80 PHE B C 1
ATOM 3042 O O . PHE B 1 80 ? -17.062 22.969 15.93 1 97 80 PHE B O 1
ATOM 3049 N N . VAL B 1 81 ? -15.359 24.453 15.852 1 97.5 81 VAL B N 1
ATOM 3050 C CA . VAL B 1 81 ? -15.539 24.828 14.453 1 97.5 81 VAL B CA 1
ATOM 3051 C C . VAL B 1 81 ? -14.188 24.844 13.742 1 97.5 81 VAL B C 1
ATOM 3053 O O . VAL B 1 81 ? -13.164 25.156 14.359 1 97.5 81 VAL B O 1
ATOM 3056 N N . THR B 1 82 ? -14.164 24.422 12.516 1 97.31 82 THR B N 1
ATOM 3057 C CA . THR B 1 82 ? -12.961 24.5 11.695 1 97.31 82 THR B CA 1
ATOM 3058 C C . THR B 1 82 ? -13.312 24.859 10.258 1 97.31 82 THR B C 1
ATOM 3060 O O . THR B 1 82 ? -14.492 24.984 9.914 1 97.31 82 THR B O 1
ATOM 3063 N N . MET B 1 83 ? -12.25 25.141 9.531 1 95 83 MET B N 1
ATOM 3064 C CA . MET B 1 83 ? -12.383 25.438 8.102 1 95 83 MET B CA 1
ATOM 3065 C C . MET B 1 83 ? -11.523 24.5 7.27 1 95 83 MET B C 1
ATOM 3067 O O . MET B 1 83 ? -10.312 24.688 7.152 1 95 83 MET B O 1
ATOM 3071 N N . SER B 1 84 ? -12.094 23.453 6.672 1 93.62 84 SER B N 1
ATOM 3072 C CA . SER B 1 84 ? -11.344 22.5 5.875 1 93.62 84 SER B CA 1
ATOM 3073 C C . SER B 1 84 ? -12.266 21.5 5.195 1 93.62 84 SER B C 1
ATOM 3075 O O . SER B 1 84 ? -13.086 20.859 5.855 1 93.62 84 SER B O 1
ATOM 3077 N N . ALA B 1 85 ? -12.094 21.375 3.93 1 88.19 85 ALA B N 1
ATOM 3078 C CA . ALA B 1 85 ? -12.828 20.344 3.186 1 88.19 85 ALA B CA 1
ATOM 3079 C C . ALA B 1 85 ? -11.961 19.109 2.951 1 88.19 85 ALA B C 1
ATOM 3081 O O . ALA B 1 85 ? -12.414 18.141 2.34 1 88.19 85 ALA B O 1
ATOM 3082 N N . GLY B 1 86 ? -10.789 19.078 3.436 1 94.12 86 GLY B N 1
ATOM 3083 C CA . GLY B 1 86 ? -9.859 18.016 3.084 1 94.12 86 GLY B CA 1
ATOM 3084 C C . GLY B 1 86 ? -9.562 17.078 4.234 1 94.12 86 GLY B C 1
ATOM 3085 O O . GLY B 1 86 ? -10.453 16.734 5.02 1 94.12 86 GLY B O 1
ATOM 3086 N N . ASN B 1 87 ? -8.352 16.641 4.324 1 97.19 87 ASN B N 1
ATOM 3087 C CA . ASN B 1 87 ? -7.914 15.617 5.266 1 97.19 87 ASN B CA 1
ATOM 3088 C C . ASN B 1 87 ? -8.109 16.062 6.715 1 97.19 87 ASN B C 1
ATOM 3090 O O . ASN B 1 87 ? -8.484 15.266 7.57 1 97.19 87 ASN B O 1
ATOM 3094 N N . TYR B 1 88 ? -7.844 17.328 6.961 1 98 88 TYR B N 1
ATOM 3095 C CA . TYR B 1 88 ? -8.055 17.781 8.328 1 98 88 TYR B CA 1
ATOM 3096 C C . TYR B 1 88 ? -9.539 17.75 8.688 1 98 88 TYR B C 1
ATOM 3098 O O . TYR B 1 88 ? -9.906 17.312 9.781 1 98 88 TYR B O 1
ATOM 3106 N N . GLY B 1 89 ? -10.375 18.297 7.738 1 97.88 89 GLY B N 1
ATOM 3107 C CA . GLY B 1 89 ? -11.805 18.266 7.988 1 97.88 89 GLY B CA 1
ATOM 3108 C C . GLY B 1 89 ? -12.32 16.859 8.289 1 97.88 89 GLY B C 1
ATOM 3109 O O . GLY B 1 89 ? -13.117 16.672 9.211 1 97.88 89 GLY B O 1
ATOM 3110 N N . LYS B 1 90 ? -11.891 15.93 7.602 1 97.38 90 LYS B N 1
ATOM 3111 C CA . LYS B 1 90 ? -12.273 14.539 7.809 1 97.38 90 LYS B CA 1
ATOM 3112 C C . LYS B 1 90 ? -11.828 14.039 9.18 1 97.38 90 LYS B C 1
ATOM 3114 O O . LYS B 1 90 ? -12.609 13.422 9.906 1 97.38 90 LYS B O 1
ATOM 3119 N N . SER B 1 91 ? -10.57 14.258 9.539 1 98.44 91 SER B N 1
ATOM 3120 C CA . SER B 1 91 ? -10.031 13.82 10.82 1 98.44 91 SER B CA 1
ATOM 3121 C C . SER B 1 91 ? -10.742 14.516 11.984 1 98.44 91 SER B C 1
ATOM 3123 O O . SER B 1 91 ? -11.008 13.898 13.016 1 98.44 91 SER B O 1
ATOM 3125 N N . PHE B 1 92 ? -11.008 15.82 11.766 1 97.94 92 PHE B N 1
ATOM 3126 C CA . PHE B 1 92 ? -11.758 16.609 12.734 1 97.94 92 PHE B CA 1
ATOM 3127 C C . PHE B 1 92 ? -13.133 16 12.992 1 97.94 92 PHE B C 1
ATOM 3129 O O . PHE B 1 92 ? -13.523 15.797 14.141 1 97.94 92 PHE B O 1
ATOM 3136 N N . ALA B 1 93 ? -13.828 15.695 11.93 1 97.81 93 ALA B N 1
ATOM 3137 C CA . ALA B 1 93 ? -15.156 15.102 12.031 1 97.81 93 ALA B CA 1
ATOM 3138 C C . ALA B 1 93 ? -15.094 13.734 12.711 1 97.81 93 ALA B C 1
ATOM 3140 O O . ALA B 1 93 ? -15.938 13.414 13.547 1 97.81 93 ALA B O 1
ATOM 3141 N N . TYR B 1 94 ? -14.117 12.953 12.383 1 97.69 94 TYR B N 1
ATOM 3142 C CA . TYR B 1 94 ? -13.898 11.641 12.984 1 97.69 94 TYR B CA 1
ATOM 3143 C C . TYR B 1 94 ? -13.703 11.766 14.492 1 97.69 94 TYR B C 1
ATOM 3145 O O . TYR B 1 94 ? -14.289 10.992 15.266 1 97.69 94 TYR B O 1
ATOM 3153 N N . ALA B 1 95 ? -12.914 12.719 14.93 1 97.12 95 ALA B N 1
ATOM 3154 C CA . ALA B 1 95 ? -12.648 12.938 16.359 1 97.12 95 ALA B CA 1
ATOM 3155 C C . ALA B 1 95 ? -13.906 13.422 17.078 1 97.12 95 ALA B C 1
ATOM 3157 O O . ALA B 1 95 ? -14.195 12.969 18.188 1 97.12 95 ALA B O 1
ATOM 3158 N N . CYS B 1 96 ? -14.641 14.359 16.453 1 96.25 96 CYS B N 1
ATOM 3159 C CA . CYS B 1 96 ? -15.875 14.844 17.047 1 96.25 96 CYS B CA 1
ATOM 3160 C C . CYS B 1 96 ? -16.844 13.695 17.312 1 96.25 96 CYS B C 1
ATOM 3162 O O . CYS B 1 96 ? -17.453 13.625 18.375 1 96.25 96 CYS B O 1
ATOM 3164 N N . LYS B 1 97 ? -17 12.867 16.344 1 94.94 97 LYS B N 1
ATOM 3165 C CA . LYS B 1 97 ? -17.891 11.711 16.469 1 94.94 97 LYS B CA 1
ATOM 3166 C C . LYS B 1 97 ? -17.453 10.812 17.625 1 94.94 97 LYS B C 1
ATOM 3168 O O . LYS B 1 97 ? -18.281 10.398 18.438 1 94.94 97 LYS B O 1
ATOM 3173 N N . HIS B 1 98 ? -16.203 10.523 17.703 1 94.25 98 HIS B N 1
ATOM 3174 C CA . HIS B 1 98 ? -15.68 9.625 18.734 1 94.25 98 HIS B CA 1
ATOM 3175 C C . HIS B 1 98 ? -15.891 10.188 20.125 1 94.25 98 HIS B C 1
ATOM 3177 O O . HIS B 1 98 ? -16.281 9.461 21.047 1 94.25 98 HIS B O 1
ATOM 3183 N N . TYR B 1 99 ? -15.633 11.461 20.297 1 93.88 99 TYR B N 1
ATOM 3184 C CA . TYR B 1 99 ? -15.672 12.086 21.609 1 93.88 99 TYR B CA 1
ATOM 3185 C C . TYR B 1 99 ? -17.078 12.586 21.938 1 93.88 99 TYR B C 1
ATOM 3187 O O . TYR B 1 99 ? -17.328 13.062 23.047 1 93.88 99 TYR B O 1
ATOM 3195 N N . GLY B 1 100 ? -17.969 12.492 20.969 1 91.62 100 GLY B N 1
ATOM 3196 C CA . GLY B 1 100 ? -19.312 13.016 21.172 1 91.62 100 GLY B CA 1
ATOM 3197 C C . GLY B 1 100 ? -19.359 14.531 21.25 1 91.62 100 GLY B C 1
ATOM 3198 O O . GLY B 1 100 ? -20.172 15.094 21.984 1 91.62 100 GLY B O 1
ATOM 3199 N N . ALA B 1 101 ? -18.438 15.203 20.641 1 92.5 101 ALA B N 1
ATOM 3200 C CA . ALA B 1 101 ? -18.359 16.672 20.625 1 92.5 101 ALA B CA 1
ATOM 3201 C C . ALA B 1 101 ? -19.219 17.234 19.484 1 92.5 101 ALA B C 1
ATOM 3203 O O . ALA B 1 101 ? -19.438 16.578 18.469 1 92.5 101 ALA B O 1
ATOM 3204 N N . LYS B 1 102 ? -19.734 18.391 19.719 1 93.5 102 LYS B N 1
ATOM 3205 C CA . LYS B 1 102 ? -20.391 19.125 18.641 1 93.5 102 LYS B CA 1
ATOM 3206 C C . LYS B 1 102 ? -19.375 19.797 17.734 1 93.5 102 LYS B C 1
ATOM 3208 O O . LYS B 1 102 ? -18.469 20.484 18.219 1 93.5 102 LYS B O 1
ATOM 3213 N N . GLY B 1 103 ? -19.5 19.469 16.453 1 95.75 103 GLY B N 1
ATOM 3214 C CA . GLY B 1 103 ? -18.547 20.016 15.516 1 95.75 103 GLY B CA 1
ATOM 3215 C C . GLY B 1 103 ? -19.203 20.641 14.297 1 95.75 103 GLY B C 1
ATOM 3216 O O . GLY B 1 103 ? -20.297 20.234 13.891 1 95.75 103 GLY B O 1
ATOM 3217 N N . LYS B 1 104 ? -18.547 21.656 13.781 1 97.5 104 LYS B N 1
ATOM 3218 C CA . LYS B 1 104 ? -18.922 22.312 12.531 1 97.5 104 LYS B CA 1
ATOM 3219 C C . LYS B 1 104 ? -17.719 22.484 11.609 1 97.5 104 LYS B C 1
ATOM 3221 O O . LYS B 1 104 ? -16.641 22.844 12.062 1 97.5 104 LYS B O 1
ATOM 3226 N N . VAL B 1 105 ? -17.953 22.141 10.359 1 98 105 VAL B N 1
ATOM 3227 C CA . VAL B 1 105 ? -16.938 22.344 9.344 1 98 105 VAL B CA 1
ATOM 3228 C C . VAL B 1 105 ? -17.422 23.344 8.305 1 98 105 VAL B C 1
ATOM 3230 O O . VAL B 1 105 ? -18.484 23.156 7.703 1 98 105 VAL B O 1
ATOM 3233 N N . VAL B 1 106 ? -16.641 24.453 8.172 1 97.56 106 VAL B N 1
ATOM 3234 C CA . VAL B 1 106 ? -16.891 25.438 7.121 1 97.56 106 VAL B CA 1
ATOM 3235 C C . VAL B 1 106 ? -15.992 25.156 5.922 1 97.56 106 VAL B C 1
ATOM 3237 O O . VAL B 1 106 ? -14.789 24.938 6.078 1 97.56 106 VAL B O 1
ATOM 3240 N N . MET B 1 107 ? -16.562 25.062 4.719 1 96.19 107 MET B N 1
ATOM 3241 C CA . MET B 1 107 ? -15.781 24.766 3.527 1 96.19 107 MET B CA 1
ATOM 3242 C C . MET B 1 107 ? -16.266 25.578 2.334 1 96.19 107 MET B C 1
ATOM 3244 O O . MET B 1 107 ? -17.406 26.078 2.342 1 96.19 107 MET B O 1
ATOM 3248 N N . PRO B 1 108 ? -15.398 25.797 1.338 1 92.56 108 PRO B N 1
ATOM 3249 C CA . PRO B 1 108 ? -15.82 26.547 0.154 1 92.56 108 PRO B CA 1
ATOM 3250 C C . PRO B 1 108 ? -16.938 25.859 -0.622 1 92.56 108 PRO B C 1
ATOM 3252 O O . PRO B 1 108 ? -16.969 24.625 -0.7 1 92.56 108 PRO B O 1
ATOM 3255 N N . GLU B 1 109 ? -17.688 26.594 -1.248 1 92.81 109 GLU B N 1
ATOM 3256 C CA . GLU B 1 109 ? -18.766 26.062 -2.078 1 92.81 109 GLU B CA 1
ATOM 3257 C C . GLU B 1 109 ? -18.219 25.266 -3.25 1 92.81 109 GLU B C 1
ATOM 3259 O O . GLU B 1 109 ? -18.891 24.391 -3.783 1 92.81 109 GLU B O 1
ATOM 3264 N N . THR B 1 110 ? -17 25.516 -3.566 1 87.81 110 THR B N 1
ATOM 3265 C CA . THR B 1 110 ? -16.359 24.859 -4.707 1 87.81 110 THR B CA 1
ATOM 3266 C C . THR B 1 110 ? -15.797 23.5 -4.305 1 87.81 110 THR B C 1
ATOM 3268 O O . THR B 1 110 ? -15.422 22.703 -5.164 1 87.81 110 THR B O 1
ATOM 3271 N N . ALA B 1 111 ? -15.727 23.234 -3.062 1 87.88 111 ALA B N 1
ATOM 3272 C CA . ALA B 1 111 ? -15.227 21.938 -2.615 1 87.88 111 ALA B CA 1
ATOM 3273 C C . ALA B 1 111 ? -16.078 20.797 -3.158 1 87.88 111 ALA B C 1
ATOM 3275 O O . ALA B 1 111 ? -17.297 20.922 -3.266 1 87.88 111 ALA B O 1
ATOM 3276 N N . PRO B 1 112 ? -15.461 19.734 -3.525 1 85.88 112 PRO B N 1
ATOM 3277 C CA . PRO B 1 112 ? -16.234 18.594 -4.031 1 85.88 112 PRO B CA 1
ATOM 3278 C C . PRO B 1 112 ? -17.344 18.156 -3.078 1 85.88 112 PRO B C 1
ATOM 3280 O O . PRO B 1 112 ? -17.125 18.062 -1.867 1 85.88 112 PRO B O 1
ATOM 3283 N N . THR B 1 113 ? -18.469 17.812 -3.646 1 90.5 113 THR B N 1
ATOM 3284 C CA . THR B 1 113 ? -19.641 17.422 -2.877 1 90.5 113 THR B CA 1
ATOM 3285 C C . THR B 1 113 ? -19.375 16.125 -2.115 1 90.5 113 THR B C 1
ATOM 3287 O O . THR B 1 113 ? -19.891 15.93 -1.011 1 90.5 113 THR B O 1
ATOM 3290 N N . SER B 1 114 ? -18.562 15.297 -2.74 1 88.75 114 SER B N 1
ATOM 3291 C CA . SER B 1 114 ? -18.25 14.016 -2.107 1 88.75 114 SER B CA 1
ATOM 3292 C C . SER B 1 114 ? -17.562 14.227 -0.755 1 88.75 114 SER B C 1
ATOM 3294 O O . SER B 1 114 ? -17.828 13.477 0.192 1 88.75 114 SER B O 1
ATOM 3296 N N . ARG B 1 115 ? -16.781 15.234 -0.601 1 90.5 115 ARG B N 1
ATOM 3297 C CA . ARG B 1 115 ? -16.094 15.531 0.651 1 90.5 115 ARG B CA 1
ATOM 3298 C C . ARG B 1 115 ? -17.078 16.047 1.701 1 90.5 115 ARG B C 1
ATOM 3300 O O . ARG B 1 115 ? -17 15.656 2.867 1 90.5 115 ARG B O 1
ATOM 3307 N N . SER B 1 116 ? -17.938 16.922 1.202 1 93.75 116 SER B N 1
ATOM 3308 C CA . SER B 1 116 ? -18.938 17.469 2.104 1 93.75 116 SER B CA 1
ATOM 3309 C C . SER B 1 116 ? -19.844 16.359 2.654 1 93.75 116 SER B C 1
ATOM 3311 O O . SER B 1 116 ? -20.125 16.328 3.854 1 93.75 116 SER B O 1
ATOM 3313 N N . VAL B 1 117 ? -20.25 15.492 1.797 1 94.12 117 VAL B N 1
ATOM 3314 C CA . VAL B 1 117 ? -21.141 14.406 2.184 1 94.12 117 VAL B CA 1
ATOM 3315 C C . VAL B 1 117 ? -20.438 13.484 3.172 1 94.12 117 VAL B C 1
ATOM 3317 O O . VAL B 1 117 ? -21.016 13.062 4.172 1 94.12 117 VAL B O 1
ATOM 3320 N N . LEU B 1 118 ? -19.203 13.203 2.91 1 93.19 118 LEU B N 1
ATOM 3321 C CA . LEU B 1 118 ? -18.422 12.336 3.791 1 93.19 118 LEU B CA 1
ATOM 3322 C C . LEU B 1 118 ? -18.281 12.961 5.176 1 93.19 118 LEU B C 1
ATOM 3324 O O . LEU B 1 118 ? -18.531 12.297 6.188 1 93.19 118 LEU B O 1
ATOM 3328 N N . ILE B 1 119 ? -17.906 14.172 5.25 1 96.06 119 ILE B N 1
ATOM 3329 C CA . ILE B 1 119 ? -17.688 14.875 6.512 1 96.06 119 ILE B CA 1
ATOM 3330 C C . ILE B 1 119 ? -19 14.984 7.281 1 96.06 119 ILE B C 1
ATOM 3332 O O . ILE B 1 119 ? -19.047 14.734 8.484 1 96.06 119 ILE B O 1
ATOM 3336 N N . GLN B 1 120 ? -20.062 15.242 6.559 1 95.88 120 GLN B N 1
ATOM 3337 C CA . GLN B 1 120 ? -21.375 15.312 7.172 1 95.88 120 GLN B CA 1
ATOM 3338 C C . GLN B 1 120 ? -21.797 13.953 7.723 1 95.88 120 GLN B C 1
ATOM 3340 O O . GLN B 1 120 ? -22.422 13.875 8.781 1 95.88 120 GLN B O 1
ATOM 3345 N N . SER B 1 121 ? -21.5 12.977 7.031 1 95.88 121 SER B N 1
ATOM 3346 C CA . SER B 1 121 ? -21.891 11.625 7.438 1 95.88 121 SER B CA 1
ATOM 3347 C C . SER B 1 121 ? -21.219 11.227 8.742 1 95.88 121 SER B C 1
ATOM 3349 O O . SER B 1 121 ? -21.672 10.305 9.43 1 95.88 121 SER B O 1
ATOM 3351 N N . LEU B 1 122 ? -20.188 11.914 9.109 1 95.62 122 LEU B N 1
ATOM 3352 C CA . LEU B 1 122 ? -19.484 11.633 10.352 1 95.62 122 LEU B CA 1
ATOM 3353 C C . LEU B 1 122 ? -20.109 12.375 11.523 1 95.62 122 LEU B C 1
ATOM 3355 O O . LEU B 1 122 ? -19.609 12.312 12.648 1 95.62 122 LEU B O 1
ATOM 3359 N N . GLY B 1 123 ? -21.141 13.156 11.273 1 94.62 123 GLY B N 1
ATOM 3360 C CA . GLY B 1 123 ? -21.953 13.672 12.359 1 94.62 123 GLY B CA 1
ATOM 3361 C C . GLY B 1 123 ? -21.734 15.141 12.641 1 94.62 123 GLY B C 1
ATOM 3362 O O . GLY B 1 123 ? -22.266 15.688 13.609 1 94.62 123 GLY B O 1
ATOM 3363 N N . VAL B 1 124 ? -20.922 15.805 11.82 1 96.62 124 VAL B N 1
ATOM 3364 C CA . VAL B 1 124 ? -20.656 17.219 12.062 1 96.62 124 VAL B CA 1
ATOM 3365 C C . VAL B 1 124 ? -21.5 18.062 11.117 1 96.62 124 VAL B C 1
ATOM 3367 O O . VAL B 1 124 ? -21.906 17.609 10.047 1 96.62 124 VAL B O 1
ATOM 3370 N N . GLU B 1 125 ? -21.766 19.281 11.547 1 96.81 125 GLU B N 1
ATOM 3371 C CA . GLU B 1 125 ? -22.406 20.25 10.664 1 96.81 125 GLU B CA 1
ATOM 3372 C C . GLU B 1 125 ? -21.438 20.734 9.586 1 96.81 125 GLU B C 1
ATOM 3374 O O . GLU B 1 125 ? -20.25 20.953 9.859 1 96.81 125 GLU B O 1
ATOM 3379 N N . VAL B 1 126 ? -22 20.875 8.383 1 97.69 126 VAL B N 1
ATOM 3380 C CA . VAL B 1 126 ? -21.188 21.406 7.285 1 97.69 126 VAL B CA 1
ATOM 3381 C C . VAL B 1 126 ? -21.844 22.656 6.723 1 97.69 126 VAL B C 1
ATOM 3383 O O . VAL B 1 126 ? -23.047 22.656 6.414 1 97.69 126 VAL B O 1
ATOM 3386 N N . GLU B 1 127 ? -21.109 23.688 6.695 1 97.19 127 GLU B N 1
ATOM 3387 C CA . GLU B 1 127 ? -21.547 24.938 6.059 1 97.19 127 GLU B CA 1
ATOM 3388 C C . GLU B 1 127 ? -20.656 25.281 4.867 1 97.19 127 GLU B C 1
ATOM 3390 O O . GLU B 1 127 ? -19.438 25.359 4.996 1 97.19 127 GLU B O 1
ATOM 3395 N N . ARG B 1 128 ? -21.281 25.406 3.754 1 96.06 128 ARG B N 1
ATOM 3396 C CA . ARG B 1 128 ? -20.562 25.844 2.559 1 96.06 128 ARG B CA 1
ATOM 3397 C C . ARG B 1 128 ? -20.75 27.344 2.33 1 96.06 128 ARG B C 1
ATOM 3399 O O . ARG B 1 128 ? -21.844 27.875 2.5 1 96.06 128 ARG B O 1
ATOM 3406 N N . ALA B 1 129 ? -19.656 28.062 2.066 1 94.75 129 ALA B N 1
ATOM 3407 C CA . ALA B 1 129 ? -19.672 29.516 1.854 1 94.75 129 ALA B CA 1
ATOM 3408 C C . ALA B 1 129 ? -18.656 29.922 0.786 1 94.75 129 ALA B C 1
ATOM 3410 O O . ALA B 1 129 ? -17.734 29.156 0.469 1 94.75 129 ALA B O 1
ATOM 3411 N N . PRO B 1 130 ? -18.906 31.094 0.135 1 92.62 130 PRO B N 1
ATOM 3412 C CA . PRO B 1 130 ? -17.859 31.609 -0.754 1 92.62 130 PRO B CA 1
ATOM 3413 C C . PRO B 1 130 ? -16.516 31.781 -0.048 1 92.62 130 PRO B C 1
ATOM 3415 O O . PRO B 1 130 ? -16.469 32.156 1.126 1 92.62 130 PRO B O 1
ATOM 3418 N N . THR B 1 131 ? -15.461 31.594 -0.744 1 87.12 131 THR B N 1
ATOM 3419 C CA . THR B 1 131 ? -14.109 31.547 -0.191 1 87.12 131 THR B CA 1
ATOM 3420 C C . THR B 1 131 ? -13.828 32.812 0.635 1 87.12 131 THR B C 1
ATOM 3422 O O . THR B 1 131 ? -13.32 32.719 1.755 1 87.12 131 THR B O 1
ATOM 3425 N N . PRO B 1 132 ? -14.188 34 0.145 1 87.12 132 PRO B N 1
ATOM 3426 C CA . PRO B 1 132 ? -13.883 35.188 0.913 1 87.12 132 PRO B CA 1
ATOM 3427 C C . PRO B 1 132 ? -14.688 35.281 2.205 1 87.12 132 PRO B C 1
ATOM 3429 O O . PRO B 1 132 ? -14.359 36.094 3.086 1 87.12 132 PRO B O 1
ATOM 3432 N N . ARG B 1 133 ? -15.727 34.469 2.35 1 92.56 133 ARG B N 1
ATOM 3433 C CA . ARG B 1 133 ? -16.625 34.594 3.488 1 92.56 133 ARG B CA 1
ATOM 3434 C C . ARG B 1 133 ? -16.438 33.406 4.453 1 92.56 133 ARG B C 1
ATOM 3436 O O . ARG B 1 133 ? -17.203 33.25 5.406 1 92.56 133 ARG B O 1
ATOM 3443 N N . LEU B 1 134 ? -15.5 32.594 4.203 1 92.69 134 LEU B N 1
ATOM 3444 C CA . LEU B 1 134 ? -15.297 31.406 5.031 1 92.69 134 LEU B CA 1
ATOM 3445 C C . LEU B 1 134 ? -14.984 31.797 6.473 1 92.69 134 LEU B C 1
ATOM 3447 O O . LEU B 1 134 ? -15.594 31.266 7.406 1 92.69 134 LEU B O 1
ATOM 3451 N N . MET B 1 135 ? -14.078 32.75 6.633 1 91.69 135 MET B N 1
ATOM 3452 C CA . MET B 1 135 ? -13.695 33.156 7.984 1 91.69 135 MET B CA 1
ATOM 3453 C C . MET B 1 135 ? -14.844 33.875 8.688 1 91.69 135 MET B C 1
ATOM 3455 O O . MET B 1 135 ? -14.977 33.75 9.906 1 91.69 135 MET B O 1
ATOM 3459 N N . ASP B 1 136 ? -15.641 34.5 7.922 1 95.19 136 ASP B N 1
ATOM 3460 C CA . ASP B 1 136 ? -16.828 35.125 8.492 1 95.19 136 ASP B CA 1
ATOM 3461 C C . ASP B 1 136 ? -17.75 34.062 9.109 1 95.19 136 ASP B C 1
ATOM 3463 O O . ASP B 1 136 ? -18.312 34.281 10.18 1 95.19 136 ASP B O 1
ATOM 3467 N N . ALA B 1 137 ? -17.891 33.062 8.398 1 95.69 137 ALA B N 1
ATOM 3468 C CA . ALA B 1 137 ? -18.719 31.984 8.891 1 95.69 137 ALA B CA 1
ATOM 3469 C C . ALA B 1 137 ? -18.141 31.375 10.164 1 95.69 137 ALA B C 1
ATOM 3471 O O . ALA B 1 137 ? -18.891 31.078 11.109 1 95.69 137 ALA B O 1
ATOM 3472 N N . VAL B 1 138 ? -16.875 31.188 10.211 1 96.19 138 VAL B N 1
ATOM 3473 C CA . VAL B 1 138 ? -16.203 30.656 11.391 1 96.19 138 VAL B CA 1
ATOM 3474 C C . VAL B 1 138 ? -16.406 31.609 12.562 1 96.19 138 VAL B C 1
ATOM 3476 O O . VAL B 1 138 ? -16.781 31.188 13.656 1 96.19 138 VAL B O 1
ATOM 3479 N N . ASN B 1 139 ? -16.219 32.875 12.305 1 96.5 139 ASN B N 1
ATOM 3480 C CA . ASN B 1 139 ? -16.344 33.875 13.352 1 96.5 139 ASN B CA 1
ATOM 3481 C C . ASN B 1 139 ? -17.766 33.938 13.898 1 96.5 139 ASN B C 1
ATOM 3483 O O . ASN B 1 139 ? -17.969 34.188 15.086 1 96.5 139 ASN B O 1
ATOM 3487 N N . ARG B 1 140 ? -18.656 33.812 13 1 96.69 140 ARG B N 1
ATOM 3488 C CA . ARG B 1 140 ? -20.047 33.781 13.43 1 96.69 140 ARG B CA 1
ATOM 3489 C C . ARG B 1 140 ? -20.312 32.625 14.391 1 96.69 140 ARG B C 1
ATOM 3491 O O . ARG B 1 140 ? -21 32.812 15.391 1 96.69 140 ARG B O 1
ATOM 3498 N N . SER B 1 141 ? -19.766 31.484 14.07 1 95.94 141 SER B N 1
ATOM 3499 C CA . SER B 1 141 ? -19.922 30.312 14.922 1 95.94 141 SER B CA 1
ATOM 3500 C C . SER B 1 141 ? -19.297 30.531 16.297 1 95.94 141 SER B C 1
ATOM 3502 O O . SER B 1 141 ? -19.844 30.094 17.312 1 95.94 141 SER B O 1
ATOM 3504 N N . ILE B 1 142 ? -18.172 31.188 16.328 1 95.56 142 ILE B N 1
ATOM 3505 C CA . ILE B 1 142 ? -17.484 31.5 17.578 1 95.56 142 ILE B CA 1
ATOM 3506 C C . ILE B 1 142 ? -18.328 32.469 18.406 1 95.56 142 ILE B C 1
ATOM 3508 O O . ILE B 1 142 ? -18.594 32.219 19.578 1 95.56 142 ILE B O 1
ATOM 3512 N N . ARG B 1 143 ? -18.844 33.469 17.766 1 96.38 143 ARG B N 1
ATOM 3513 C CA . ARG B 1 143 ? -19.547 34.531 18.453 1 96.38 143 ARG B CA 1
ATOM 3514 C C . ARG B 1 143 ? -20.938 34.094 18.891 1 96.38 143 ARG B C 1
ATOM 3516 O O . ARG B 1 143 ? -21.344 34.344 20.016 1 96.38 143 ARG B O 1
ATOM 3523 N N . GLU B 1 144 ? -21.594 33.469 18 1 95.5 144 GLU B N 1
ATOM 3524 C CA . GLU B 1 144 ? -23 33.188 18.234 1 95.5 144 GLU B CA 1
ATOM 3525 C C . GLU B 1 144 ? -23.172 31.859 19 1 95.5 144 GLU B C 1
ATOM 3527 O O . GLU B 1 144 ? -24.125 31.703 19.75 1 95.5 144 GLU B O 1
ATOM 3532 N N . HIS B 1 145 ? -22.281 31 18.875 1 93.75 145 HIS B N 1
ATOM 3533 C CA . HIS B 1 145 ? -22.5 29.688 19.453 1 93.75 145 HIS B CA 1
ATOM 3534 C C . HIS B 1 145 ? -21.375 29.312 20.406 1 93.75 145 HIS B C 1
ATOM 3536 O O . HIS B 1 145 ? -21.312 28.188 20.891 1 93.75 145 HIS B O 1
ATOM 3542 N N . SER B 1 146 ? -20.438 30.234 20.641 1 93.69 146 SER B N 1
ATOM 3543 C CA . SER B 1 146 ? -19.344 30.062 21.562 1 93.69 146 SER B CA 1
ATOM 3544 C C . SER B 1 146 ? -18.5 28.844 21.203 1 93.69 146 SER B C 1
ATOM 3546 O O . SER B 1 146 ? -18.062 28.094 22.094 1 93.69 146 SER B O 1
ATOM 3548 N N . MET B 1 147 ? -18.391 28.656 19.875 1 95.38 147 MET B N 1
ATOM 3549 C CA . MET B 1 147 ? -17.562 27.531 19.422 1 95.38 147 MET B CA 1
ATOM 3550 C C . MET B 1 147 ? -16.078 27.891 19.484 1 95.38 147 MET B C 1
ATOM 3552 O O . MET B 1 147 ? -15.719 29.062 19.406 1 95.38 147 MET B O 1
ATOM 3556 N N . THR B 1 148 ? -15.281 26.922 19.75 1 95.06 148 THR B N 1
ATOM 3557 C CA . THR B 1 148 ? -13.836 27.078 19.734 1 95.06 148 THR B CA 1
ATOM 3558 C C . THR B 1 148 ? -13.273 26.719 18.359 1 95.06 148 THR B C 1
ATOM 3560 O O . THR B 1 148 ? -13.547 25.641 17.828 1 95.06 148 THR B O 1
ATOM 3563 N N . PHE B 1 149 ? -12.508 27.641 17.781 1 96.38 149 PHE B N 1
ATOM 3564 C CA . PHE B 1 149 ? -11.898 27.391 16.484 1 96.38 149 PHE B CA 1
ATOM 3565 C C . PHE B 1 149 ? -10.656 26.516 16.609 1 96.38 149 PHE B C 1
ATOM 3567 O O . PHE B 1 149 ? -9.758 26.828 17.391 1 96.38 149 PHE B O 1
ATOM 3574 N N . LEU B 1 150 ? -10.594 25.469 15.906 1 96.44 150 LEU B N 1
ATOM 3575 C CA . LEU B 1 150 ? -9.414 24.625 15.812 1 96.44 150 LEU B CA 1
ATOM 3576 C C . LEU B 1 150 ? -8.742 24.781 14.453 1 96.44 150 LEU B C 1
ATOM 3578 O O . LEU B 1 150 ? -9.336 24.453 13.422 1 96.44 150 LEU B O 1
ATOM 3582 N N . HIS B 1 151 ? -7.539 25.25 14.477 1 96.5 151 HIS B N 1
ATOM 3583 C CA . HIS B 1 151 ? -6.809 25.5 13.242 1 96.5 151 HIS B CA 1
ATOM 3584 C C . HIS B 1 151 ? -6.223 24.219 12.672 1 96.5 151 HIS B C 1
ATOM 3586 O O . HIS B 1 151 ? -5.758 23.359 13.414 1 96.5 151 HIS B O 1
ATOM 3592 N N . SER B 1 152 ? -6.066 24.172 11.391 1 97.19 152 SER B N 1
ATOM 3593 C CA . SER B 1 152 ? -5.707 22.922 10.727 1 97.19 152 SER B CA 1
ATOM 3594 C C . SER B 1 152 ? -4.199 22.812 10.547 1 97.19 152 SER B C 1
ATOM 3596 O O . SER B 1 152 ? -3.693 21.75 10.18 1 97.19 152 SER B O 1
ATOM 3598 N N . PHE B 1 153 ? -3.393 23.891 10.828 1 97.5 153 PHE B N 1
ATOM 3599 C CA . PHE B 1 153 ? -1.948 23.734 10.695 1 97.5 153 PHE B CA 1
ATOM 3600 C C . PHE B 1 153 ? -1.215 24.719 11.609 1 97.5 153 PHE B C 1
ATOM 3602 O O . PHE B 1 153 ? -0.035 24.531 11.914 1 97.5 153 PHE B O 1
ATOM 3609 N N . ASP B 1 154 ? -1.904 25.812 12.062 1 97.19 154 ASP B N 1
ATOM 3610 C CA . ASP B 1 154 ? -1.25 26.812 12.906 1 97.19 154 ASP B CA 1
ATOM 3611 C C . ASP B 1 154 ? -1.723 26.703 14.352 1 97.19 154 ASP B C 1
ATOM 3613 O O . ASP B 1 154 ? -2.188 27.688 14.93 1 97.19 154 ASP B O 1
ATOM 3617 N N . ASP B 1 155 ? -1.638 25.562 14.859 1 97.12 155 ASP B N 1
ATOM 3618 C CA . ASP B 1 155 ? -2.006 25.188 16.219 1 97.12 155 ASP B CA 1
ATOM 3619 C C . ASP B 1 155 ? -0.894 24.391 16.891 1 97.12 155 ASP B C 1
ATOM 3621 O O . ASP B 1 155 ? -0.528 23.312 16.406 1 97.12 155 ASP B O 1
ATOM 3625 N N . PRO B 1 156 ? -0.321 24.953 18.047 1 97.56 156 PRO B N 1
ATOM 3626 C CA . PRO B 1 156 ? 0.805 24.266 18.688 1 97.56 156 PRO B CA 1
ATOM 3627 C C . PRO B 1 156 ? 0.469 22.828 19.078 1 97.56 156 PRO B C 1
ATOM 3629 O O . PRO B 1 156 ? 1.321 21.953 18.984 1 97.56 156 PRO B O 1
ATOM 3632 N N . ASP B 1 157 ? -0.749 22.594 19.531 1 97.62 157 ASP B N 1
ATOM 3633 C CA . ASP B 1 157 ? -1.141 21.25 19.922 1 97.62 157 ASP B CA 1
ATOM 3634 C C . ASP B 1 157 ? -1.178 20.312 18.719 1 97.62 157 ASP B C 1
ATOM 3636 O O . ASP B 1 157 ? -0.801 19.141 18.812 1 97.62 157 ASP B O 1
ATOM 3640 N N . LEU B 1 158 ? -1.65 20.859 17.625 1 98.38 158 LEU B N 1
ATOM 3641 C CA . LEU B 1 158 ? -1.677 20.078 16.391 1 98.38 158 LEU B CA 1
ATOM 3642 C C . LEU B 1 158 ? -0.263 19.766 15.922 1 98.38 158 LEU B C 1
ATOM 3644 O O . LEU B 1 158 ? 0.046 18.609 15.609 1 98.38 158 LEU B O 1
ATOM 3648 N N . ILE B 1 159 ? 0.585 20.75 15.906 1 98.69 159 ILE B N 1
ATOM 3649 C CA . ILE B 1 159 ? 1.952 20.625 15.406 1 98.69 159 ILE B CA 1
ATOM 3650 C C . ILE B 1 159 ? 2.723 19.625 16.266 1 98.69 159 ILE B C 1
ATOM 3652 O O . ILE B 1 159 ? 3.426 18.766 15.727 1 98.69 159 ILE B O 1
ATOM 3656 N N . THR B 1 160 ? 2.566 19.719 17.594 1 98.69 160 THR B N 1
ATOM 3657 C CA . THR B 1 160 ? 3.268 18.797 18.484 1 98.69 160 THR B CA 1
ATOM 3658 C C . THR B 1 160 ? 2.748 17.375 18.297 1 98.69 160 THR B C 1
ATOM 3660 O O . THR B 1 160 ? 3.504 16.406 18.438 1 98.69 160 THR B O 1
ATOM 3663 N N . GLY B 1 161 ? 1.471 17.234 17.938 1 98.81 161 GLY B N 1
ATOM 3664 C CA . GLY B 1 161 ? 0.95 15.922 17.594 1 98.81 161 GLY B CA 1
ATOM 3665 C C . GLY B 1 161 ? 1.593 15.336 16.359 1 98.81 161 GLY B C 1
ATOM 3666 O O . GLY B 1 161 ? 1.905 14.141 16.312 1 98.81 161 GLY B O 1
ATOM 3667 N N . HIS B 1 162 ? 1.787 16.172 15.328 1 98.88 162 HIS B N 1
ATOM 3668 C CA . HIS B 1 162 ? 2.422 15.727 14.094 1 98.88 162 HIS B CA 1
ATOM 3669 C C . HIS B 1 162 ? 3.854 15.266 14.344 1 98.88 162 HIS B C 1
ATOM 3671 O O . HIS B 1 162 ? 4.391 14.453 13.594 1 98.88 162 HIS B O 1
ATOM 3677 N N . ALA B 1 163 ? 4.477 15.734 15.453 1 98.81 163 ALA B N 1
ATOM 3678 C CA . ALA B 1 163 ? 5.852 15.391 15.789 1 98.81 163 ALA B CA 1
ATOM 3679 C C . ALA B 1 163 ? 5.992 13.891 16.047 1 98.81 163 ALA B C 1
ATOM 3681 O O . ALA B 1 163 ? 7.09 13.344 15.953 1 98.81 163 ALA B O 1
ATOM 3682 N N . SER B 1 164 ? 4.891 13.227 16.391 1 98.88 164 SER B N 1
ATOM 3683 C CA . SER B 1 164 ? 4.926 11.789 16.641 1 98.88 164 SER B CA 1
ATOM 3684 C C . SER B 1 164 ? 5.473 11.031 15.43 1 98.88 164 SER B C 1
ATOM 3686 O O . SER B 1 164 ? 6.156 10.016 15.578 1 98.88 164 SER B O 1
ATOM 3688 N N . LEU B 1 165 ? 5.195 11.562 14.273 1 98.88 165 LEU B N 1
ATOM 3689 C CA . LEU B 1 165 ? 5.703 10.945 13.047 1 98.88 165 LEU B CA 1
ATOM 3690 C C . LEU B 1 165 ? 7.227 11 13.008 1 98.88 165 LEU B C 1
ATOM 3692 O O . LEU B 1 165 ? 7.871 10.031 12.594 1 98.88 165 LEU B O 1
ATOM 3696 N N . GLY B 1 166 ? 7.789 12.141 13.414 1 98.94 166 GLY B N 1
ATOM 3697 C CA . GLY B 1 166 ? 9.242 12.25 13.477 1 98.94 166 GLY B CA 1
ATOM 3698 C C . GLY B 1 166 ? 9.875 11.219 14.391 1 98.94 166 GLY B C 1
ATOM 3699 O O . GLY B 1 166 ? 10.898 10.633 14.055 1 98.94 166 GLY B O 1
ATOM 3700 N N . PHE B 1 167 ? 9.273 10.977 15.516 1 98.88 167 PHE B N 1
ATOM 3701 C CA . PHE B 1 167 ? 9.781 10 16.469 1 98.88 167 PHE B CA 1
ATOM 3702 C C . PHE B 1 167 ? 9.711 8.594 15.883 1 98.88 167 PHE B C 1
ATOM 3704 O O . PHE B 1 167 ? 10.617 7.785 16.078 1 98.88 167 PHE B O 1
ATOM 3711 N N . GLU B 1 168 ? 8.625 8.297 15.203 1 98.75 168 GLU B N 1
ATOM 3712 C CA . GLU B 1 168 ? 8.5 6.992 14.562 1 98.75 168 GLU B CA 1
ATOM 3713 C C . GLU B 1 168 ? 9.586 6.781 13.516 1 98.75 168 GLU B C 1
ATOM 3715 O O . GLU B 1 168 ? 10.117 5.68 13.367 1 98.75 168 GLU B O 1
ATOM 3720 N N . ILE B 1 169 ? 9.875 7.832 12.758 1 98.81 169 ILE B N 1
ATOM 3721 C CA . ILE B 1 169 ? 10.945 7.762 11.766 1 98.81 169 ILE B CA 1
ATOM 3722 C C . ILE B 1 169 ? 12.258 7.383 12.453 1 98.81 169 ILE B C 1
ATOM 3724 O O . ILE B 1 169 ? 12.961 6.473 12.008 1 98.81 169 ILE B O 1
ATOM 3728 N N . LEU B 1 170 ? 12.57 8.008 13.586 1 98.69 170 LEU B N 1
ATOM 3729 C CA . LEU B 1 170 ? 13.836 7.828 14.289 1 98.69 170 LEU B CA 1
ATOM 3730 C C . LEU B 1 170 ? 13.93 6.43 14.891 1 98.69 170 LEU B C 1
ATOM 3732 O O . LEU B 1 170 ? 15.023 5.918 15.125 1 98.69 170 LEU B O 1
ATOM 3736 N N . GLU B 1 171 ? 12.75 5.816 15.18 1 98.06 171 GLU B N 1
ATOM 3737 C CA . GLU B 1 171 ? 12.734 4.449 15.688 1 98.06 171 GLU B CA 1
ATOM 3738 C C . GLU B 1 171 ? 13.273 3.471 14.656 1 98.06 171 GLU B C 1
ATOM 3740 O O . GLU B 1 171 ? 13.906 2.469 15.008 1 98.06 171 GLU B O 1
ATOM 3745 N N . VAL B 1 172 ? 13.094 3.75 13.383 1 97.5 172 VAL B N 1
ATOM 3746 C CA . VAL B 1 172 ? 13.469 2.844 12.305 1 97.5 172 VAL B CA 1
ATOM 3747 C C . VAL B 1 172 ? 14.805 3.285 11.703 1 97.5 172 VAL B C 1
ATOM 3749 O O . VAL B 1 172 ? 15.664 2.453 11.406 1 97.5 172 VAL B O 1
ATOM 3752 N N . VAL B 1 173 ? 14.938 4.578 11.484 1 98 173 VAL B N 1
ATOM 3753 C CA . VAL B 1 173 ? 16.172 5.188 10.984 1 98 173 VAL B CA 1
ATOM 3754 C C . VAL B 1 173 ? 16.688 6.191 12.008 1 98 173 VAL B C 1
ATOM 3756 O O . VAL B 1 173 ? 16.422 7.391 11.906 1 98 173 VAL B O 1
ATOM 3759 N N . PRO B 1 174 ? 17.5 5.781 12.883 1 97.38 174 PRO B N 1
ATOM 3760 C CA . PRO B 1 174 ? 17.891 6.594 14.039 1 97.38 174 PRO B CA 1
ATOM 3761 C C . PRO B 1 174 ? 18.625 7.871 13.641 1 97.38 174 PRO B C 1
ATOM 3763 O O . PRO B 1 174 ? 18.578 8.867 14.375 1 97.38 174 PRO B O 1
ATOM 3766 N N . SER B 1 175 ? 19.375 7.84 12.531 1 96.56 175 SER B N 1
ATOM 3767 C CA . SER B 1 175 ? 20.109 9.016 12.086 1 96.56 175 SER B CA 1
ATOM 3768 C C . SER B 1 175 ? 19.938 9.234 10.586 1 96.56 175 SER B C 1
ATOM 3770 O O . SER B 1 175 ? 20.906 9.148 9.828 1 96.56 175 SER B O 1
ATOM 3772 N N . PRO B 1 176 ? 18.766 9.578 10.18 1 98.5 176 PRO B N 1
ATOM 3773 C CA . PRO B 1 176 ? 18.594 9.836 8.75 1 98.5 176 PRO B CA 1
ATOM 3774 C C . PRO B 1 176 ? 19.422 11.023 8.258 1 98.5 176 PRO B C 1
ATOM 3776 O O . PRO B 1 176 ? 19.578 12.008 8.977 1 98.5 176 PRO B O 1
ATOM 3779 N N . ASP B 1 177 ? 19.953 10.867 7.043 1 98.5 177 ASP B N 1
ATOM 3780 C CA . ASP B 1 177 ? 20.688 11.969 6.434 1 98.5 177 ASP B CA 1
ATOM 3781 C C . ASP B 1 177 ? 19.75 13.016 5.852 1 98.5 177 ASP B C 1
ATOM 3783 O O . ASP B 1 177 ? 20 14.219 5.949 1 98.5 177 ASP B O 1
ATOM 3787 N N . VAL B 1 178 ? 18.703 12.531 5.223 1 98.56 178 VAL B N 1
ATOM 3788 C CA . VAL B 1 178 ? 17.75 13.383 4.52 1 98.56 178 VAL B CA 1
ATOM 3789 C C . VAL B 1 178 ? 16.328 12.938 4.84 1 98.56 178 VAL B C 1
ATOM 3791 O O . VAL B 1 178 ? 16.047 11.742 4.883 1 98.56 178 VAL B O 1
ATOM 3794 N N . VAL B 1 179 ? 15.461 13.859 5.18 1 98.88 179 VAL B N 1
ATOM 3795 C CA . VAL B 1 179 ? 14.031 13.617 5.344 1 98.88 179 VAL B CA 1
ATOM 3796 C C . VAL B 1 179 ? 13.242 14.57 4.449 1 98.88 179 VAL B C 1
ATOM 3798 O O . VAL B 1 179 ? 13.484 15.781 4.457 1 98.88 179 VAL B O 1
ATOM 3801 N N . VAL B 1 180 ? 12.352 14.039 3.633 1 98.88 180 VAL B N 1
ATOM 3802 C CA . VAL B 1 180 ? 11.57 14.828 2.686 1 98.88 180 VAL B CA 1
ATOM 3803 C C . VAL B 1 180 ? 10.094 14.773 3.061 1 98.88 180 VAL B C 1
ATOM 3805 O O . VAL B 1 180 ? 9.516 13.688 3.166 1 98.88 180 VAL B O 1
ATOM 3808 N N . VAL B 1 181 ? 9.484 15.945 3.297 1 98.94 181 VAL B N 1
ATOM 3809 C CA . VAL B 1 181 ? 8.141 16.047 3.857 1 98.94 181 VAL B CA 1
ATOM 3810 C C . VAL B 1 181 ? 7.281 16.953 2.979 1 98.94 181 VAL B C 1
ATOM 3812 O O . VAL B 1 181 ? 7.742 18 2.518 1 98.94 181 VAL B O 1
ATOM 3815 N N . CYS B 1 182 ? 6.012 16.547 2.732 1 98.81 182 CYS B N 1
ATOM 3816 C CA . CYS B 1 182 ? 5.055 17.422 2.072 1 98.81 182 CYS B CA 1
ATOM 3817 C C . CYS B 1 182 ? 4.754 18.641 2.934 1 98.81 182 CYS B C 1
ATOM 3819 O O . CYS B 1 182 ? 4.707 18.547 4.16 1 98.81 182 CYS B O 1
ATOM 3821 N N . CYS B 1 183 ? 4.531 19.766 2.227 1 98.81 183 CYS B N 1
ATOM 3822 C CA . CYS B 1 183 ? 4.328 20.984 2.98 1 98.81 183 CYS B CA 1
ATOM 3823 C C . CYS B 1 183 ? 3.193 21.812 2.385 1 98.81 183 CYS B C 1
ATOM 3825 O O . CYS B 1 183 ? 3.195 22.109 1.187 1 98.81 183 CYS B O 1
ATOM 3827 N N . GLY B 1 184 ? 2.184 22.078 3.133 1 97.38 184 GLY B N 1
ATOM 3828 C CA . GLY B 1 184 ? 1.179 23.109 2.902 1 97.38 184 GLY B CA 1
ATOM 3829 C C . GLY B 1 184 ? 1.291 24.281 3.857 1 97.38 184 GLY B C 1
ATOM 3830 O O . GLY B 1 184 ? 2.262 25.031 3.805 1 97.38 184 GLY B O 1
ATOM 3831 N N . GLY B 1 185 ? 0.395 24.297 4.84 1 97.19 185 GLY B N 1
ATOM 3832 C CA . GLY B 1 185 ? 0.495 25.297 5.883 1 97.19 185 GLY B CA 1
ATOM 3833 C C . GLY B 1 185 ? 1.703 25.109 6.777 1 97.19 185 GLY B C 1
ATOM 3834 O O . GLY B 1 185 ? 2.047 26 7.559 1 97.19 185 GLY B O 1
ATOM 3835 N N . GLY B 1 186 ? 2.322 23.984 6.684 1 98.69 186 GLY B N 1
ATOM 3836 C CA . GLY B 1 186 ? 3.609 23.75 7.316 1 98.69 186 GLY B CA 1
ATOM 3837 C C . GLY B 1 186 ? 3.502 22.938 8.594 1 98.69 186 GLY B C 1
ATOM 3838 O O . GLY B 1 186 ? 4.516 22.609 9.211 1 98.69 186 GLY B O 1
ATOM 3839 N N . GLY B 1 187 ? 2.293 22.562 9.008 1 98.62 187 GLY B N 1
ATOM 3840 C CA . GLY B 1 187 ? 2.092 21.891 10.289 1 98.62 187 GLY B CA 1
ATOM 3841 C C . GLY B 1 187 ? 2.861 20.594 10.406 1 98.62 187 GLY B C 1
ATOM 3842 O O . GLY B 1 187 ? 3.566 20.359 11.391 1 98.62 187 GLY B O 1
ATOM 3843 N N . LEU B 1 188 ? 2.717 19.719 9.43 1 98.88 188 LEU B N 1
ATOM 3844 C CA . LEU B 1 188 ? 3.41 18.438 9.445 1 98.88 188 LEU B CA 1
ATOM 3845 C C . LEU B 1 188 ? 4.922 18.625 9.398 1 98.88 188 LEU B C 1
ATOM 3847 O O . LEU B 1 188 ? 5.652 18.047 10.203 1 98.88 188 LEU B O 1
ATOM 3851 N N . LEU B 1 189 ? 5.379 19.453 8.461 1 98.94 189 LEU B N 1
ATOM 3852 C CA . LEU B 1 189 ? 6.805 19.703 8.273 1 98.94 189 LEU B CA 1
ATOM 3853 C C . LEU B 1 189 ? 7.434 20.234 9.562 1 98.94 189 LEU B C 1
ATOM 3855 O O . LEU B 1 189 ? 8.484 19.75 9.984 1 98.94 189 LEU B O 1
ATOM 3859 N N . ALA B 1 190 ? 6.766 21.172 10.148 1 98.88 190 ALA B N 1
ATOM 3860 C CA . ALA B 1 190 ? 7.254 21.781 11.391 1 98.88 190 ALA B CA 1
ATOM 3861 C C . ALA B 1 190 ? 7.367 20.734 12.5 1 98.88 190 ALA B C 1
ATOM 3863 O O . ALA B 1 190 ? 8.391 20.656 13.18 1 98.88 190 ALA B O 1
ATOM 3864 N N . GLY B 1 191 ? 6.324 19.953 12.68 1 98.88 191 GLY B N 1
ATOM 3865 C CA . GLY B 1 191 ? 6.32 18.938 13.727 1 98.88 191 GLY B CA 1
ATOM 3866 C C . GLY B 1 191 ? 7.406 17.906 13.547 1 98.88 191 GLY B C 1
ATOM 3867 O O . GLY B 1 191 ? 8.148 17.594 14.484 1 98.88 191 GLY B O 1
ATOM 3868 N N . VAL B 1 192 ? 7.512 17.344 12.367 1 98.94 192 VAL B N 1
ATOM 3869 C CA . VAL B 1 192 ? 8.5 16.312 12.055 1 98.94 192 VAL B CA 1
ATOM 3870 C C . VAL B 1 192 ? 9.906 16.891 12.219 1 98.94 192 VAL B C 1
ATOM 3872 O O . VAL B 1 192 ? 10.766 16.25 12.836 1 98.94 192 VAL B O 1
ATOM 3875 N N . ALA B 1 193 ? 10.117 18.094 11.719 1 98.94 193 ALA B N 1
ATOM 3876 C CA . ALA B 1 193 ? 11.438 18.719 11.797 1 98.94 193 ALA B CA 1
ATOM 3877 C C . ALA B 1 193 ? 11.844 18.969 13.25 1 98.94 193 ALA B C 1
ATOM 3879 O O . ALA B 1 193 ? 12.977 18.672 13.641 1 98.94 193 ALA B O 1
ATOM 3880 N N . ALA B 1 194 ? 10.945 19.5 14.008 1 98.88 194 ALA B N 1
ATOM 3881 C CA . ALA B 1 194 ? 11.234 19.766 15.414 1 98.88 194 ALA B CA 1
ATOM 3882 C C . ALA B 1 194 ? 11.594 18.484 16.156 1 98.88 194 ALA B C 1
ATOM 3884 O O . ALA B 1 194 ? 12.562 18.453 16.922 1 98.88 194 ALA B O 1
ATOM 3885 N N . ALA B 1 195 ? 10.82 17.391 15.938 1 98.88 195 ALA B N 1
ATOM 3886 C CA . ALA B 1 195 ? 11.062 16.125 16.609 1 98.88 195 ALA B CA 1
AT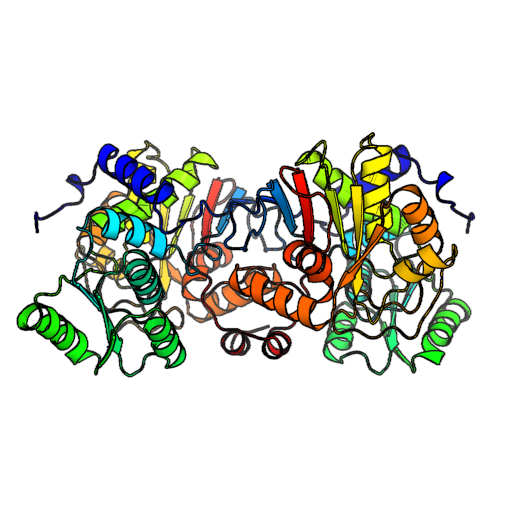OM 3887 C C . ALA B 1 195 ? 12.453 15.586 16.281 1 98.88 195 ALA B C 1
ATOM 3889 O O . ALA B 1 195 ? 13.188 15.164 17.172 1 98.88 195 ALA B O 1
ATOM 3890 N N . ILE B 1 196 ? 12.805 15.656 15.023 1 98.88 196 ILE B N 1
ATOM 3891 C CA . ILE B 1 196 ? 14.062 15.078 14.57 1 98.88 196 ILE B CA 1
ATOM 3892 C C . ILE B 1 196 ? 15.234 15.914 15.094 1 98.88 196 ILE B C 1
ATOM 3894 O O . ILE B 1 196 ? 16.172 15.375 15.672 1 98.88 196 ILE B O 1
ATOM 3898 N N . LYS B 1 197 ? 15.172 17.25 14.984 1 98.81 197 LYS B N 1
ATOM 3899 C CA . LYS B 1 197 ? 16.266 18.141 15.359 1 98.81 197 LYS B CA 1
ATOM 3900 C C . LYS B 1 197 ? 16.438 18.172 16.875 1 98.81 197 LYS B C 1
ATOM 3902 O O . LYS B 1 197 ? 17.562 18.109 17.375 1 98.81 197 LYS B O 1
ATOM 3907 N N . LEU B 1 198 ? 15.391 18.25 17.594 1 98.56 198 LEU B N 1
ATOM 3908 C CA . LEU B 1 198 ? 15.477 18.328 19.047 1 98.56 198 LEU B CA 1
ATOM 3909 C C . LEU B 1 198 ? 15.891 16.984 19.641 1 98.56 198 LEU B C 1
ATOM 3911 O O . LEU B 1 198 ? 16.281 16.906 20.812 1 98.56 198 LEU B O 1
ATOM 3915 N N . SER B 1 199 ? 15.797 15.922 18.844 1 98.56 199 SER B N 1
ATOM 3916 C CA . SER B 1 199 ? 16.25 14.602 19.297 1 98.56 199 SER B CA 1
ATOM 3917 C C . SER B 1 199 ? 17.75 14.43 19.078 1 98.56 199 SER B C 1
ATOM 3919 O O . SER B 1 199 ? 18.281 13.336 19.266 1 98.56 199 SER B O 1
ATOM 3921 N N . GLY B 1 200 ? 18.406 15.438 18.578 1 97.88 200 GLY B N 1
ATOM 3922 C CA . GLY B 1 200 ? 19.844 15.414 18.469 1 97.88 200 GLY B CA 1
ATOM 3923 C C . GLY B 1 200 ? 20.344 15.109 17.078 1 97.88 200 GLY B C 1
ATOM 3924 O O . GLY B 1 200 ? 21.531 14.859 16.875 1 97.88 200 GLY B O 1
ATOM 3925 N N . CYS B 1 201 ? 19.469 15.078 16.094 1 98.12 201 CYS B N 1
ATOM 3926 C CA . CYS B 1 201 ? 19.859 14.812 14.711 1 98.12 201 CYS B CA 1
ATOM 3927 C C . CYS B 1 201 ? 20.172 16.109 13.977 1 98.12 201 CYS B C 1
ATOM 3929 O O . CYS B 1 201 ? 19.578 16.406 12.938 1 98.12 201 CYS B O 1
ATOM 3931 N N . ASP B 1 202 ? 21.172 16.797 14.383 1 97 202 ASP B N 1
ATOM 3932 C CA . ASP B 1 202 ? 21.516 18.125 13.906 1 97 202 ASP B CA 1
ATOM 3933 C C . ASP B 1 202 ? 21.969 18.078 12.453 1 97 202 ASP B C 1
ATOM 3935 O O . ASP B 1 202 ? 21.781 19.047 11.711 1 97 202 ASP B O 1
ATOM 3939 N N . ASN B 1 203 ? 22.5 16.969 12.055 1 97.19 203 ASN B N 1
ATOM 3940 C CA . ASN B 1 203 ? 23.078 16.875 10.719 1 97.19 203 ASN B CA 1
ATOM 3941 C C . ASN B 1 203 ? 22.031 16.453 9.695 1 97.19 203 ASN B C 1
ATOM 3943 O O . ASN B 1 203 ? 22.297 16.484 8.484 1 97.19 203 ASN B O 1
ATOM 3947 N N . THR B 1 204 ? 20.844 16.016 10.172 1 98.56 204 THR B N 1
ATOM 3948 C CA . THR B 1 204 ? 19.781 15.625 9.25 1 98.56 204 THR B CA 1
ATOM 3949 C C . THR B 1 204 ? 19.312 16.828 8.438 1 98.56 204 THR B C 1
ATOM 3951 O O . THR B 1 204 ? 18.984 17.875 9 1 98.56 204 THR B O 1
ATOM 3954 N N . LYS B 1 205 ? 19.359 16.734 7.156 1 98.75 205 LYS B N 1
ATOM 3955 C CA . LYS B 1 205 ? 18.766 17.75 6.285 1 98.75 205 LYS B CA 1
ATOM 3956 C C . LYS B 1 205 ? 17.297 17.453 6.008 1 98.75 205 LYS B C 1
ATOM 3958 O O . LYS B 1 205 ? 16.969 16.406 5.457 1 98.75 205 LYS B O 1
ATOM 3963 N N . ILE B 1 206 ? 16.453 18.344 6.363 1 98.88 206 ILE B N 1
ATOM 3964 C CA . ILE B 1 206 ? 15.008 18.172 6.199 1 98.88 206 ILE B CA 1
ATOM 3965 C C . ILE B 1 206 ? 14.484 19.109 5.117 1 98.88 206 ILE B C 1
ATOM 3967 O O . ILE B 1 206 ? 14.766 20.312 5.145 1 98.88 206 ILE B O 1
ATOM 3971 N N . TYR B 1 207 ? 13.773 18.562 4.168 1 98.94 207 TYR B N 1
ATOM 3972 C CA . TYR B 1 207 ? 13.234 19.344 3.057 1 98.94 207 TYR B CA 1
ATOM 3973 C C . TYR B 1 207 ? 11.711 19.312 3.057 1 98.94 207 TYR B C 1
ATOM 3975 O O . TYR B 1 207 ? 11.109 18.266 3.293 1 98.94 207 TYR B O 1
ATOM 3983 N N . GLY B 1 208 ? 11.102 20.453 2.902 1 98.88 208 GLY B N 1
ATOM 3984 C CA . GLY B 1 208 ? 9.688 20.531 2.568 1 98.88 208 GLY B CA 1
ATOM 3985 C C . GLY B 1 208 ? 9.43 20.578 1.074 1 98.88 208 GLY B C 1
ATOM 3986 O O . GLY B 1 208 ? 10.25 21.109 0.313 1 98.88 208 GLY B O 1
ATOM 3987 N N . VAL B 1 209 ? 8.289 20.031 0.659 1 98.94 209 VAL B N 1
ATOM 3988 C CA . VAL B 1 209 ? 7.965 20.031 -0.764 1 98.94 209 VAL B CA 1
ATOM 3989 C C . VAL B 1 209 ? 6.605 20.688 -0.991 1 98.94 209 VAL B C 1
ATOM 3991 O O . VAL B 1 209 ? 5.621 20.328 -0.337 1 98.94 209 VAL B O 1
ATOM 3994 N N . GLU B 1 210 ? 6.551 21.641 -1.851 1 98.94 210 GLU B N 1
ATOM 3995 C CA . GLU B 1 210 ? 5.324 22.344 -2.24 1 98.94 210 GLU B CA 1
ATOM 3996 C C . GLU B 1 210 ? 5.133 22.312 -3.754 1 98.94 210 GLU B C 1
ATOM 3998 O O . GLU B 1 210 ? 6.105 22.234 -4.508 1 98.94 210 GLU B O 1
ATOM 4003 N N . PRO B 1 211 ? 3.83 22.297 -4.184 1 98.75 211 PRO B N 1
ATOM 4004 C CA . PRO B 1 211 ? 3.617 22.531 -5.613 1 98.75 211 PRO B CA 1
ATOM 4005 C C . PRO B 1 211 ? 3.982 23.953 -6.039 1 98.75 211 PRO B C 1
ATOM 4007 O O . PRO B 1 211 ? 3.791 24.891 -5.27 1 98.75 211 PRO B O 1
ATOM 4010 N N . GLU B 1 212 ? 4.387 24.125 -7.227 1 98.5 212 GLU B N 1
ATOM 4011 C CA . GLU B 1 212 ? 4.766 25.422 -7.766 1 98.5 212 GLU B CA 1
ATOM 4012 C C . GLU B 1 212 ? 3.607 26.406 -7.676 1 98.5 212 GLU B C 1
ATOM 4014 O O . GLU B 1 212 ? 3.816 27.594 -7.398 1 98.5 212 GLU B O 1
ATOM 4019 N N . GLY B 1 213 ? 2.398 25.906 -7.871 1 98.12 213 GLY B N 1
ATOM 4020 C CA . GLY B 1 213 ? 1.235 26.781 -7.879 1 98.12 213 GLY B CA 1
ATOM 4021 C C . GLY B 1 213 ? 0.706 27.078 -6.488 1 98.12 213 GLY B C 1
ATOM 4022 O O . GLY B 1 213 ? -0.257 27.828 -6.336 1 98.12 213 GLY B O 1
ATOM 4023 N N . ALA B 1 214 ? 1.254 26.562 -5.48 1 97.75 214 ALA B N 1
ATOM 4024 C CA . ALA B 1 214 ? 0.841 26.719 -4.09 1 97.75 214 ALA B CA 1
ATOM 4025 C C . ALA B 1 214 ? 2.045 26.688 -3.152 1 97.75 214 ALA B C 1
ATOM 4027 O O . ALA B 1 214 ? 2.105 25.844 -2.254 1 97.75 214 ALA B O 1
ATOM 4028 N N . CYS B 1 215 ? 2.947 27.641 -3.268 1 98.5 215 CYS B N 1
ATOM 4029 C CA . CYS B 1 215 ? 4.227 27.578 -2.57 1 98.5 215 CYS B CA 1
ATOM 4030 C C . CYS B 1 215 ? 4.336 28.688 -1.528 1 98.5 215 CYS B C 1
ATOM 4032 O O . CYS B 1 215 ? 5.281 29.469 -1.548 1 98.5 215 CYS B O 1
ATOM 4034 N N . THR B 1 216 ? 3.434 28.703 -0.554 1 98.19 216 THR B N 1
ATOM 4035 C CA . THR B 1 216 ? 3.363 29.734 0.473 1 98.19 216 THR B CA 1
ATOM 4036 C C . THR B 1 216 ? 4.562 29.641 1.409 1 98.19 216 THR B C 1
ATOM 4038 O O . THR B 1 216 ? 5.121 30.672 1.808 1 98.19 216 THR B O 1
ATOM 4041 N N . MET B 1 217 ? 5.004 28.484 1.793 1 98.81 217 MET B N 1
ATOM 4042 C CA . MET B 1 217 ? 6.148 28.328 2.686 1 98.81 217 MET B CA 1
ATOM 4043 C C . MET B 1 217 ? 7.445 28.703 1.975 1 98.81 217 MET B C 1
ATOM 4045 O O . MET B 1 217 ? 8.312 29.359 2.555 1 98.81 217 MET B O 1
ATOM 4049 N N . TYR B 1 218 ? 7.527 28.281 0.704 1 98.75 218 TYR B N 1
ATOM 4050 C CA . TYR B 1 218 ? 8.68 28.656 -0.109 1 98.75 218 TYR B CA 1
ATOM 4051 C C . TYR B 1 218 ? 8.844 30.172 -0.157 1 98.75 218 TYR B C 1
ATOM 4053 O O . TYR B 1 218 ? 9.93 30.688 0.107 1 98.75 218 TYR B O 1
ATOM 4061 N N . LYS B 1 219 ? 7.801 30.859 -0.463 1 98.62 219 LYS B N 1
ATOM 4062 C CA . LYS B 1 219 ? 7.816 32.312 -0.526 1 98.62 219 LYS B CA 1
ATOM 4063 C C . LYS B 1 219 ? 8.086 32.938 0.848 1 98.62 219 LYS B C 1
ATOM 4065 O O . LYS B 1 219 ? 8.727 33.969 0.955 1 98.62 219 LYS B O 1
ATOM 4070 N N . SER B 1 220 ? 7.551 32.281 1.837 1 98.75 220 SER B N 1
ATOM 4071 C CA . SER B 1 220 ? 7.785 32.75 3.199 1 98.75 220 SER B CA 1
ATOM 4072 C C . SER B 1 220 ? 9.266 32.75 3.547 1 98.75 220 SER B C 1
ATOM 4074 O O . SER B 1 220 ? 9.758 33.625 4.254 1 98.75 220 SER B O 1
ATOM 4076 N N . PHE B 1 221 ? 9.977 31.719 3.139 1 98.56 221 PHE B N 1
ATOM 4077 C CA . PHE B 1 221 ? 11.414 31.641 3.344 1 98.56 221 PHE B CA 1
ATOM 4078 C C . PHE B 1 221 ? 12.117 32.812 2.662 1 98.56 221 PHE B C 1
ATOM 4080 O O . PHE B 1 221 ? 13.047 33.406 3.227 1 98.56 221 PHE B O 1
ATOM 4087 N N . ILE B 1 222 ? 11.688 33.156 1.502 1 98.19 222 ILE B N 1
ATOM 4088 C CA . ILE B 1 222 ? 12.289 34.219 0.721 1 98.19 222 ILE B CA 1
ATOM 4089 C C . ILE B 1 222 ? 12 35.562 1.379 1 98.19 222 ILE B C 1
ATOM 4091 O O . ILE B 1 222 ? 12.898 36.406 1.536 1 98.19 222 ILE B O 1
ATOM 4095 N N . GLU B 1 223 ? 10.789 35.719 1.836 1 98.19 223 GLU B N 1
ATOM 4096 C CA . GLU B 1 223 ? 10.352 37.031 2.369 1 98.19 223 GLU B CA 1
ATOM 4097 C C . GLU B 1 223 ? 10.656 37.125 3.861 1 98.19 223 GLU B C 1
ATOM 4099 O O . GLU B 1 223 ? 10.477 38.188 4.457 1 98.19 223 GLU B O 1
ATOM 4104 N N . LYS B 1 224 ? 10.992 36.094 4.469 1 97.94 224 LYS B N 1
ATOM 4105 C CA . LYS B 1 224 ? 11.391 36.062 5.871 1 97.94 224 LYS B CA 1
ATOM 4106 C C . LYS B 1 224 ? 10.227 36.406 6.789 1 97.94 224 LYS B C 1
ATOM 4108 O O . LYS B 1 224 ? 10.391 37.125 7.762 1 97.94 224 LYS B O 1
ATOM 4113 N N . LYS B 1 225 ? 9.078 35.969 6.402 1 97.56 225 LYS B N 1
ATOM 4114 C CA . LYS B 1 225 ? 7.828 36.062 7.156 1 97.56 225 LYS B CA 1
ATOM 4115 C C . LYS B 1 225 ? 6.75 35.188 6.527 1 97.56 225 LYS B C 1
ATOM 4117 O O . LYS B 1 225 ? 6.789 34.906 5.328 1 97.56 225 LYS B O 1
ATOM 4122 N N . PRO B 1 226 ? 5.781 34.75 7.316 1 97.69 226 PRO B N 1
ATOM 4123 C CA . PRO B 1 226 ? 4.688 34 6.695 1 97.69 226 PRO B CA 1
ATOM 4124 C C . PRO B 1 226 ? 3.926 34.812 5.652 1 97.69 226 PRO B C 1
ATOM 4126 O O . PRO B 1 226 ? 3.621 36 5.891 1 97.69 226 PRO B O 1
ATOM 4129 N N . VAL B 1 227 ? 3.65 34.25 4.5 1 97.56 227 VAL B N 1
ATOM 4130 C CA . VAL B 1 227 ? 2.947 35 3.451 1 97.56 227 VAL B CA 1
ATOM 4131 C C . VAL B 1 227 ? 1.824 34.125 2.881 1 97.56 227 VAL B C 1
ATOM 4133 O O . VAL B 1 227 ? 1.788 32.906 3.109 1 97.56 227 VAL B O 1
ATOM 4136 N N . GLY B 1 228 ? 0.858 34.781 2.289 1 95.88 228 GLY B N 1
ATOM 4137 C CA . GLY B 1 228 ? -0.242 34.125 1.594 1 95.88 228 GLY B CA 1
ATOM 4138 C C . GLY B 1 228 ? -0.189 34.312 0.089 1 95.88 228 GLY B C 1
ATOM 4139 O O . GLY B 1 228 ? 0.569 35.156 -0.413 1 95.88 228 GLY B O 1
ATOM 4140 N N . MET B 1 229 ? -0.896 33.5 -0.628 1 95.38 229 MET B N 1
ATOM 4141 C CA . MET B 1 229 ? -1.05 33.656 -2.074 1 95.38 229 MET B CA 1
ATOM 4142 C C . MET B 1 229 ? -2.344 33 -2.547 1 95.38 229 MET B C 1
ATOM 4144 O O . MET B 1 229 ? -3.002 32.281 -1.782 1 95.38 229 MET B O 1
ATOM 4148 N N . ASP B 1 230 ? -2.773 33.312 -3.742 1 94.12 230 ASP B N 1
ATOM 4149 C CA . ASP B 1 230 ? -3.852 32.562 -4.391 1 94.12 230 ASP B CA 1
ATOM 4150 C C . ASP B 1 230 ? -3.373 31.203 -4.863 1 94.12 230 ASP B C 1
ATOM 4152 O O . ASP B 1 230 ? -3.082 31.016 -6.043 1 94.12 230 ASP B O 1
ATOM 4156 N N . ALA B 1 231 ? -3.355 30.25 -3.982 1 93.12 231 ALA B N 1
ATOM 4157 C CA . ALA B 1 231 ? -2.752 28.938 -4.184 1 93.12 231 ALA B CA 1
ATOM 4158 C C . ALA B 1 231 ? -3.66 28.031 -5.02 1 93.12 231 ALA B C 1
ATOM 4160 O O . ALA B 1 231 ? -4.859 27.938 -4.754 1 93.12 231 ALA B O 1
ATOM 4161 N N . LYS B 1 232 ? -3.113 27.453 -6.086 1 94.38 232 LYS B N 1
ATOM 4162 C CA . LYS B 1 232 ? -3.828 26.516 -6.953 1 94.38 232 LYS B CA 1
ATOM 4163 C C . LYS B 1 232 ? -2.941 25.344 -7.348 1 94.38 232 LYS B C 1
ATOM 4165 O O . LYS B 1 232 ? -1.842 25.547 -7.871 1 94.38 232 LYS B O 1
ATOM 4170 N N . SER B 1 233 ? -3.453 24.156 -7.059 1 96.5 233 SER B N 1
ATOM 4171 C CA . SER B 1 233 ? -2.748 22.938 -7.434 1 96.5 233 SER B CA 1
ATOM 4172 C C . SER B 1 233 ? -3.68 21.734 -7.406 1 96.5 233 SER B C 1
ATOM 4174 O O . SER B 1 233 ? -4.727 21.766 -6.754 1 96.5 233 SER B O 1
ATOM 4176 N N . ILE B 1 234 ? -3.32 20.688 -8.148 1 95.88 234 ILE B N 1
ATOM 4177 C CA . ILE B 1 234 ? -4.043 19.422 -8.055 1 95.88 234 ILE B CA 1
ATOM 4178 C C . ILE B 1 234 ? -3.855 18.828 -6.668 1 95.88 234 ILE B C 1
ATOM 4180 O O . ILE B 1 234 ? -4.656 18 -6.23 1 95.88 234 ILE B O 1
ATOM 4184 N N . ALA B 1 235 ? -2.754 19.141 -6.008 1 96.94 235 ALA B N 1
ATOM 4185 C CA . ALA B 1 235 ? -2.523 18.781 -4.613 1 96.94 235 ALA B CA 1
ATOM 4186 C C . ALA B 1 235 ? -3.215 19.766 -3.672 1 96.94 235 ALA B C 1
ATOM 4188 O O . ALA B 1 235 ? -2.553 20.531 -2.965 1 96.94 235 ALA B O 1
ATOM 4189 N N . SER B 1 236 ? -4.465 19.641 -3.561 1 93.69 236 SER B N 1
ATOM 4190 C CA . SER B 1 236 ? -5.277 20.625 -2.846 1 93.69 236 SER B CA 1
ATOM 4191 C C . SER B 1 236 ? -4.922 20.656 -1.363 1 93.69 236 SER B C 1
ATOM 4193 O O . SER B 1 236 ? -5.02 21.703 -0.722 1 93.69 236 SER B O 1
ATOM 4195 N N . GLY B 1 237 ? -4.477 19.547 -0.807 1 94.69 237 GLY B N 1
ATOM 4196 C CA . GLY B 1 237 ? -4.078 19.5 0.591 1 94.69 237 GLY B CA 1
ATOM 4197 C C . GLY B 1 237 ? -2.814 20.281 0.883 1 94.69 237 GLY B C 1
ATOM 4198 O O . GLY B 1 237 ? -2.504 20.562 2.043 1 94.69 237 GLY B O 1
ATOM 4199 N N . LEU B 1 238 ? -2.133 20.672 -0.117 1 97.88 238 LEU B N 1
ATOM 4200 C CA . LEU B 1 238 ? -0.897 21.438 0.013 1 97.88 238 LEU B CA 1
ATOM 4201 C C . LEU B 1 238 ? -1.091 22.875 -0.469 1 97.88 238 LEU B C 1
ATOM 4203 O O . LEU B 1 238 ? -0.117 23.609 -0.671 1 97.88 238 LEU B O 1
ATOM 4207 N N . ALA B 1 239 ? -2.391 23.281 -0.642 1 95.38 239 ALA B N 1
ATOM 4208 C CA . ALA B 1 239 ? -2.641 24.609 -1.229 1 95.38 239 ALA B CA 1
ATOM 4209 C C . ALA B 1 239 ? -3.42 25.5 -0.267 1 95.38 239 ALA B C 1
ATOM 4211 O O . ALA B 1 239 ? -4.457 26.047 -0.63 1 95.38 239 ALA B O 1
ATOM 4212 N N . PRO B 1 240 ? -2.869 25.672 0.937 1 93.06 240 PRO B N 1
ATOM 4213 C CA . PRO B 1 240 ? -3.502 26.656 1.828 1 93.06 240 PRO B CA 1
ATOM 4214 C C . PRO B 1 240 ? -3.312 28.094 1.356 1 93.06 240 PRO B C 1
ATOM 4216 O O . PRO B 1 240 ? -2.416 28.375 0.557 1 93.06 240 PRO B O 1
ATOM 4219 N N . PRO B 1 241 ? -4.152 28.969 1.913 1 92.5 241 PRO B N 1
ATOM 4220 C CA . PRO B 1 241 ? -4.059 30.359 1.457 1 92.5 241 PRO B CA 1
ATOM 4221 C C . PRO B 1 241 ? -2.859 31.094 2.049 1 92.5 241 PRO B C 1
ATOM 4223 O O . PRO B 1 241 ? -2.498 32.156 1.574 1 92.5 241 PRO B O 1
ATOM 4226 N N . PHE B 1 242 ? -2.205 30.547 3.061 1 95.38 242 PHE B N 1
ATOM 4227 C CA . PHE B 1 242 ? -1.035 31.156 3.686 1 95.38 242 PHE B CA 1
ATOM 4228 C C . PHE B 1 242 ? -0.227 30.109 4.449 1 95.38 242 PHE B C 1
ATOM 4230 O O . PHE B 1 242 ? -0.733 29.031 4.758 1 95.38 242 PHE B O 1
ATOM 4237 N N . ALA B 1 243 ? 1.046 30.422 4.723 1 97.94 243 ALA B N 1
ATOM 4238 C CA . ALA B 1 243 ? 1.854 29.609 5.637 1 97.94 243 ALA B CA 1
ATOM 4239 C C . ALA B 1 243 ? 1.532 29.953 7.09 1 97.94 243 ALA B C 1
ATOM 4241 O O . ALA B 1 243 ? 1.311 31.109 7.43 1 97.94 243 ALA B O 1
ATOM 4242 N N . GLY B 1 244 ? 1.494 28.953 7.922 1 97.75 244 GLY B N 1
ATOM 4243 C CA . GLY B 1 244 ? 1.292 29.219 9.336 1 97.75 244 GLY B CA 1
ATOM 4244 C C . GLY B 1 244 ? 2.428 30 9.969 1 97.75 244 GLY B C 1
ATOM 4245 O O . GLY B 1 244 ? 3.578 29.891 9.539 1 97.75 244 GLY B O 1
ATOM 4246 N N . SER B 1 245 ? 2.102 30.734 11.031 1 97.69 245 SER B N 1
ATOM 4247 C CA . SER B 1 245 ? 3.113 31.531 11.719 1 97.69 245 SER B CA 1
ATOM 4248 C C . SER B 1 245 ? 4.062 30.656 12.523 1 97.69 245 SER B C 1
ATOM 4250 O O . SER B 1 245 ? 5.281 30.719 12.344 1 97.69 245 SER B O 1
ATOM 4252 N N . LEU B 1 246 ? 3.529 29.844 13.32 1 98 246 LEU B N 1
ATOM 4253 C CA . LEU B 1 246 ? 4.363 28.969 14.133 1 98 246 LEU B CA 1
ATOM 4254 C C . LEU B 1 246 ? 5.09 27.953 13.266 1 98 246 LEU B C 1
ATOM 4256 O O . LEU B 1 246 ? 6.285 27.703 13.445 1 98 246 LEU B O 1
ATOM 4260 N N . PRO B 1 247 ? 4.371 27.312 12.305 1 98.56 247 PRO B N 1
ATOM 4261 C CA . PRO B 1 247 ? 5.074 26.422 11.383 1 98.56 247 PRO B CA 1
ATOM 4262 C C . PRO B 1 247 ? 6.258 27.094 10.695 1 98.56 247 PRO B C 1
ATOM 4264 O O . PRO B 1 247 ? 7.332 26.5 10.586 1 98.56 247 PRO B O 1
ATOM 4267 N N . TYR B 1 248 ? 6.055 28.312 10.273 1 98.56 248 TYR B N 1
ATOM 4268 C CA . TYR B 1 248 ? 7.133 29.031 9.609 1 98.56 248 TYR B CA 1
ATOM 4269 C C . TYR B 1 248 ? 8.328 29.203 10.539 1 98.56 248 TYR B C 1
ATOM 4271 O O . TYR B 1 248 ? 9.469 28.969 10.133 1 98.56 248 TYR B O 1
ATOM 4279 N N . GLU B 1 249 ? 8.062 29.625 11.75 1 98.5 249 GLU B N 1
ATOM 4280 C CA . GLU B 1 249 ? 9.133 29.828 12.711 1 98.5 249 GLU B CA 1
ATOM 4281 C C . GLU B 1 249 ? 9.93 28.531 12.938 1 98.5 249 GLU B C 1
ATOM 4283 O O . GLU B 1 249 ? 11.156 28.562 12.977 1 98.5 249 GLU B O 1
ATOM 4288 N N . LEU B 1 250 ? 9.258 27.453 13.07 1 98.69 250 LEU B N 1
ATOM 4289 C CA . LEU B 1 250 ? 9.898 26.156 13.289 1 98.69 250 LEU B CA 1
ATOM 4290 C C . LEU B 1 250 ? 10.648 25.703 12.047 1 98.69 250 LEU B C 1
ATOM 4292 O O . LEU B 1 250 ? 11.758 25.172 12.141 1 98.69 250 LEU B O 1
ATOM 4296 N N . CYS B 1 251 ? 10.055 25.906 10.883 1 98.75 251 CYS B N 1
ATOM 4297 C CA . CYS B 1 251 ? 10.703 25.516 9.641 1 98.75 251 CYS B CA 1
ATOM 4298 C C . CYS B 1 251 ? 11.977 26.328 9.406 1 98.75 251 CYS B C 1
ATOM 4300 O O . CYS B 1 251 ? 12.984 25.781 8.945 1 98.75 251 CYS B O 1
ATOM 4302 N N . GLN B 1 252 ? 11.883 27.609 9.695 1 98.06 252 GLN B N 1
ATOM 4303 C CA . GLN B 1 252 ? 13.062 28.453 9.555 1 98.06 252 GLN B CA 1
ATOM 4304 C C . GLN B 1 252 ? 14.219 27.922 10.398 1 98.06 252 GLN B C 1
ATOM 4306 O O . GLN B 1 252 ? 15.375 27.984 9.977 1 98.06 252 GLN B O 1
ATOM 4311 N N . LYS B 1 253 ? 13.914 27.422 11.477 1 97.81 253 LYS B N 1
ATOM 4312 C CA . LYS B 1 253 ? 14.906 26.969 12.438 1 97.81 253 LYS B CA 1
ATOM 4313 C C . LYS B 1 253 ? 15.453 25.594 12.047 1 97.81 253 LYS B C 1
ATOM 4315 O O . LYS B 1 253 ? 16.641 25.328 12.227 1 97.81 253 LYS B O 1
ATOM 4320 N N . TYR B 1 254 ? 14.602 24.688 11.469 1 98.62 254 TYR B N 1
ATOM 4321 C CA . TYR B 1 254 ? 14.984 23.281 11.461 1 98.62 254 TYR B CA 1
ATOM 4322 C C . TYR B 1 254 ? 15 22.734 10.039 1 98.62 254 TYR B C 1
ATOM 4324 O O . TYR B 1 254 ? 15.547 21.656 9.797 1 98.62 254 TYR B O 1
ATOM 4332 N N . VAL B 1 255 ? 14.422 23.391 9.078 1 98.81 255 VAL B N 1
ATOM 4333 C CA . VAL B 1 255 ? 14.258 22.875 7.723 1 98.81 255 VAL B CA 1
ATOM 4334 C C . VAL B 1 255 ? 15.336 23.453 6.809 1 98.81 255 VAL B C 1
ATOM 4336 O O . VAL B 1 255 ? 15.609 24.656 6.848 1 98.81 255 VAL B O 1
ATOM 4339 N N . GLU B 1 256 ? 15.93 22.641 6.027 1 98.5 256 GLU B N 1
ATOM 4340 C CA . GLU B 1 256 ? 17.016 23.047 5.141 1 98.5 256 GLU B CA 1
ATOM 4341 C C . GLU B 1 256 ? 16.5 23.938 4.008 1 98.5 256 GLU B C 1
ATOM 4343 O O . GLU B 1 256 ? 17.125 24.953 3.691 1 98.5 256 GLU B O 1
ATOM 4348 N N . ASN B 1 257 ? 15.469 23.469 3.381 1 98.25 257 ASN B N 1
ATOM 4349 C CA . ASN B 1 257 ? 14.914 24.219 2.256 1 98.25 257 ASN B CA 1
ATOM 4350 C C . ASN B 1 257 ? 13.539 23.688 1.855 1 98.25 257 ASN B C 1
ATOM 4352 O O . ASN B 1 257 ? 13.156 22.578 2.26 1 98.25 257 ASN B O 1
ATOM 4356 N N . ILE B 1 258 ? 12.82 24.547 1.12 1 98.81 258 ILE B N 1
ATOM 4357 C CA . ILE B 1 258 ? 11.562 24.156 0.49 1 98.81 258 ILE B CA 1
ATOM 4358 C C . ILE B 1 258 ? 11.781 23.953 -1.01 1 98.81 258 ILE B C 1
ATOM 4360 O O . ILE B 1 258 ? 12.234 24.875 -1.703 1 98.81 258 ILE B O 1
ATOM 4364 N N . VAL B 1 259 ? 11.453 22.797 -1.474 1 98.56 259 VAL B N 1
ATOM 4365 C CA . VAL B 1 259 ? 11.617 22.5 -2.893 1 98.56 259 VAL B CA 1
ATOM 4366 C C . VAL B 1 259 ? 10.258 22.469 -3.578 1 98.56 259 VAL B C 1
ATOM 4368 O O . VAL B 1 259 ? 9.242 22.188 -2.936 1 98.56 259 VAL B O 1
ATOM 4371 N N . LEU B 1 260 ? 10.273 22.828 -4.867 1 98.75 260 LEU B N 1
ATOM 4372 C CA . LEU B 1 260 ? 9.016 22.922 -5.609 1 98.75 260 LEU B CA 1
ATOM 4373 C C . LEU B 1 260 ? 8.906 21.797 -6.633 1 98.75 260 LEU B C 1
ATOM 4375 O O . LEU B 1 260 ? 9.914 21.359 -7.203 1 98.75 260 LEU B O 1
ATOM 4379 N N . VAL B 1 261 ? 7.723 21.297 -6.844 1 98.75 261 VAL B N 1
ATOM 4380 C CA . VAL B 1 261 ? 7.414 20.328 -7.887 1 98.75 261 VAL B CA 1
ATOM 4381 C C . VAL B 1 261 ? 6.227 20.812 -8.711 1 98.75 261 VAL B C 1
ATOM 4383 O O . VAL B 1 261 ? 5.43 21.641 -8.242 1 98.75 261 VAL B O 1
ATOM 4386 N N . THR B 1 262 ? 6.094 20.359 -9.945 1 98.69 262 THR B N 1
ATOM 4387 C CA . THR B 1 262 ? 4.98 20.719 -10.812 1 98.69 262 THR B CA 1
ATOM 4388 C C . THR B 1 262 ? 3.795 19.781 -10.594 1 98.69 262 THR B C 1
ATOM 4390 O O . THR B 1 262 ? 3.955 18.688 -10.055 1 98.69 262 THR B O 1
ATOM 4393 N N . ASP B 1 263 ? 2.631 20.281 -10.992 1 98.25 263 ASP B N 1
ATOM 4394 C CA . ASP B 1 263 ? 1.444 19.422 -10.93 1 98.25 263 ASP B CA 1
ATOM 4395 C C . ASP B 1 263 ? 1.622 18.172 -11.773 1 98.25 263 ASP B C 1
ATOM 4397 O O . ASP B 1 263 ? 1.144 17.094 -11.406 1 98.25 263 ASP B O 1
ATOM 4401 N N . GLU B 1 264 ? 2.277 18.266 -12.875 1 98 264 GLU B N 1
ATOM 4402 C CA . GLU B 1 264 ? 2.527 17.125 -13.75 1 98 264 GLU B CA 1
ATOM 4403 C C . GLU B 1 264 ? 3.404 16.094 -13.055 1 98 264 GLU B C 1
ATOM 4405 O O . GLU B 1 264 ? 3.17 14.883 -13.18 1 98 264 GLU B O 1
ATOM 4410 N N . GLU B 1 265 ? 4.422 16.547 -12.359 1 98.06 265 GLU B N 1
ATOM 4411 C CA . GLU B 1 265 ? 5.285 15.648 -11.602 1 98.06 265 GLU B CA 1
ATOM 4412 C C . GLU B 1 265 ? 4.504 14.93 -10.508 1 98.06 265 GLU B C 1
ATOM 4414 O O . GLU B 1 265 ? 4.73 13.742 -10.25 1 98.06 265 GLU B O 1
ATOM 4419 N N . ILE B 1 266 ? 3.604 15.633 -9.891 1 98.5 266 ILE B N 1
ATOM 4420 C CA . ILE B 1 266 ? 2.775 15.047 -8.836 1 98.5 266 ILE B CA 1
ATOM 4421 C C . ILE B 1 2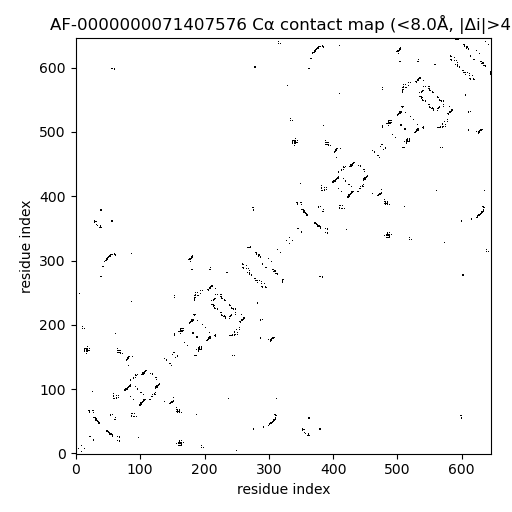66 ? 1.848 13.992 -9.438 1 98.5 266 ILE B C 1
ATOM 4423 O O . ILE B 1 266 ? 1.698 12.906 -8.883 1 98.5 266 ILE B O 1
ATOM 4427 N N . LYS B 1 267 ? 1.233 14.328 -10.578 1 98.12 267 LYS B N 1
ATOM 4428 C CA . LYS B 1 267 ? 0.364 13.367 -11.25 1 98.12 267 LYS B CA 1
ATOM 4429 C C . LYS B 1 267 ? 1.12 12.078 -11.586 1 98.12 267 LYS B C 1
ATOM 4431 O O . LYS B 1 267 ? 0.617 10.977 -11.359 1 98.12 267 LYS B O 1
ATOM 4436 N N . SER B 1 268 ? 2.271 12.25 -12.117 1 97.69 268 SER B N 1
ATOM 4437 C CA . SER B 1 268 ? 3.107 11.109 -12.469 1 97.69 268 SER B CA 1
ATOM 4438 C C . SER B 1 268 ? 3.463 10.281 -11.234 1 97.69 268 SER B C 1
ATOM 4440 O O . SER B 1 268 ? 3.508 9.055 -11.297 1 97.69 268 SER B O 1
ATOM 4442 N N . ALA B 1 269 ? 3.75 10.953 -10.156 1 97.94 269 ALA B N 1
ATOM 4443 C CA . ALA B 1 269 ? 4.078 10.273 -8.906 1 97.94 269 ALA B CA 1
ATOM 4444 C C . ALA B 1 269 ? 2.914 9.414 -8.422 1 97.94 269 ALA B C 1
ATOM 4446 O O . ALA B 1 269 ? 3.111 8.273 -8 1 97.94 269 ALA B O 1
ATOM 4447 N N . VAL B 1 270 ? 1.699 9.945 -8.516 1 98.38 270 VAL B N 1
ATOM 4448 C CA . VAL B 1 270 ? 0.516 9.203 -8.102 1 98.38 270 VAL B CA 1
ATOM 4449 C C . VAL B 1 270 ? 0.403 7.914 -8.914 1 98.38 270 VAL B C 1
ATOM 4451 O O . VAL B 1 270 ? 0.212 6.832 -8.359 1 98.38 270 VAL B O 1
ATOM 4454 N N . SER B 1 271 ? 0.593 8.023 -10.211 1 97.44 271 SER B N 1
ATOM 4455 C CA . SER B 1 271 ? 0.486 6.875 -11.109 1 97.44 271 SER B CA 1
ATOM 4456 C C . SER B 1 271 ? 1.577 5.848 -10.82 1 97.44 271 SER B C 1
ATOM 4458 O O . SER B 1 271 ? 1.315 4.645 -10.812 1 97.44 271 SER B O 1
ATOM 4460 N N . THR B 1 272 ? 2.768 6.344 -10.625 1 97.44 272 THR B N 1
ATOM 4461 C CA . THR B 1 272 ? 3.898 5.461 -10.352 1 97.44 272 THR B CA 1
ATOM 4462 C C . THR B 1 272 ? 3.678 4.68 -9.062 1 97.44 272 THR B C 1
ATOM 4464 O O . THR B 1 272 ? 3.912 3.469 -9.016 1 97.44 272 THR B O 1
ATOM 4467 N N . LEU B 1 273 ? 3.219 5.359 -8.016 1 98.31 273 LEU B N 1
ATOM 4468 C CA . LEU B 1 273 ? 2.963 4.715 -6.734 1 98.31 273 LEU B CA 1
ATOM 4469 C C . LEU B 1 273 ? 1.802 3.73 -6.844 1 98.31 273 LEU B C 1
ATOM 4471 O O . LEU B 1 273 ? 1.842 2.648 -6.254 1 98.31 273 LEU B O 1
ATOM 4475 N N . TYR B 1 274 ? 0.831 4.074 -7.641 1 97.62 274 TYR B N 1
ATOM 4476 C CA . TYR B 1 274 ? -0.291 3.17 -7.871 1 97.62 274 TYR B CA 1
ATOM 4477 C C . TYR B 1 274 ? 0.183 1.864 -8.492 1 97.62 274 TYR B C 1
ATOM 4479 O O . TYR B 1 274 ? -0.194 0.78 -8.047 1 97.62 274 TYR B O 1
ATOM 4487 N N . ARG B 1 275 ? 1.012 1.942 -9.492 1 95.94 275 ARG B N 1
ATOM 4488 C CA . ARG B 1 275 ? 1.525 0.759 -10.172 1 95.94 275 ARG B CA 1
ATOM 4489 C C . ARG B 1 275 ? 2.383 -0.085 -9.234 1 95.94 275 ARG B C 1
ATOM 4491 O O . ARG B 1 275 ? 2.506 -1.297 -9.422 1 95.94 275 ARG B O 1
ATOM 4498 N N . ALA B 1 276 ? 2.91 0.568 -8.234 1 97.5 276 ALA B N 1
ATOM 4499 C CA . ALA B 1 276 ? 3.748 -0.133 -7.262 1 97.5 276 ALA B CA 1
ATOM 4500 C C . ALA B 1 276 ? 2.904 -0.72 -6.133 1 97.5 276 ALA B C 1
ATOM 4502 O O . ALA B 1 276 ? 3.438 -1.33 -5.203 1 97.5 276 ALA B O 1
ATOM 4503 N N . GLY B 1 277 ? 1.595 -0.496 -6.168 1 98 277 GLY B N 1
ATOM 4504 C CA . GLY B 1 277 ? 0.708 -1.164 -5.227 1 98 277 GLY B CA 1
ATOM 4505 C C . GLY B 1 277 ? 0.239 -0.259 -4.102 1 98 277 GLY B C 1
ATOM 4506 O O . GLY B 1 277 ? -0.327 -0.73 -3.115 1 98 277 GLY B O 1
ATOM 4507 N N . LEU B 1 278 ? 0.414 1.082 -4.234 1 98.44 278 LEU B N 1
ATOM 4508 C CA . LEU B 1 278 ? 0.088 2.01 -3.158 1 98.44 278 LEU B CA 1
ATOM 4509 C C . LEU B 1 278 ? -0.96 3.021 -3.611 1 98.44 278 LEU B C 1
ATOM 4511 O O . LEU B 1 278 ? -0.894 3.531 -4.73 1 98.44 278 LEU B O 1
ATOM 4515 N N . VAL B 1 279 ? -1.951 3.248 -2.758 1 98.25 279 VAL B N 1
ATOM 4516 C CA . VAL B 1 279 ? -2.961 4.273 -3.002 1 98.25 279 VAL B CA 1
ATOM 4517 C C . VAL B 1 279 ? -2.537 5.582 -2.338 1 98.25 279 VAL B C 1
ATOM 4519 O O . VAL B 1 279 ? -2.436 5.66 -1.111 1 98.25 279 VAL B O 1
ATOM 4522 N N . VAL B 1 280 ? -2.307 6.559 -3.146 1 98.44 280 VAL B N 1
ATOM 4523 C CA . VAL B 1 280 ? -1.91 7.852 -2.604 1 98.44 280 VAL B CA 1
ATOM 4524 C C . VAL B 1 280 ? -2.701 8.969 -3.287 1 98.44 280 VAL B C 1
ATOM 4526 O O . VAL B 1 280 ? -3.123 8.82 -4.438 1 98.44 280 VAL B O 1
ATOM 4529 N N . GLU B 1 281 ? -3.008 10.008 -2.562 1 98.06 281 GLU B N 1
ATOM 4530 C CA . GLU B 1 281 ? -3.584 11.219 -3.139 1 98.06 281 GLU B CA 1
ATOM 4531 C C . GLU B 1 281 ? -2.496 12.164 -3.645 1 98.06 281 GLU B C 1
ATOM 4533 O O . GLU B 1 281 ? -1.338 12.062 -3.234 1 98.06 281 GLU B O 1
ATOM 4538 N N . PRO B 1 282 ? -2.828 13.148 -4.465 1 98.12 282 PRO B N 1
ATOM 4539 C CA . PRO B 1 282 ? -1.814 14.055 -5.012 1 98.12 282 PRO B CA 1
ATOM 4540 C C . PRO B 1 282 ? -1.001 14.758 -3.928 1 98.12 282 PRO B C 1
ATOM 4542 O O . PRO B 1 282 ? 0.23 14.773 -3.99 1 98.12 282 PRO B O 1
ATOM 4545 N N . SER B 1 283 ? -1.667 15.289 -2.941 1 98.44 283 SER B N 1
ATOM 4546 C CA . SER B 1 283 ? -0.97 15.977 -1.856 1 98.44 283 SER B CA 1
ATOM 4547 C C . SER B 1 283 ? 0.014 15.039 -1.157 1 98.44 283 SER B C 1
ATOM 4549 O O . SER B 1 283 ? 1.096 15.469 -0.746 1 98.44 283 SER B O 1
ATOM 4551 N N . GLY B 1 284 ? -0.36 13.812 -1.035 1 98.69 284 GLY B N 1
ATOM 4552 C CA . GLY B 1 284 ? 0.446 12.852 -0.309 1 98.69 284 GLY B CA 1
ATOM 4553 C C . GLY B 1 284 ? 1.65 12.367 -1.094 1 98.69 284 GLY B C 1
ATOM 4554 O O . GLY B 1 284 ? 2.562 11.758 -0.529 1 98.69 284 GLY B O 1
ATOM 4555 N N . ALA B 1 285 ? 1.736 12.695 -2.385 1 98.69 285 ALA B N 1
ATOM 4556 C CA . ALA B 1 285 ? 2.766 12.148 -3.264 1 98.69 285 ALA B CA 1
ATOM 4557 C C . ALA B 1 285 ? 3.842 13.188 -3.564 1 98.69 285 ALA B C 1
ATOM 4559 O O . ALA B 1 285 ? 4.828 12.898 -4.242 1 98.69 285 ALA B O 1
ATOM 4560 N N . ALA B 1 286 ? 3.705 14.359 -3.023 1 98.88 286 ALA B N 1
ATOM 4561 C CA . ALA B 1 286 ? 4.578 15.469 -3.41 1 98.88 286 ALA B CA 1
ATOM 4562 C C . ALA B 1 286 ? 6.027 15.188 -3.021 1 98.88 286 ALA B C 1
ATOM 4564 O O . ALA B 1 286 ? 6.945 15.438 -3.803 1 98.88 286 ALA B O 1
ATOM 4565 N N . ALA B 1 287 ? 6.254 14.688 -1.823 1 98.75 287 ALA B N 1
ATOM 4566 C CA . ALA B 1 287 ? 7.609 14.367 -1.383 1 98.75 287 ALA B CA 1
ATOM 4567 C C . ALA B 1 287 ? 8.25 13.328 -2.295 1 98.75 287 ALA B C 1
ATOM 4569 O O . ALA B 1 287 ? 9.414 13.469 -2.684 1 98.75 287 ALA B O 1
ATOM 4570 N N . PHE B 1 288 ? 7.484 12.297 -2.646 1 98.19 288 PHE B N 1
ATOM 4571 C CA . PHE B 1 288 ? 7.957 11.266 -3.57 1 98.19 288 PHE B CA 1
ATOM 4572 C C . PHE B 1 288 ? 8.305 11.883 -4.922 1 98.19 288 PHE B C 1
ATOM 4574 O O . PHE B 1 288 ? 9.352 11.562 -5.496 1 98.19 288 PHE B O 1
ATOM 4581 N N . ALA B 1 289 ? 7.426 12.758 -5.422 1 98.19 289 ALA B N 1
ATOM 4582 C CA . ALA B 1 289 ? 7.664 13.445 -6.691 1 98.19 289 ALA B CA 1
ATOM 4583 C C . ALA B 1 289 ? 8.984 14.203 -6.668 1 98.19 289 ALA B C 1
ATOM 4585 O O . ALA B 1 289 ? 9.742 14.18 -7.645 1 98.19 289 ALA B O 1
ATOM 4586 N N . ALA B 1 290 ? 9.297 14.859 -5.566 1 98.12 290 ALA B N 1
ATOM 4587 C CA . ALA B 1 290 ? 10.531 15.633 -5.453 1 98.12 290 ALA B CA 1
ATOM 4588 C C . ALA B 1 290 ? 11.758 14.727 -5.551 1 98.12 290 ALA B C 1
ATOM 4590 O O . ALA B 1 290 ? 12.727 15.047 -6.25 1 98.12 290 ALA B O 1
ATOM 4591 N N . VAL B 1 291 ? 11.75 13.586 -4.883 1 96.88 291 VAL B N 1
ATOM 4592 C CA . VAL B 1 291 ? 12.875 12.672 -4.844 1 96.88 291 VAL B CA 1
ATOM 4593 C C . VAL B 1 291 ? 13.078 12.039 -6.223 1 96.88 291 VAL B C 1
ATOM 4595 O O . VAL B 1 291 ? 14.203 11.969 -6.723 1 96.88 291 VAL B O 1
ATOM 4598 N N . THR B 1 292 ? 11.992 11.617 -6.895 1 95.25 292 THR B N 1
ATOM 4599 C CA . THR B 1 292 ? 12.086 10.883 -8.148 1 95.25 292 THR B CA 1
ATOM 4600 C C . THR B 1 292 ? 12.461 11.82 -9.297 1 95.25 292 THR B C 1
ATOM 4602 O O . THR B 1 292 ? 12.914 11.367 -10.352 1 95.25 292 THR B O 1
ATOM 4605 N N . ASN B 1 293 ? 12.242 13.086 -9.102 1 95.25 293 ASN B N 1
ATOM 4606 C CA . ASN B 1 293 ? 12.617 14.055 -10.125 1 95.25 293 ASN B CA 1
ATOM 4607 C C . ASN B 1 293 ? 13.898 14.797 -9.758 1 95.25 293 ASN B C 1
ATOM 4609 O O . ASN B 1 293 ? 14.156 15.891 -10.266 1 95.25 293 ASN B O 1
ATOM 4613 N N . ASP B 1 294 ? 14.648 14.305 -8.797 1 93.88 294 ASP B N 1
ATOM 4614 C CA . ASP B 1 294 ? 15.992 14.75 -8.438 1 93.88 294 ASP B CA 1
ATOM 4615 C C . ASP B 1 294 ? 15.977 16.203 -7.961 1 93.88 294 ASP B C 1
ATOM 4617 O O . ASP B 1 294 ? 16.828 17 -8.352 1 93.88 294 ASP B O 1
ATOM 4621 N N . ARG B 1 295 ? 14.891 16.531 -7.199 1 95 295 ARG B N 1
ATOM 4622 C CA . ARG B 1 295 ? 14.797 17.891 -6.652 1 95 295 ARG B CA 1
ATOM 4623 C C . ARG B 1 295 ? 15.516 17.984 -5.312 1 95 295 ARG B C 1
ATOM 4625 O O . ARG B 1 295 ? 15.727 19.078 -4.797 1 95 295 ARG B O 1
ATOM 4632 N N . ILE B 1 296 ? 15.875 16.859 -4.719 1 96.5 296 ILE B N 1
ATOM 4633 C CA . ILE B 1 296 ? 16.562 16.828 -3.434 1 96.5 296 ILE B CA 1
ATOM 4634 C C . ILE B 1 296 ? 18.062 16.656 -3.658 1 96.5 296 ILE B C 1
ATOM 4636 O O . ILE B 1 296 ? 18.5 15.633 -4.191 1 96.5 296 ILE B O 1
ATOM 4640 N N . PRO B 1 297 ? 18.828 17.594 -3.25 1 93.38 297 PRO B N 1
ATOM 4641 C CA . PRO B 1 297 ? 20.266 17.484 -3.49 1 93.38 297 PRO B CA 1
ATOM 4642 C C . PRO B 1 297 ? 20.953 16.516 -2.535 1 93.38 297 PRO B C 1
ATOM 4644 O O . PRO B 1 297 ? 20.469 16.266 -1.434 1 93.38 297 PRO B O 1
ATOM 4647 N N . ASP B 1 298 ? 22.031 15.898 -2.916 1 88.56 298 ASP B N 1
ATOM 4648 C CA . ASP B 1 298 ? 23 15.195 -2.086 1 88.56 298 ASP B CA 1
ATOM 4649 C C . ASP B 1 298 ? 22.375 13.961 -1.435 1 88.56 298 ASP B C 1
ATOM 4651 O O . ASP B 1 298 ? 22.453 13.789 -0.216 1 88.56 298 ASP B O 1
ATOM 4655 N N . THR B 1 299 ? 21.703 13.164 -2.221 1 91.56 299 THR B N 1
ATOM 4656 C CA . THR B 1 299 ? 21.078 11.969 -1.66 1 91.56 299 THR B CA 1
ATOM 4657 C C . THR B 1 299 ? 21.953 10.742 -1.896 1 91.56 299 THR B C 1
ATOM 4659 O O . THR B 1 299 ? 21.688 9.672 -1.34 1 91.56 299 THR B O 1
ATOM 4662 N N . ASN B 1 300 ? 23 10.852 -2.73 1 89.88 300 ASN B N 1
ATOM 4663 C CA . ASN B 1 300 ? 23.812 9.695 -3.1 1 89.88 300 ASN B CA 1
ATOM 4664 C C . ASN B 1 300 ? 24.469 9.055 -1.877 1 89.88 300 ASN B C 1
ATOM 4666 O O . ASN B 1 300 ? 25.156 9.727 -1.116 1 89.88 300 ASN B O 1
ATOM 4670 N N . GLY B 1 301 ? 24.156 7.746 -1.695 1 92.19 301 GLY B N 1
ATOM 4671 C CA . GLY B 1 301 ? 24.734 6.984 -0.605 1 92.19 301 GLY B CA 1
ATOM 4672 C C . GLY B 1 301 ? 24.172 7.355 0.753 1 92.19 301 GLY B C 1
ATOM 4673 O O . GLY B 1 301 ? 24.703 6.926 1.785 1 92.19 301 GLY B O 1
ATOM 4674 N N . LYS B 1 302 ? 23.141 8.133 0.785 1 95.12 302 LYS B N 1
ATOM 4675 C CA . LYS B 1 302 ? 22.594 8.648 2.039 1 95.12 302 LYS B CA 1
ATOM 4676 C C . LYS B 1 302 ? 21.344 7.867 2.451 1 95.12 302 LYS B C 1
ATOM 4678 O O . LYS B 1 302 ? 20.734 7.188 1.628 1 95.12 302 LYS B O 1
ATOM 4683 N N . ASN B 1 303 ? 21.094 7.887 3.742 1 97.31 303 ASN B N 1
ATOM 4684 C CA . ASN B 1 303 ? 19.828 7.395 4.27 1 97.31 303 ASN B CA 1
ATOM 4685 C C . ASN B 1 303 ? 18.719 8.445 4.145 1 97.31 303 ASN B C 1
ATOM 4687 O O . ASN B 1 303 ? 18.75 9.469 4.832 1 97.31 303 ASN B O 1
ATOM 4691 N N . VAL B 1 304 ? 17.828 8.18 3.26 1 97.69 304 VAL B N 1
ATOM 4692 C CA . VAL B 1 304 ? 16.766 9.133 2.934 1 97.69 304 VAL B CA 1
ATOM 4693 C C . VAL B 1 304 ? 15.414 8.586 3.387 1 97.69 304 VAL B C 1
ATOM 4695 O O . VAL B 1 304 ? 15.141 7.398 3.236 1 97.69 304 VAL B O 1
ATOM 4698 N N . VAL B 1 305 ? 14.609 9.391 4.031 1 98.69 305 VAL B N 1
ATOM 4699 C CA . VAL B 1 305 ? 13.234 9.039 4.383 1 98.69 305 VAL B CA 1
ATOM 4700 C C . VAL B 1 305 ? 12.258 9.922 3.604 1 98.69 305 VAL B C 1
ATOM 4702 O O . VAL B 1 305 ? 12.391 11.148 3.598 1 98.69 305 VAL B O 1
ATOM 4705 N N . VAL B 1 306 ? 11.359 9.305 2.934 1 98.5 306 VAL B N 1
ATOM 4706 C CA . VAL B 1 306 ? 10.32 9.977 2.164 1 98.5 306 VAL B CA 1
ATOM 4707 C C . VAL B 1 306 ? 8.953 9.688 2.775 1 98.5 306 VAL B C 1
ATOM 4709 O O . VAL B 1 306 ? 8.609 8.531 3.023 1 98.5 306 VAL B O 1
ATOM 4712 N N . ILE B 1 307 ? 8.141 10.703 2.996 1 98.88 307 ILE B N 1
ATOM 4713 C CA . ILE B 1 307 ? 6.852 10.523 3.654 1 98.88 307 ILE B CA 1
ATOM 4714 C C . ILE B 1 307 ? 5.727 10.625 2.625 1 98.88 307 ILE B C 1
ATOM 4716 O O . ILE B 1 307 ? 5.594 11.641 1.945 1 98.88 307 ILE B O 1
ATOM 4720 N N . LEU B 1 308 ? 4.945 9.578 2.43 1 98.88 308 LEU B N 1
ATOM 4721 C CA . LEU B 1 308 ? 3.65 9.648 1.759 1 98.88 308 LEU B CA 1
ATOM 4722 C C . LEU B 1 308 ? 2.559 10.086 2.729 1 98.88 308 LEU B C 1
ATOM 4724 O O . LEU B 1 308 ? 2.076 9.281 3.531 1 98.88 308 LEU B O 1
ATOM 4728 N N . SER B 1 309 ? 2.064 11.281 2.635 1 98.81 309 SER B N 1
ATOM 4729 C CA . SER B 1 309 ? 1.384 11.914 3.76 1 98.81 309 SER B CA 1
ATOM 4730 C C . SER B 1 309 ? -0.106 11.594 3.76 1 98.81 309 SER B C 1
ATOM 4732 O O . SER B 1 309 ? -0.8 11.836 4.75 1 98.81 309 SER B O 1
ATOM 4734 N N . GLY B 1 310 ? -0.657 11.062 2.625 1 98.56 310 GLY B N 1
ATOM 4735 C CA . GLY B 1 310 ? -2.076 10.75 2.58 1 98.56 310 GLY B CA 1
ATOM 4736 C C . GLY B 1 310 ? -2.477 9.953 1.354 1 98.56 310 GLY B C 1
ATOM 4737 O O . GLY B 1 310 ? -1.765 9.953 0.347 1 98.56 310 GLY B O 1
ATOM 4738 N N . GLY B 1 311 ? -3.635 9.312 1.49 1 98 311 GLY B N 1
ATOM 4739 C CA . GLY B 1 311 ? -4.102 8.453 0.412 1 98 311 GLY B CA 1
ATOM 4740 C C . GLY B 1 311 ? -5.578 8.617 0.117 1 98 311 GLY B C 1
ATOM 4741 O O . GLY B 1 311 ? -6.215 7.703 -0.418 1 98 311 GLY B O 1
ATOM 4742 N N . ASN B 1 312 ? -6.16 9.766 0.498 1 96.5 312 ASN B N 1
ATOM 4743 C CA . ASN B 1 312 ? -7.586 9.992 0.272 1 96.5 312 ASN B CA 1
ATOM 4744 C C . ASN B 1 312 ? -7.863 10.406 -1.169 1 96.5 312 ASN B C 1
ATOM 4746 O O . ASN B 1 312 ? -7.988 11.594 -1.462 1 96.5 312 ASN B O 1
ATOM 4750 N N . ILE B 1 313 ? -7.98 9.438 -2.043 1 95.06 313 ILE B N 1
ATOM 4751 C CA . ILE B 1 313 ? -8.305 9.641 -3.451 1 95.06 313 ILE B CA 1
ATOM 4752 C C . ILE B 1 313 ? -9.398 8.664 -3.873 1 95.06 313 ILE B C 1
ATOM 4754 O O . ILE B 1 313 ? -9.305 7.465 -3.613 1 95.06 313 ILE B O 1
ATOM 4758 N N . GLU B 1 314 ? -10.422 9.203 -4.461 1 90.75 314 GLU B N 1
ATOM 4759 C CA . GLU B 1 314 ? -11.516 8.352 -4.906 1 90.75 314 GLU B CA 1
ATOM 4760 C C . GLU B 1 314 ? -11.141 7.57 -6.164 1 90.75 314 GLU B C 1
ATOM 4762 O O . GLU B 1 314 ? -10.352 8.047 -6.98 1 90.75 314 GLU B O 1
ATOM 4767 N N . LYS B 1 315 ? -11.727 6.352 -6.312 1 92 315 LYS B N 1
ATOM 4768 C CA . LYS B 1 315 ? -11.438 5.465 -7.438 1 92 315 LYS B CA 1
ATOM 4769 C C . LYS B 1 315 ? -11.672 6.172 -8.766 1 92 315 LYS B C 1
ATOM 4771 O O . LYS B 1 315 ? -10.875 6.039 -9.695 1 92 315 LYS B O 1
ATOM 4776 N N . ASP B 1 316 ? -12.719 6.988 -8.859 1 88.25 316 ASP B N 1
ATOM 4777 C CA . ASP B 1 316 ? -13.055 7.684 -10.102 1 88.25 316 ASP B CA 1
ATOM 4778 C C . ASP B 1 316 ? -12.055 8.789 -10.398 1 88.25 316 ASP B C 1
ATOM 4780 O O . ASP B 1 316 ? -11.773 9.086 -11.562 1 88.25 316 ASP B O 1
ATOM 4784 N N . GLU B 1 317 ? -11.555 9.398 -9.336 1 90.06 317 GLU B N 1
ATOM 4785 C CA . GLU B 1 317 ? -10.555 10.453 -9.492 1 90.06 317 GLU B CA 1
ATOM 4786 C C . GLU B 1 317 ? -9.266 9.914 -10.102 1 90.06 317 GLU B C 1
ATOM 4788 O O . GLU B 1 317 ? -8.594 10.609 -10.859 1 90.06 317 GLU B O 1
ATOM 4793 N N . LEU B 1 318 ? -8.977 8.672 -9.805 1 91.81 318 LEU B N 1
ATOM 4794 C CA . LEU B 1 318 ? -7.742 8.039 -10.258 1 91.81 318 LEU B CA 1
ATOM 4795 C C . LEU B 1 318 ? -7.711 7.938 -11.781 1 91.81 318 LEU B C 1
ATOM 4797 O O . LEU B 1 318 ? -6.641 7.969 -12.391 1 91.81 318 LEU B O 1
ATOM 4801 N N . SER B 1 319 ? -8.867 7.828 -12.383 1 87.38 319 SER B N 1
ATOM 4802 C CA . SER B 1 319 ? -8.961 7.66 -13.828 1 87.38 319 SER B CA 1
ATOM 4803 C C . SER B 1 319 ? -8.453 8.898 -14.562 1 87.38 319 SER B C 1
ATOM 4805 O O . SER B 1 319 ? -8.148 8.836 -15.75 1 87.38 319 SER B O 1
ATOM 4807 N N . ASN B 1 320 ? -8.305 10.008 -13.828 1 88.31 320 ASN B N 1
ATOM 4808 C CA . ASN B 1 320 ? -7.84 11.258 -14.414 1 88.31 320 ASN B CA 1
ATOM 4809 C C . ASN B 1 320 ? -6.316 11.336 -14.422 1 88.31 320 ASN B C 1
ATOM 4811 O O . ASN B 1 320 ? -5.742 12.289 -14.961 1 88.31 320 ASN B O 1
ATOM 4815 N N . PHE B 1 321 ? -5.699 10.352 -13.891 1 92.31 321 PHE B N 1
ATOM 4816 C CA . PHE B 1 321 ? -4.246 10.344 -13.812 1 92.31 321 PHE B CA 1
ATOM 4817 C C . PHE B 1 321 ? -3.652 9.469 -14.914 1 92.31 321 PHE B C 1
ATOM 4819 O O . PHE B 1 321 ? -4.289 8.516 -15.367 1 92.31 321 PHE B O 1
ATOM 4826 N N . PRO B 1 322 ? -2.502 9.859 -15.398 1 85.06 322 PRO B N 1
ATOM 4827 C CA . PRO B 1 322 ? -1.891 9.102 -16.484 1 85.06 322 PRO B CA 1
ATOM 4828 C C . PRO B 1 322 ? -1.636 7.641 -16.125 1 85.06 322 PRO B C 1
ATOM 4830 O O . PRO B 1 322 ? -1.52 7.309 -14.945 1 85.06 322 PRO B O 1
ATOM 4833 N N . ASP B 1 323 ? -1.585 6.754 -17.141 1 79.5 323 ASP B N 1
ATOM 4834 C CA . ASP B 1 323 ? -1.319 5.336 -16.922 1 79.5 323 ASP B CA 1
ATOM 4835 C C . ASP B 1 323 ? 0.176 5.078 -16.734 1 79.5 323 ASP B C 1
ATOM 4837 O O . ASP B 1 323 ? 1.006 5.773 -17.328 1 79.5 323 ASP B O 1
#

Nearest PDB structures (foldseek):
  8zkv-assembly1_D  TM=8.843E-01  e=3.654E-28  Escherichia coli K-12
  2zpu-assembly1_A  TM=9.018E-01  e=5.075E-27  Schizosaccharomyces pombe
  3iau-assembly2_B  TM=8.547E-01  e=4.118E-28  Solanum lycopersicum
  6lut-assembly1_B  TM=8.716E-01  e=5.388E-27  Dictyostelium discoideum
  6slh-assembly1_CCC  TM=8.680E-01  e=2.131E-24  Homo sapiens

Organism: Carassius auratus (NCBI:txid7957)

Sequence (646 aa):
MVDVSADSITLEMLREACVSVRCSPLDVINTPMIPWSQTTLPLNNPCHIHIKLENMQRTGSFKIRGVANQFARRLKGGYFVTMSAGNYGKSFAYACKHYGAKGKVVMPETAPTSRSVLIQSLGVEVERAPTPRLMDAVNRSIREHSMTFLHSFDDPDLITGHASLGFEILEVVPSPDVVVVCCGGGGLLAGVAAAIKLSGCDNTKIYGVEPEGACTMYKSFIEKKPVGMDAKSIASGLAPPFAGSLPYELCQKYVENIVLVTDEEIKSAVSTLYRAGLVVEPSGAAAFAAVTNDRIPDTNGKNVVVILSGGNIEKDELSNFPDMVDVSADSITLEMLREACVSVRCSPLDVINTPMIPWSQTTLPLNNPCHIHIKLENMQRTGSFKIRGVANQFARRLKGGYFVTMSAGNYGKSFAYACKHYGAKGKVVMPETAPTSRSVLIQSLGVEVERAPTPRLMDAVNRSIREHSMTFLHSFDDPDLITGHASLGFEILEVVPSPDVVVVCCGGGGLLAGVAAAIKLSGCDNTKIYGVEPEGACTMYKSFIEKKPVGMDAKSIASGLAPPFAGSLPYELCQKYVENIVLVTDEEIKSAVSTLYRAGLVVEPSGAAAFAAVTNDRIPDTNGKNVVVILSGGNIEKDELSNFPD

InterPro domains:
  IPR000634 Serine/threonine dehydratase, pyridoxal-phosphate-binding site [PS00165] (54-67)
  IPR001926 Tryptophan synthase beta chain-like, PALP domain [PF00291] (28-310)
  IPR036052 Tryptophan synthase beta chain-like, PALP domain superfamily [G3DSA:3.40.50.1100] (28-313)
  IPR036052 Tryptophan synthase beta chain-like, PALP domain superfamily [G3DSA:3.40.50.1100] (62-153)
  IPR036052 Tryptophan synthase beta chain-like, PALP domain superfamily [SSF53686] (28-318)
  IPR050147 Serine/Threonine Dehydratase [PTHR48078] (27-320)